Protein AF-M7BHL0-F1 (afdb_monomer)

Organism: Chelonia mydas (NCBI:txid8469)

Sequence (377 aa):
MVEREESLKVDREYHVQKALFSAGFPVPEPLLYCSDVSVIGTEFYVMEHVQGRVFRDLTLPEVSPAERSALYVAMIETLARLHSFSLHSLGLQGYGRGPGYCRRQVKTWKKQYDASAHVDIPTMNQLAEWLMNNLPAGDNEENLIHGDFRIDNIIFHPREARIVAVLDWELSTTGHPLADLAYTAAFYFWPNTIKQLGQGGTLSFRDTVGIPSLEELISVYCRCRGISTDLSNLNFFLALSYFKIAGICQGVYARYLLGNSSAENSYEFAEMVKPLAETGLLLSKRTSFTGDAQPSDTGELFQQTKKGQEVLLKVKRFMKQHVFPAEKEVVEYYAKDENSLDRWKKPSVILKLKSLMSLRVMPPTWNAAFGEMEIAM

Mean predicted aligned error: 12.47 Å

Solvent-accessible surface area (backbone atoms only — not comparable to full-atom values): 21849 Å² total; per-residue (Å²): 140,93,77,88,84,78,70,77,58,59,66,57,34,50,53,53,39,42,33,36,38,76,70,71,43,52,34,49,51,63,74,46,80,42,80,59,32,87,79,79,74,48,66,50,72,43,58,51,87,78,84,53,41,68,47,65,42,92,68,46,86,91,52,54,41,69,52,43,29,40,40,55,48,37,52,37,50,50,52,26,53,52,48,65,48,52,39,70,83,46,71,42,71,77,70,35,86,60,62,43,36,62,64,48,51,53,54,49,36,49,52,49,29,66,75,33,58,87,66,92,55,69,52,49,56,53,36,52,52,48,52,69,76,58,63,62,95,68,40,61,43,66,24,53,33,47,67,59,53,46,66,61,37,28,29,27,38,82,87,50,66,42,70,56,23,53,51,72,49,79,60,41,36,39,19,52,57,57,46,39,53,22,47,49,52,44,69,84,68,56,52,91,90,48,83,66,82,64,65,93,68,95,73,57,67,90,76,41,73,37,60,72,53,71,66,47,49,46,47,51,26,19,60,70,60,73,52,72,75,79,58,86,63,47,39,54,27,33,20,50,33,25,45,44,52,22,24,50,27,33,44,49,23,38,32,37,76,69,71,70,50,94,55,94,68,34,70,61,28,55,75,42,24,60,56,32,17,49,46,15,47,53,42,57,68,57,88,70,86,76,59,96,72,75,82,70,94,75,79,66,87,58,89,64,48,76,68,50,48,54,48,51,53,45,51,55,50,47,40,66,72,53,47,61,69,42,47,61,58,54,54,52,49,50,67,73,24,69,92,43,91,60,54,84,58,79,58,68,67,58,58,52,49,55,53,52,42,59,75,74,66,51,62,88,87,51,72,74,72,64,71,70,70,78,80,84,126

Structure (mmCIF, N/CA/C/O backbone):
data_AF-M7BHL0-F1
#
_entry.id   AF-M7BHL0-F1
#
loop_
_atom_site.group_PDB
_atom_site.id
_atom_site.type_symbol
_atom_site.label_atom_id
_atom_site.label_alt_id
_atom_site.label_comp_id
_atom_site.label_asym_id
_atom_site.label_entity_id
_atom_site.label_seq_id
_atom_site.pdbx_PDB_ins_code
_atom_site.Cartn_x
_atom_site.Cartn_y
_atom_site.Cartn_z
_atom_site.occupancy
_atom_site.B_iso_or_equiv
_atom_site.auth_seq_id
_atom_site.auth_comp_id
_atom_site.auth_asym_id
_atom_site.auth_atom_id
_atom_site.pdbx_PDB_model_num
ATOM 1 N N . MET A 1 1 ? 4.879 -9.353 -33.485 1.00 28.33 1 MET A N 1
ATOM 2 C CA . MET A 1 1 ? 4.277 -10.314 -32.534 1.00 28.33 1 MET A CA 1
ATOM 3 C C . MET A 1 1 ? 4.951 -10.161 -31.175 1.00 28.33 1 MET A C 1
ATOM 5 O O . MET A 1 1 ? 5.733 -11.011 -30.781 1.00 28.33 1 MET A O 1
ATOM 9 N N . VAL A 1 2 ? 4.695 -9.047 -30.490 1.00 27.95 2 VAL A N 1
ATOM 10 C CA . VAL A 1 2 ? 4.997 -8.866 -29.057 1.00 27.95 2 VAL A CA 1
ATOM 11 C C . VAL A 1 2 ? 3.747 -8.223 -28.458 1.00 27.95 2 VAL A C 1
ATOM 13 O O . VAL A 1 2 ? 3.738 -7.086 -28.021 1.00 27.95 2 VAL A O 1
ATOM 16 N N . GLU A 1 3 ? 2.637 -8.934 -28.598 1.00 33.69 3 GLU A N 1
ATOM 17 C CA . GLU A 1 3 ? 1.354 -8.652 -27.963 1.00 33.69 3 GLU A CA 1
ATOM 18 C C . GLU A 1 3 ? 0.850 -10.025 -27.518 1.00 33.69 3 GLU A C 1
ATOM 20 O O . GLU A 1 3 ? 0.896 -10.957 -28.325 1.00 33.69 3 GLU A O 1
ATOM 25 N N . ARG A 1 4 ? 0.395 -10.135 -26.261 1.00 30.89 4 ARG A N 1
ATOM 26 C CA . ARG A 1 4 ? 0.003 -11.356 -25.512 1.00 30.89 4 ARG A CA 1
ATOM 27 C C . ARG A 1 4 ? 1.051 -11.962 -24.568 1.00 30.89 4 ARG A C 1
ATOM 29 O O . ARG A 1 4 ? 1.266 -13.167 -24.589 1.00 30.89 4 ARG A O 1
ATOM 36 N N .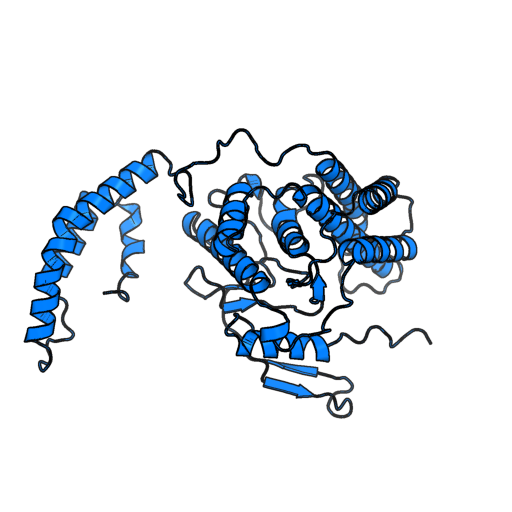 GLU A 1 5 ? 1.639 -11.165 -23.677 1.00 31.12 5 GLU A N 1
ATOM 37 C CA . GLU A 1 5 ? 2.223 -11.737 -22.445 1.00 31.12 5 GLU A CA 1
ATOM 38 C C . GLU A 1 5 ? 2.121 -10.829 -21.204 1.00 31.12 5 GLU A C 1
ATOM 40 O O . GLU A 1 5 ? 2.795 -11.045 -20.202 1.00 31.12 5 GLU A O 1
ATOM 45 N N . GLU A 1 6 ? 1.214 -9.852 -21.229 1.00 38.62 6 GLU A N 1
ATOM 46 C CA . GLU A 1 6 ? 0.632 -9.267 -20.018 1.00 38.62 6 GLU A CA 1
ATOM 47 C C . GLU A 1 6 ? -0.849 -9.651 -20.006 1.00 38.62 6 GLU A C 1
ATOM 49 O O . GLU A 1 6 ? -1.732 -8.819 -20.191 1.00 38.62 6 GLU A O 1
ATOM 54 N N . SER A 1 7 ? -1.151 -10.949 -19.865 1.00 41.16 7 SER A N 1
ATOM 55 C CA . SER A 1 7 ? -2.471 -11.292 -19.345 1.00 41.16 7 SER A CA 1
ATOM 56 C C . SER A 1 7 ? -2.509 -10.698 -17.942 1.00 41.16 7 SER A C 1
ATOM 58 O O . SER A 1 7 ? -1.740 -11.134 -17.075 1.00 41.16 7 SER A O 1
ATOM 60 N N . LEU A 1 8 ? -3.362 -9.698 -17.716 1.00 55.78 8 LEU A N 1
ATOM 61 C CA . LEU A 1 8 ? -3.876 -9.423 -16.377 1.00 55.78 8 LEU A CA 1
ATOM 62 C C . LEU A 1 8 ? -4.168 -10.793 -15.768 1.00 55.78 8 LEU A C 1
ATOM 64 O O . LEU A 1 8 ? -4.860 -11.607 -16.382 1.00 55.78 8 LEU A O 1
ATOM 68 N N . LYS A 1 9 ? -3.515 -11.129 -14.659 1.00 77.06 9 LYS A N 1
ATOM 69 C CA . LYS A 1 9 ? -3.656 -12.456 -14.054 1.00 77.06 9 LYS A CA 1
ATOM 70 C C . LYS A 1 9 ? -4.941 -12.472 -13.242 1.00 77.06 9 LYS A C 1
ATOM 72 O O . LYS A 1 9 ? -4.921 -12.522 -12.015 1.00 77.06 9 LYS A O 1
ATOM 77 N N . VAL A 1 10 ? -6.047 -12.341 -13.970 1.00 87.75 10 VAL A N 1
ATOM 78 C CA . VAL A 1 10 ? -7.426 -12.294 -13.483 1.00 87.75 10 VAL A CA 1
ATOM 79 C C . VAL A 1 10 ? -7.724 -13.549 -12.656 1.00 87.75 10 VAL A C 1
ATOM 81 O O . VAL A 1 10 ? -8.403 -13.487 -11.633 1.00 87.75 10 VAL A O 1
ATOM 84 N N . ASP A 1 11 ? -7.124 -14.677 -13.045 1.00 89.69 11 ASP A N 1
ATOM 85 C CA . ASP A 1 11 ? -7.085 -15.908 -12.268 1.00 89.69 11 ASP A CA 1
ATOM 86 C C . ASP A 1 11 ? -6.494 -15.674 -10.869 1.00 89.69 11 ASP A C 1
ATOM 88 O O . ASP A 1 11 ? -7.142 -15.969 -9.866 1.00 89.69 11 ASP A O 1
ATOM 92 N N . ARG A 1 12 ? -5.284 -15.116 -10.763 1.00 92.25 12 ARG A N 1
ATOM 93 C CA . ARG A 1 12 ? -4.607 -14.898 -9.477 1.00 92.25 12 ARG A CA 1
ATOM 94 C C . ARG A 1 12 ? -5.389 -13.963 -8.576 1.00 92.25 12 ARG A C 1
ATOM 96 O O . ARG A 1 12 ? -5.511 -14.250 -7.387 1.00 92.25 12 ARG A O 1
ATOM 103 N N . GLU A 1 13 ? -5.909 -12.883 -9.146 1.00 93.88 13 GLU A N 1
ATOM 104 C CA . GLU A 1 13 ? -6.714 -11.898 -8.431 1.00 93.88 13 GLU A CA 1
ATOM 105 C C . GLU A 1 13 ? -7.979 -12.535 -7.833 1.00 93.88 13 GLU A C 1
ATOM 107 O O . GLU A 1 13 ? -8.282 -12.344 -6.654 1.00 93.88 13 GLU A O 1
ATOM 112 N N . TYR A 1 14 ? -8.676 -13.372 -8.607 1.00 95.31 14 TYR A N 1
ATOM 113 C CA . TYR A 1 14 ? -9.822 -14.137 -8.117 1.00 95.31 14 TYR A CA 1
ATOM 114 C C . TYR A 1 14 ? -9.429 -15.106 -6.990 1.00 95.31 14 TYR A C 1
ATOM 116 O O . TYR A 1 14 ? -10.106 -15.178 -5.963 1.00 95.31 14 TYR A O 1
ATOM 124 N N . HIS A 1 15 ? -8.327 -15.849 -7.148 1.00 94.88 15 HIS A N 1
ATOM 125 C CA . HIS A 1 15 ? -7.901 -16.848 -6.160 1.00 94.88 15 HIS A CA 1
ATOM 126 C C . HIS A 1 15 ? -7.519 -16.219 -4.813 1.00 94.88 15 HIS A C 1
ATOM 128 O O . HIS A 1 15 ? -7.927 -16.734 -3.768 1.00 94.88 15 HIS A O 1
ATOM 134 N N . VAL A 1 16 ? -6.774 -15.106 -4.815 1.00 96.81 16 VAL A N 1
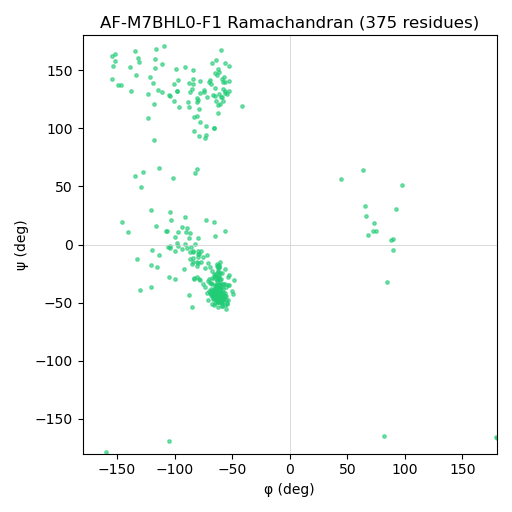ATOM 135 C CA . VAL A 1 16 ? -6.392 -14.420 -3.570 1.00 96.81 16 VAL A CA 1
ATOM 136 C C . VAL A 1 16 ? -7.609 -13.814 -2.872 1.00 96.81 16 VAL A C 1
ATOM 138 O O . VAL A 1 16 ? -7.770 -14.010 -1.667 1.00 96.81 16 VAL A O 1
ATOM 141 N N . GLN A 1 17 ? -8.521 -13.176 -3.616 1.00 97.38 17 GLN A N 1
ATOM 142 C CA . GLN A 1 17 ? -9.757 -12.636 -3.045 1.00 97.38 17 GLN A CA 1
ATOM 143 C C . GLN A 1 17 ? -10.638 -13.746 -2.470 1.00 97.38 17 GLN A C 1
ATOM 145 O O . GLN A 1 17 ? -11.165 -13.604 -1.370 1.00 97.38 17 GLN A O 1
ATOM 150 N N . LYS A 1 18 ? -10.739 -14.899 -3.140 1.00 97.50 18 LYS A N 1
ATOM 151 C CA . LYS A 1 18 ? -11.523 -16.041 -2.647 1.00 97.50 18 LYS A CA 1
ATOM 152 C C . LYS A 1 18 ? -10.982 -16.601 -1.338 1.00 97.50 18 LYS A C 1
ATOM 154 O O . LYS A 1 18 ? -11.761 -16.895 -0.428 1.00 97.50 18 LYS A O 1
ATOM 159 N N . ALA A 1 19 ? -9.661 -16.725 -1.228 1.00 97.75 19 ALA A N 1
ATOM 160 C CA . ALA A 1 19 ? -9.007 -17.158 0.001 1.00 97.75 19 ALA A CA 1
ATOM 161 C C . ALA A 1 19 ? -9.236 -16.157 1.147 1.00 97.75 19 ALA A C 1
ATOM 163 O O . ALA A 1 19 ? -9.590 -16.552 2.257 1.00 97.75 19 ALA A O 1
ATOM 164 N N . LEU A 1 20 ? -9.090 -14.861 0.867 1.00 98.25 20 LEU A N 1
ATOM 165 C CA . LEU A 1 20 ? -9.276 -13.787 1.842 1.00 98.25 20 LEU A CA 1
ATOM 166 C C . LEU A 1 20 ? -10.724 -13.660 2.322 1.00 98.25 20 LEU A C 1
ATOM 168 O O . LEU A 1 20 ? -10.951 -13.577 3.530 1.00 98.25 20 LEU A O 1
ATOM 172 N N . PHE A 1 21 ? -11.690 -13.714 1.403 1.00 98.00 21 PHE A N 1
ATOM 173 C CA . PHE A 1 21 ? -13.115 -13.705 1.725 1.00 98.00 21 PHE A CA 1
ATOM 174 C C . PHE A 1 21 ? -13.475 -14.878 2.641 1.00 98.00 21 PHE A C 1
ATOM 176 O O . PHE A 1 21 ? -14.073 -14.689 3.699 1.00 98.00 21 PHE A O 1
ATOM 183 N N . SER A 1 22 ? -13.012 -16.086 2.296 1.00 97.50 22 SER A N 1
ATOM 184 C CA . SER A 1 22 ? -13.226 -17.297 3.104 1.00 97.50 22 SER A CA 1
ATOM 185 C C . SER A 1 22 ? -12.608 -17.190 4.505 1.00 97.50 22 SER A C 1
ATOM 187 O O . SER A 1 22 ? -13.111 -17.784 5.456 1.00 97.50 22 SER A O 1
ATOM 189 N N . ALA A 1 23 ? -11.531 -16.413 4.649 1.00 97.56 23 ALA A N 1
ATOM 190 C CA . ALA A 1 23 ? -10.878 -16.123 5.923 1.00 97.56 23 ALA A CA 1
ATOM 191 C C . ALA A 1 23 ? -11.482 -14.911 6.672 1.00 97.56 23 ALA A C 1
ATOM 193 O O . ALA A 1 23 ? -10.962 -14.490 7.712 1.00 97.56 23 ALA A O 1
ATOM 194 N N . GLY A 1 24 ? -12.572 -14.333 6.157 1.00 97.56 24 GLY A N 1
ATOM 195 C CA . GLY A 1 24 ? -13.293 -13.208 6.753 1.00 97.56 24 GLY A CA 1
ATOM 196 C C . GLY A 1 24 ? -12.575 -11.862 6.639 1.00 97.56 24 GLY A C 1
ATOM 197 O O . GLY A 1 24 ? -12.857 -10.951 7.426 1.00 97.56 24 GLY A O 1
ATOM 198 N N . PHE A 1 25 ? -11.605 -11.730 5.734 1.00 98.44 25 PHE A N 1
ATOM 199 C CA . PHE A 1 25 ? -10.975 -10.450 5.416 1.00 98.44 25 PHE A CA 1
ATOM 200 C C . PHE A 1 25 ? -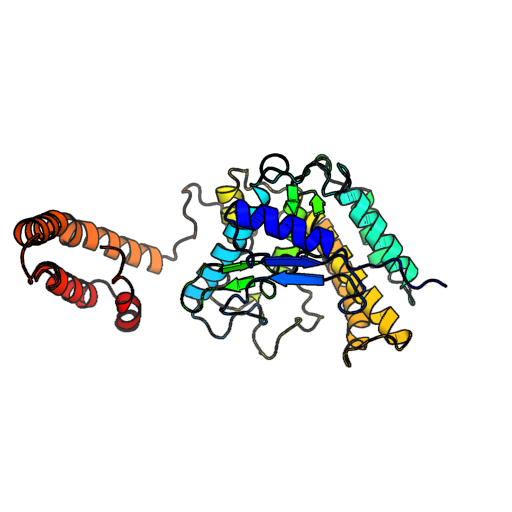11.898 -9.625 4.495 1.00 98.44 25 PHE A C 1
ATOM 202 O O . PHE A 1 25 ? -12.536 -10.216 3.625 1.00 98.44 25 PHE A O 1
ATOM 209 N N . PRO A 1 26 ? -12.014 -8.291 4.674 1.00 98.12 26 PRO A N 1
ATOM 210 C CA . PRO A 1 26 ? -12.962 -7.476 3.914 1.00 98.12 26 PRO A CA 1
ATOM 211 C C . PRO A 1 26 ? -12.496 -7.295 2.465 1.00 98.12 26 PRO A C 1
ATOM 213 O O . PRO A 1 26 ? -11.724 -6.392 2.153 1.00 98.12 26 PRO A O 1
ATOM 216 N N . VAL A 1 27 ? -12.985 -8.153 1.580 1.00 98.50 27 VAL A N 1
ATOM 217 C CA . VAL A 1 27 ? -12.884 -8.056 0.116 1.00 98.50 27 VAL A CA 1
ATOM 218 C C . VAL A 1 27 ? -14.278 -8.283 -0.473 1.00 98.50 27 VAL A C 1
ATOM 220 O O . VAL A 1 27 ? -15.106 -8.901 0.205 1.00 98.50 27 VAL A O 1
ATOM 223 N N . PRO A 1 28 ? -14.563 -7.812 -1.698 1.00 98.06 28 PRO A N 1
ATOM 224 C CA . PRO A 1 28 ? -15.798 -8.179 -2.386 1.00 98.06 28 PRO A CA 1
ATOM 225 C C . PRO A 1 28 ? -15.919 -9.702 -2.498 1.00 98.06 28 PRO A C 1
ATOM 227 O O . PRO A 1 28 ? -14.922 -10.373 -2.771 1.00 98.06 28 PRO A O 1
ATOM 230 N N . GLU A 1 29 ? -17.117 -10.263 -2.305 1.00 97.81 29 GLU A N 1
ATOM 231 C CA . GLU A 1 29 ? -17.315 -11.706 -2.476 1.00 97.81 29 GLU A CA 1
ATOM 232 C C . GLU A 1 29 ? -17.031 -12.109 -3.933 1.00 97.81 29 GLU A C 1
ATOM 234 O O . GLU A 1 29 ? -17.711 -11.628 -4.841 1.00 97.81 29 GLU A O 1
ATOM 239 N N . PRO A 1 30 ? -16.067 -13.004 -4.202 1.00 96.62 30 PRO A N 1
ATOM 240 C CA . PRO A 1 30 ? -15.812 -13.481 -5.554 1.00 96.62 30 PRO A CA 1
ATOM 241 C C . PRO A 1 30 ? -16.823 -14.573 -5.933 1.00 96.62 30 PRO A C 1
ATOM 243 O O . PRO A 1 30 ? -16.771 -15.697 -5.431 1.00 96.62 30 PRO A O 1
ATOM 246 N N . LEU A 1 31 ? -17.722 -14.259 -6.867 1.00 97.19 31 LEU A N 1
ATOM 247 C CA . LEU A 1 31 ? -18.883 -15.082 -7.225 1.00 97.19 31 LEU A CA 1
ATOM 248 C C . LEU A 1 31 ? -18.569 -16.124 -8.306 1.00 97.19 31 LEU A C 1
ATOM 250 O O . LEU A 1 31 ? -18.981 -17.279 -8.205 1.00 97.19 31 LEU A O 1
ATOM 254 N N . LEU A 1 32 ? -17.837 -15.735 -9.351 1.00 96.50 32 LEU A N 1
ATOM 255 C CA . LEU A 1 32 ? -17.570 -16.590 -10.512 1.00 96.50 32 LEU A CA 1
ATOM 256 C C . LEU A 1 32 ? -16.218 -16.250 -11.121 1.00 96.50 32 LEU A C 1
ATOM 258 O O . LEU A 1 32 ? -15.940 -15.079 -11.329 1.00 96.50 32 LEU A O 1
ATOM 262 N N . TYR A 1 33 ? -15.437 -17.259 -11.495 1.00 96.75 33 TYR A N 1
ATOM 263 C CA . TYR A 1 33 ? -14.317 -17.109 -12.424 1.00 96.75 33 TYR A CA 1
ATOM 264 C C . TYR A 1 33 ? -14.619 -17.891 -13.701 1.00 96.75 33 TYR A C 1
ATOM 266 O O . TYR A 1 33 ? -15.057 -19.041 -13.637 1.00 96.75 33 TYR A O 1
ATOM 274 N N . CYS A 1 34 ? -14.406 -17.257 -14.851 1.00 95.69 34 CYS A N 1
ATOM 275 C CA . CYS A 1 34 ? -14.620 -17.832 -16.167 1.00 95.69 34 CYS A CA 1
ATOM 276 C C . CYS A 1 34 ? -13.316 -17.763 -16.968 1.00 95.69 34 CYS A C 1
ATOM 278 O O . CYS A 1 34 ? -12.894 -16.692 -17.406 1.00 95.69 34 CYS A O 1
ATOM 280 N N . SER A 1 35 ? -12.694 -18.925 -17.172 1.00 94.31 35 SER A N 1
ATOM 281 C CA . SER A 1 35 ? -11.528 -19.087 -18.047 1.00 94.31 35 SER A CA 1
ATOM 282 C C . SER A 1 35 ? -11.904 -19.338 -19.513 1.00 94.31 35 SER A C 1
ATOM 284 O O . SER A 1 35 ? -11.034 -19.386 -20.382 1.00 94.31 35 SER A O 1
ATOM 286 N N . ASP A 1 36 ? -13.195 -19.513 -19.813 1.00 94.62 36 ASP A N 1
ATOM 287 C CA . ASP A 1 36 ? -13.672 -19.726 -21.176 1.00 94.62 36 ASP A CA 1
ATOM 288 C C . ASP A 1 36 ? -13.733 -18.399 -21.941 1.00 94.62 36 ASP A C 1
ATOM 290 O O . ASP A 1 36 ? -14.732 -17.675 -21.936 1.00 94.62 36 ASP A O 1
ATOM 294 N N . VAL A 1 37 ? -12.641 -18.103 -22.648 1.00 93.94 37 VAL A N 1
ATOM 295 C CA . VAL A 1 37 ? -12.507 -16.902 -23.482 1.00 93.94 37 VAL A CA 1
ATOM 296 C C . VAL A 1 37 ? -13.545 -16.825 -24.605 1.00 93.94 37 VAL A C 1
ATOM 298 O O . VAL A 1 37 ? -13.719 -15.754 -25.180 1.00 93.94 37 VAL A O 1
ATOM 301 N N . SER A 1 38 ? -14.254 -17.913 -24.935 1.00 96.06 38 SER A N 1
ATOM 302 C CA . SER A 1 38 ? -15.305 -17.881 -25.959 1.00 96.06 38 SER A CA 1
ATOM 303 C C . SER A 1 38 ? -16.546 -17.091 -25.528 1.00 96.06 38 SER A C 1
ATOM 305 O O . SER A 1 38 ? -17.296 -16.631 -26.388 1.00 96.06 38 SER A O 1
ATOM 307 N N . VAL A 1 39 ? -16.739 -16.872 -24.221 1.00 96.38 39 VAL A N 1
ATOM 308 C CA . VAL A 1 39 ? -17.909 -16.171 -23.673 1.00 96.38 39 VAL A CA 1
ATOM 309 C C . VAL A 1 39 ? -17.885 -14.671 -23.991 1.00 96.38 39 VAL A C 1
ATOM 311 O O . VAL A 1 39 ? -18.896 -14.129 -24.433 1.00 96.38 39 VAL A O 1
ATOM 314 N N . ILE A 1 40 ? -16.751 -13.989 -23.776 1.00 94.94 40 ILE A N 1
ATOM 315 C CA . ILE A 1 40 ? -16.631 -12.527 -23.985 1.00 94.94 40 ILE A CA 1
ATOM 316 C C . ILE A 1 40 ? -15.296 -12.089 -24.622 1.00 94.94 40 ILE A C 1
ATOM 318 O O . ILE A 1 40 ? -14.983 -10.903 -24.686 1.00 94.94 40 ILE A O 1
ATOM 322 N N . GLY A 1 41 ? -14.496 -13.033 -25.123 1.00 93.81 41 GLY A N 1
ATOM 323 C CA . GLY A 1 41 ? -13.224 -12.770 -25.810 1.00 93.81 41 GLY A CA 1
ATOM 324 C C . GLY A 1 41 ? -11.985 -12.718 -24.907 1.00 93.81 41 GLY A C 1
ATOM 325 O O . GLY A 1 41 ? -10.872 -12.611 -25.419 1.00 93.81 41 GLY A O 1
ATOM 326 N N . THR A 1 42 ? -12.151 -12.813 -23.587 1.00 93.06 42 THR A N 1
ATOM 327 C CA . THR A 1 42 ? -11.073 -12.844 -22.585 1.00 93.06 42 THR A CA 1
ATOM 328 C C . THR A 1 42 ? -11.546 -13.572 -21.327 1.00 93.06 42 THR A C 1
ATOM 330 O O . THR A 1 42 ? -12.749 -13.732 -21.124 1.00 93.06 42 THR A O 1
ATOM 333 N N . GLU A 1 43 ? -10.612 -14.003 -20.480 1.00 93.62 43 GLU A N 1
ATOM 334 C CA . GLU A 1 43 ? -10.934 -14.468 -19.129 1.00 93.62 43 GLU A CA 1
ATOM 335 C C . GLU A 1 43 ? -11.497 -13.316 -18.289 1.00 93.62 43 GLU A C 1
ATOM 337 O O . GLU A 1 43 ? -11.098 -12.159 -18.462 1.00 93.62 43 GLU A O 1
ATOM 342 N N . PHE A 1 44 ? -12.410 -13.630 -17.371 1.00 94.44 44 PHE A N 1
ATOM 343 C CA . PHE A 1 44 ? -13.004 -12.654 -16.460 1.00 94.44 44 PHE A CA 1
ATOM 344 C C . PHE A 1 44 ? -13.444 -13.312 -15.148 1.00 94.44 44 PHE A C 1
ATOM 346 O O . PHE A 1 44 ? -13.606 -14.532 -15.059 1.00 94.44 44 PHE A O 1
ATOM 353 N N . TYR A 1 45 ? -13.687 -12.499 -14.123 1.00 95.56 45 TYR A N 1
ATOM 354 C CA . TYR A 1 45 ? -14.398 -12.927 -12.922 1.00 95.56 45 TYR A CA 1
ATOM 355 C C . TYR A 1 45 ? -15.499 -11.925 -12.564 1.00 95.56 45 TYR A C 1
ATOM 357 O O . TYR A 1 45 ? -15.505 -10.787 -13.029 1.00 95.56 45 TYR A O 1
ATOM 365 N N . VAL A 1 46 ? -16.460 -12.378 -11.766 1.00 96.81 46 VAL A N 1
ATOM 366 C CA . VAL A 1 46 ? -17.566 -11.584 -11.230 1.00 96.81 46 VAL A CA 1
ATOM 367 C C . VAL A 1 46 ? -17.459 -11.604 -9.714 1.00 96.81 46 VAL A C 1
ATOM 369 O O . VAL A 1 46 ? -17.195 -12.653 -9.123 1.00 96.81 46 VAL A O 1
ATOM 372 N N . MET A 1 47 ? -17.698 -10.457 -9.094 1.00 97.38 47 MET A N 1
ATOM 373 C CA . MET A 1 47 ? -17.705 -10.282 -7.646 1.00 97.38 47 MET A CA 1
ATOM 374 C C . MET A 1 47 ? -18.919 -9.470 -7.195 1.00 97.38 47 MET A C 1
ATOM 376 O O . MET A 1 47 ? -19.612 -8.861 -8.013 1.00 97.38 47 MET A O 1
ATOM 380 N N . GLU A 1 48 ? -19.179 -9.473 -5.894 1.00 97.56 48 GLU A N 1
ATOM 381 C CA . GLU A 1 48 ? -20.196 -8.638 -5.269 1.00 97.56 48 GLU A CA 1
ATOM 382 C C . GLU A 1 48 ? -19.946 -7.148 -5.539 1.00 97.56 48 GLU A C 1
ATOM 384 O O . GLU A 1 48 ? -18.824 -6.644 -5.463 1.00 97.56 48 GLU A O 1
ATOM 389 N N . HIS A 1 49 ? -21.025 -6.411 -5.800 1.00 97.69 49 HIS A N 1
ATOM 390 C CA . HIS A 1 49 ? -20.988 -4.955 -5.814 1.00 97.69 49 HIS A CA 1
ATOM 391 C C . HIS A 1 49 ? -21.133 -4.406 -4.384 1.00 97.69 49 HIS A C 1
ATOM 393 O O . HIS A 1 49 ? -22.244 -4.251 -3.867 1.00 97.69 49 HIS A O 1
ATOM 399 N N . VAL A 1 50 ? -20.006 -4.066 -3.760 1.00 97.62 50 VAL A N 1
ATOM 400 C CA . VAL A 1 50 ? -19.963 -3.538 -2.389 1.00 97.62 50 VAL A CA 1
ATOM 401 C C . VAL A 1 50 ? -20.307 -2.044 -2.367 1.00 97.62 50 VAL A C 1
ATOM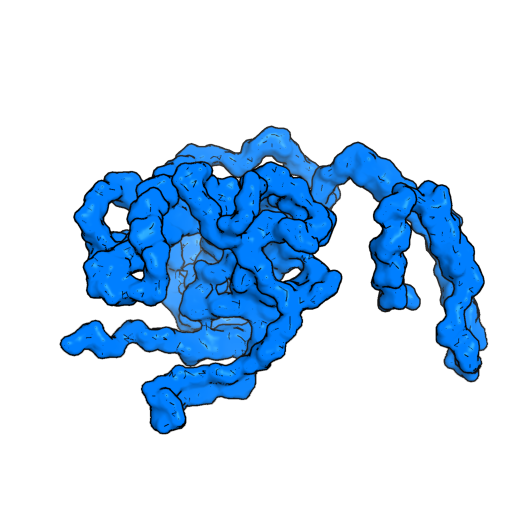 403 O O . VAL A 1 50 ? -19.640 -1.225 -2.997 1.00 97.62 50 VAL A O 1
ATOM 406 N N . GLN A 1 51 ? -21.340 -1.663 -1.609 1.00 97.38 51 GLN A N 1
ATOM 407 C CA . GLN A 1 51 ? -21.720 -0.258 -1.423 1.00 97.38 51 GLN A CA 1
ATOM 408 C C . GLN A 1 51 ? -20.950 0.395 -0.267 1.00 97.38 51 GLN A C 1
ATOM 410 O O . GLN A 1 51 ? -20.925 -0.121 0.851 1.00 97.38 51 GLN A O 1
ATOM 415 N N . GLY A 1 52 ? -20.384 1.580 -0.507 1.00 97.12 52 GLY A N 1
ATOM 416 C CA . GLY A 1 52 ? -19.676 2.341 0.519 1.00 97.12 52 GLY A CA 1
ATOM 417 C C . GLY A 1 52 ? -19.089 3.661 0.023 1.00 97.12 52 GLY A C 1
ATOM 418 O O . GLY A 1 52 ? -19.460 4.163 -1.036 1.00 97.12 52 GLY A O 1
ATOM 419 N N . ARG A 1 53 ? -18.192 4.238 0.825 1.00 97.31 53 ARG A N 1
ATOM 420 C CA . ARG A 1 53 ? -17.467 5.483 0.534 1.00 97.31 53 ARG A CA 1
ATOM 421 C C . ARG A 1 53 ? -16.086 5.152 -0.013 1.00 97.31 53 ARG A C 1
ATOM 423 O O . ARG A 1 53 ? -15.375 4.355 0.592 1.00 97.31 53 ARG A O 1
ATOM 430 N N . VAL A 1 54 ? -15.705 5.798 -1.110 1.00 96.12 54 VAL A N 1
ATOM 431 C CA . VAL A 1 54 ? -14.352 5.730 -1.674 1.00 96.12 54 VAL A CA 1
ATOM 432 C C . VAL A 1 54 ? -13.768 7.130 -1.640 1.00 96.12 54 VAL A C 1
ATOM 434 O O . VAL A 1 54 ? -14.332 8.052 -2.232 1.00 96.12 54 VAL A O 1
ATOM 437 N N . PHE A 1 55 ? -12.647 7.283 -0.946 1.00 93.44 55 PHE A N 1
ATOM 438 C CA . PHE A 1 55 ? -11.980 8.566 -0.791 1.00 93.44 55 PHE A CA 1
ATOM 439 C C . PHE A 1 55 ? -10.801 8.660 -1.752 1.00 93.44 55 PHE A C 1
ATOM 441 O O . PHE A 1 55 ? -9.908 7.821 -1.721 1.00 93.44 55 PHE A O 1
ATOM 448 N N . ARG A 1 56 ? -10.795 9.688 -2.605 1.00 88.69 56 ARG A N 1
ATOM 449 C CA . ARG A 1 56 ? -9.687 9.952 -3.542 1.00 88.69 56 ARG A CA 1
ATOM 450 C C . ARG A 1 56 ? -8.731 11.031 -3.042 1.00 88.69 56 ARG A C 1
ATOM 452 O O . ARG A 1 56 ? -7.553 10.999 -3.374 1.00 88.69 56 ARG A O 1
ATOM 459 N N . ASP A 1 57 ? -9.239 11.977 -2.256 1.00 87.31 57 ASP A N 1
ATOM 460 C CA . ASP A 1 57 ? -8.432 13.019 -1.628 1.00 87.31 57 ASP A CA 1
ATOM 461 C C . ASP A 1 57 ? -7.907 12.509 -0.282 1.00 87.31 57 ASP A C 1
ATOM 463 O O . ASP A 1 57 ? -8.686 12.221 0.623 1.00 87.31 57 ASP A O 1
ATOM 467 N N . LEU A 1 58 ? -6.584 12.426 -0.131 1.00 88.44 58 LEU A N 1
ATOM 468 C CA . LEU A 1 58 ? -5.932 11.963 1.099 1.00 88.44 58 LEU A CA 1
ATOM 469 C C . LEU A 1 58 ? -6.240 12.861 2.314 1.00 88.44 58 LEU A C 1
ATOM 471 O O . LEU A 1 58 ? -6.074 12.452 3.458 1.00 88.44 58 LEU A O 1
ATOM 475 N N . THR A 1 59 ? -6.695 14.097 2.104 1.00 88.75 59 THR A N 1
ATOM 476 C CA . THR A 1 59 ? -7.053 15.007 3.199 1.00 88.75 59 THR A CA 1
ATOM 477 C C . THR A 1 59 ? -8.437 14.727 3.782 1.00 88.75 59 THR A C 1
ATOM 479 O O . THR A 1 59 ? -8.757 15.255 4.848 1.00 88.75 59 THR A O 1
ATOM 482 N N . LEU A 1 60 ? -9.252 13.877 3.143 1.00 91.31 60 LEU A N 1
ATOM 483 C CA . LEU A 1 60 ? -10.622 13.553 3.559 1.00 91.31 60 LEU A CA 1
ATOM 484 C C . LEU A 1 60 ? -11.426 14.816 3.954 1.00 91.31 60 LEU A C 1
ATOM 486 O O . LEU A 1 60 ? -11.840 14.939 5.116 1.00 91.31 60 LEU A O 1
ATOM 490 N N . PRO A 1 61 ? -11.566 15.827 3.074 1.00 90.00 61 PRO A N 1
ATOM 491 C CA . PRO A 1 61 ? -12.173 17.115 3.427 1.00 90.00 61 PRO A CA 1
ATOM 492 C C . PRO A 1 61 ? -13.644 17.007 3.865 1.00 90.00 61 PRO A C 1
ATOM 494 O O . PRO A 1 61 ? -14.136 17.874 4.585 1.00 90.00 61 PRO A O 1
ATOM 497 N N . GLU A 1 62 ? -14.339 15.946 3.461 1.00 90.19 62 GLU A N 1
ATOM 498 C CA . GLU A 1 62 ? -15.756 15.705 3.732 1.00 90.19 62 GLU A CA 1
ATOM 499 C C . GLU A 1 62 ? -16.062 15.150 5.134 1.00 90.19 62 GLU A C 1
ATOM 501 O O . GLU A 1 62 ? -17.234 15.068 5.503 1.00 90.19 62 GLU A O 1
ATOM 506 N N . VAL A 1 63 ? -15.048 14.784 5.927 1.00 93.50 63 VAL A N 1
ATOM 507 C CA . VAL A 1 63 ? -15.237 14.214 7.274 1.00 93.50 63 VAL A CA 1
ATOM 508 C C . VAL A 1 63 ? -14.654 15.092 8.383 1.00 93.50 63 VAL A C 1
ATOM 510 O O . VAL A 1 63 ? -13.772 15.934 8.182 1.00 93.50 63 VAL A O 1
ATOM 513 N N . SER A 1 64 ? -15.141 14.873 9.607 1.00 94.75 64 SER A N 1
ATOM 514 C CA . SER A 1 64 ? -14.616 15.551 10.797 1.00 94.75 64 SER A CA 1
ATOM 515 C C . SER A 1 64 ? -13.175 15.111 11.116 1.00 94.75 64 SER A C 1
ATOM 517 O O . SER A 1 64 ? -12.797 13.985 10.793 1.00 94.75 64 SER A O 1
ATOM 519 N N . PRO A 1 65 ? -12.368 15.924 11.829 1.00 93.69 65 PRO A N 1
ATOM 520 C CA . PRO A 1 65 ? -11.023 15.516 12.245 1.00 93.69 65 PRO A CA 1
ATOM 521 C C . PRO A 1 65 ? -10.974 14.206 13.044 1.00 93.69 65 PRO A C 1
ATOM 523 O O . PRO A 1 65 ? -10.044 13.426 12.879 1.00 93.69 65 PRO A O 1
ATOM 526 N N . ALA A 1 66 ? -11.974 13.949 13.894 1.00 93.94 66 ALA A N 1
ATOM 527 C CA . ALA A 1 66 ? -12.042 12.716 14.677 1.00 93.94 66 ALA A CA 1
ATOM 528 C C . ALA A 1 66 ? -12.326 11.494 13.791 1.00 93.94 66 ALA A C 1
ATOM 530 O O . ALA A 1 66 ? -11.704 10.446 13.956 1.00 93.94 66 ALA A O 1
ATOM 531 N N . GLU A 1 67 ? -13.235 11.640 12.827 1.00 95.88 67 GLU A N 1
ATOM 532 C CA . GLU A 1 67 ? -13.535 10.582 11.864 1.00 95.88 67 GLU A CA 1
ATOM 533 C C . GLU A 1 67 ? -12.348 10.324 10.930 1.00 95.88 67 GLU A C 1
ATOM 535 O O . GLU A 1 67 ? -12.001 9.171 10.701 1.00 95.88 67 GLU A O 1
ATOM 540 N N . ARG A 1 68 ? -11.660 11.378 10.474 1.00 95.75 68 ARG A N 1
ATOM 541 C CA . ARG A 1 68 ? -10.413 11.276 9.703 1.00 95.75 68 ARG A CA 1
ATOM 542 C C . ARG A 1 68 ? -9.380 10.416 10.428 1.00 95.75 68 ARG A C 1
ATOM 544 O O . ARG A 1 68 ? -8.846 9.485 9.833 1.00 95.75 68 ARG A O 1
ATOM 551 N N . SER A 1 69 ? -9.158 10.666 11.722 1.00 96.12 69 SER A N 1
ATOM 552 C CA . SER A 1 69 ? -8.245 9.846 12.527 1.00 96.12 69 SER A CA 1
ATOM 553 C C . SER A 1 69 ? -8.691 8.387 12.560 1.00 96.12 69 SER A C 1
ATOM 555 O O . SER A 1 69 ? -7.883 7.494 12.318 1.00 96.12 69 SER A O 1
ATOM 557 N N . ALA A 1 70 ? -9.979 8.138 12.810 1.00 97.50 70 ALA A N 1
ATOM 558 C CA . ALA A 1 70 ? -10.522 6.786 12.884 1.00 97.50 70 ALA A CA 1
ATOM 559 C C . ALA A 1 70 ? -10.420 6.023 11.549 1.00 97.50 70 ALA A C 1
ATOM 561 O O . ALA A 1 70 ? -10.098 4.839 11.557 1.00 97.50 70 ALA A O 1
ATOM 562 N N . LEU A 1 71 ? -10.629 6.687 10.407 1.00 98.06 71 LEU A N 1
ATOM 563 C CA . LEU A 1 71 ? -10.503 6.080 9.075 1.00 98.06 71 LEU A CA 1
ATOM 564 C C . LEU A 1 71 ? -9.060 5.649 8.778 1.00 98.06 71 LEU A C 1
ATOM 566 O O . LEU A 1 71 ? -8.838 4.533 8.308 1.00 98.06 71 LEU A O 1
ATOM 570 N N . TYR A 1 72 ? -8.077 6.493 9.109 1.00 97.44 72 TYR A N 1
ATOM 571 C CA . TYR A 1 72 ? -6.657 6.152 8.970 1.00 97.44 72 TYR A CA 1
ATOM 572 C C . TYR A 1 72 ? -6.228 5.019 9.909 1.00 97.44 72 TYR A C 1
ATOM 574 O O . TYR A 1 72 ? -5.468 4.140 9.502 1.00 97.44 72 TYR A O 1
ATOM 582 N N . VAL A 1 73 ? -6.745 4.987 11.142 1.00 98.06 73 VAL A N 1
ATOM 583 C CA . VAL A 1 73 ? -6.519 3.852 12.050 1.00 98.06 73 VAL A CA 1
ATOM 584 C C . VAL A 1 73 ? -7.118 2.570 11.468 1.00 98.06 73 VAL A C 1
ATOM 586 O O . VAL A 1 73 ? -6.394 1.587 11.338 1.00 98.06 73 VAL A O 1
ATOM 589 N N . ALA A 1 74 ? -8.376 2.588 11.016 1.00 98.50 74 ALA A N 1
ATOM 590 C CA . ALA A 1 74 ? -9.030 1.419 10.421 1.00 98.50 74 ALA A CA 1
ATOM 591 C C . ALA A 1 74 ? -8.290 0.889 9.178 1.00 98.50 74 ALA A C 1
ATOM 593 O O . ALA A 1 74 ? -8.195 -0.325 8.972 1.00 98.50 74 ALA A O 1
ATOM 594 N N . MET A 1 75 ? -7.728 1.791 8.367 1.00 98.31 75 MET A N 1
ATOM 595 C CA . MET A 1 75 ? -6.867 1.451 7.233 1.00 98.31 75 MET A CA 1
ATOM 596 C C . MET A 1 75 ? -5.630 0.662 7.672 1.00 98.31 75 MET A C 1
ATOM 598 O O . MET A 1 75 ? -5.341 -0.398 7.114 1.00 98.31 75 MET A O 1
ATOM 602 N N . ILE A 1 76 ? -4.924 1.134 8.697 1.00 98.38 76 ILE A N 1
ATOM 603 C CA . ILE A 1 76 ? -3.700 0.490 9.180 1.00 98.38 76 ILE A CA 1
ATOM 604 C C . ILE A 1 76 ? -3.979 -0.803 9.952 1.00 98.38 76 ILE A C 1
ATOM 606 O O . ILE A 1 76 ? -3.234 -1.772 9.802 1.00 98.38 76 ILE A O 1
ATOM 610 N N . GLU A 1 77 ? -5.063 -0.866 10.722 1.00 98.50 77 GLU A N 1
ATOM 611 C CA . GLU A 1 77 ? -5.519 -2.101 11.369 1.00 98.50 77 GLU A CA 1
ATOM 612 C C . GLU A 1 77 ? -5.851 -3.179 10.330 1.00 98.50 77 GLU A C 1
ATOM 614 O O . GLU A 1 77 ? -5.470 -4.342 10.483 1.00 98.50 77 GLU A O 1
ATOM 619 N N . THR A 1 78 ? -6.501 -2.791 9.229 1.00 98.75 78 THR A N 1
ATOM 620 C CA . THR A 1 78 ? -6.820 -3.700 8.120 1.00 98.75 78 THR A CA 1
ATOM 621 C C . THR A 1 78 ? -5.555 -4.184 7.415 1.00 98.75 78 THR A C 1
ATOM 623 O O . THR A 1 78 ? -5.426 -5.381 7.159 1.00 98.75 78 THR A O 1
ATOM 626 N N . LEU A 1 79 ? -4.578 -3.303 7.181 1.00 98.69 79 LEU A N 1
ATOM 627 C CA . LEU A 1 79 ? -3.280 -3.699 6.630 1.00 98.69 79 LEU A CA 1
ATOM 628 C C . LEU A 1 79 ? -2.530 -4.669 7.559 1.00 98.69 79 LEU A C 1
ATOM 630 O O . LEU A 1 79 ? -1.996 -5.688 7.123 1.00 98.69 79 LEU A O 1
ATOM 634 N N . ALA A 1 80 ? -2.516 -4.388 8.863 1.00 98.38 80 ALA A N 1
ATOM 635 C CA . ALA A 1 80 ? -1.918 -5.276 9.853 1.00 98.38 80 ALA A CA 1
ATOM 636 C C . ALA A 1 80 ? -2.611 -6.648 9.875 1.00 98.38 80 ALA A C 1
ATOM 638 O O . ALA A 1 80 ? -1.939 -7.681 9.949 1.00 98.38 80 ALA A O 1
ATOM 639 N N . ARG A 1 81 ? -3.944 -6.675 9.760 1.00 98.19 81 ARG A N 1
ATOM 640 C CA . ARG A 1 81 ? -4.723 -7.913 9.665 1.00 98.19 81 ARG A CA 1
ATOM 641 C C . ARG A 1 81 ? -4.355 -8.716 8.419 1.00 98.19 81 ARG A C 1
ATOM 643 O O . ARG A 1 81 ? -4.125 -9.915 8.550 1.00 98.19 81 ARG A O 1
ATOM 650 N N . LEU A 1 82 ? -4.232 -8.070 7.254 1.00 98.31 82 LEU A N 1
ATOM 651 C CA . LEU A 1 82 ? -3.794 -8.723 6.014 1.00 98.31 82 LEU A CA 1
ATOM 652 C C . LEU A 1 82 ? -2.456 -9.439 6.217 1.00 98.31 82 LEU A C 1
ATOM 654 O O . LEU A 1 82 ? -2.329 -10.634 5.960 1.00 98.31 82 LEU A O 1
ATOM 658 N N . HIS A 1 83 ? -1.474 -8.723 6.761 1.00 97.44 83 HIS A N 1
ATOM 659 C CA . HIS A 1 83 ? -0.137 -9.270 6.961 1.00 97.44 83 HIS A CA 1
ATOM 660 C C . HIS A 1 83 ? -0.043 -10.310 8.090 1.00 97.44 83 HIS A C 1
ATOM 662 O O . HIS A 1 83 ? 1.007 -10.935 8.253 1.00 97.44 83 HIS A O 1
ATOM 668 N N . SER A 1 84 ? -1.104 -10.487 8.882 1.00 95.94 84 SER A N 1
ATOM 669 C CA . SER A 1 84 ? -1.172 -11.490 9.953 1.00 95.94 84 SER A CA 1
ATOM 670 C C . SER A 1 84 ? -1.655 -12.856 9.466 1.00 95.94 84 SER A C 1
ATOM 672 O O . SER A 1 84 ? -1.527 -13.837 10.197 1.00 95.94 84 SER A O 1
ATOM 674 N N . PHE A 1 85 ? -2.190 -12.956 8.245 1.00 95.75 85 PHE A N 1
ATOM 675 C CA . PHE A 1 85 ? -2.536 -14.253 7.679 1.00 95.75 85 PHE A CA 1
ATOM 676 C C . PHE A 1 85 ? -1.292 -15.066 7.333 1.00 95.75 85 PHE A C 1
ATOM 678 O O . PHE A 1 85 ? -0.326 -14.561 6.759 1.00 95.75 85 PHE A O 1
ATOM 685 N N . SER A 1 86 ? -1.353 -16.367 7.616 1.00 92.88 86 SER A N 1
ATOM 686 C CA . SER A 1 86 ? -0.373 -17.309 7.089 1.00 92.88 86 SER A CA 1
ATOM 687 C C . SER A 1 86 ? -0.778 -17.739 5.679 1.00 92.88 86 SER A C 1
ATOM 689 O O . SER A 1 86 ? -1.944 -18.048 5.423 1.00 92.88 86 SER A O 1
ATOM 691 N N . LEU A 1 87 ? 0.185 -17.822 4.759 1.00 93.88 87 LEU A N 1
ATOM 692 C CA . LEU A 1 87 ? -0.077 -18.340 3.411 1.00 93.88 87 LEU A CA 1
ATOM 693 C C . LEU A 1 87 ? -0.627 -19.768 3.453 1.00 93.88 87 LEU A C 1
ATOM 695 O O . LEU A 1 87 ? -1.485 -20.125 2.653 1.00 93.88 87 LEU A O 1
ATOM 699 N N . HIS A 1 88 ? -0.171 -20.565 4.423 1.00 92.81 88 HIS A N 1
ATOM 700 C CA . HIS A 1 88 ? -0.647 -21.927 4.618 1.00 92.81 88 HIS A CA 1
ATOM 701 C C . HIS A 1 88 ? -2.138 -21.975 4.969 1.00 92.81 88 HIS A C 1
ATOM 703 O O . HIS A 1 88 ? -2.886 -22.729 4.354 1.00 92.81 88 HIS A O 1
ATOM 709 N N . SER A 1 89 ? -2.586 -21.165 5.936 1.00 92.25 89 SER A N 1
ATOM 710 C CA . SER A 1 89 ? -4.001 -21.118 6.336 1.00 92.25 89 SER A CA 1
ATOM 711 C C . SER A 1 89 ? -4.913 -20.594 5.230 1.00 92.25 89 SER A C 1
ATOM 713 O O . SER A 1 89 ? -6.083 -20.953 5.204 1.00 92.25 89 SER A O 1
ATOM 715 N N . LEU A 1 90 ? -4.388 -19.761 4.328 1.00 95.00 90 LEU A N 1
ATOM 716 C CA . LEU A 1 90 ? -5.124 -19.258 3.168 1.00 95.00 90 LEU A CA 1
ATOM 717 C C . LEU A 1 90 ? -5.105 -20.218 1.966 1.00 95.00 90 LEU A C 1
ATOM 719 O O . LEU A 1 90 ? -5.767 -19.942 0.972 1.00 95.00 90 LEU A O 1
ATOM 723 N N . GLY A 1 91 ? -4.346 -21.320 2.014 1.00 94.56 91 GLY A N 1
ATOM 724 C CA . GLY A 1 91 ? -4.163 -22.188 0.845 1.00 94.56 91 GLY A CA 1
ATOM 725 C C . GLY A 1 91 ? -3.393 -21.512 -0.301 1.00 94.56 91 GLY A C 1
ATOM 726 O O . GLY A 1 91 ? -3.563 -21.876 -1.460 1.00 94.56 91 GLY A O 1
ATOM 727 N N . LEU A 1 92 ? -2.575 -20.502 0.015 1.00 93.81 92 LEU A N 1
ATOM 728 C CA . LEU A 1 92 ? -1.810 -19.685 -0.933 1.00 93.81 92 LEU A CA 1
ATOM 729 C C . LEU A 1 92 ? -0.318 -20.059 -0.947 1.00 93.81 92 LEU A C 1
ATOM 731 O O . LEU A 1 92 ? 0.549 -19.225 -1.229 1.00 93.81 92 LEU A O 1
ATOM 735 N N . GLN A 1 93 ? 0.016 -21.312 -0.624 1.00 89.62 93 GLN A N 1
ATOM 736 C CA . GLN A 1 93 ? 1.384 -21.811 -0.748 1.00 89.62 93 GLN A CA 1
ATOM 737 C C . GLN A 1 93 ? 1.849 -21.672 -2.206 1.00 89.62 93 GLN A C 1
ATOM 739 O O . GLN A 1 93 ? 1.180 -22.127 -3.129 1.00 89.62 93 GLN A O 1
ATOM 744 N N . GLY A 1 94 ? 2.997 -21.030 -2.426 1.00 86.75 94 GLY A N 1
ATOM 745 C CA . GLY A 1 94 ? 3.524 -20.806 -3.777 1.00 86.75 94 GLY A CA 1
ATOM 746 C C . GLY A 1 94 ? 2.816 -19.708 -4.584 1.00 86.75 94 GLY A C 1
ATOM 747 O O . GLY A 1 94 ? 3.074 -19.590 -5.778 1.00 86.75 94 GLY A O 1
ATOM 748 N N . TYR A 1 95 ? 1.961 -18.881 -3.963 1.00 90.94 95 TYR A N 1
ATOM 749 C CA . TYR A 1 95 ? 1.302 -17.753 -4.642 1.00 90.94 95 TYR A CA 1
ATOM 750 C C . TYR A 1 95 ? 2.300 -16.747 -5.256 1.00 90.94 95 TYR A C 1
ATOM 752 O O . TYR A 1 95 ? 2.106 -16.216 -6.357 1.00 90.94 95 TYR A O 1
ATOM 760 N N . GLY A 1 96 ? 3.402 -16.491 -4.550 1.00 88.94 96 GLY A N 1
ATOM 761 C CA . GLY A 1 96 ? 4.492 -15.634 -5.007 1.00 88.94 96 GLY A CA 1
ATOM 762 C C . GLY A 1 96 ? 5.734 -16.412 -5.441 1.00 88.94 96 GLY A C 1
ATOM 763 O O . GLY A 1 96 ? 5.725 -17.626 -5.610 1.00 88.94 96 GLY A O 1
ATOM 764 N N . ARG A 1 97 ? 6.837 -15.687 -5.646 1.00 86.38 97 ARG A N 1
ATOM 765 C CA . ARG A 1 97 ? 8.101 -16.238 -6.176 1.00 86.38 97 ARG A CA 1
ATOM 766 C C . ARG A 1 97 ? 9.103 -16.673 -5.094 1.00 86.38 97 ARG A C 1
ATOM 768 O O . ARG A 1 97 ? 10.278 -16.847 -5.412 1.00 86.38 97 ARG A O 1
ATOM 775 N N . GLY A 1 98 ? 8.674 -16.811 -3.841 1.00 84.06 98 GLY A N 1
ATOM 776 C CA . GLY A 1 98 ? 9.553 -17.203 -2.737 1.00 84.06 98 GLY A CA 1
ATOM 777 C C . GLY A 1 98 ? 10.385 -16.054 -2.139 1.00 84.06 98 GLY A C 1
ATOM 778 O O . GLY A 1 98 ? 10.141 -14.882 -2.455 1.00 84.06 98 GLY A O 1
ATOM 779 N N . PRO A 1 99 ? 11.425 -16.370 -1.348 1.00 86.75 99 PRO A N 1
ATOM 780 C CA . PRO A 1 99 ? 12.353 -15.411 -0.736 1.00 86.75 99 PRO A CA 1
ATOM 781 C C . PRO A 1 99 ? 13.052 -14.496 -1.750 1.00 86.75 99 PRO A C 1
ATOM 783 O O . PRO A 1 99 ? 13.205 -14.854 -2.917 1.00 86.75 99 PRO A O 1
ATOM 786 N N . GLY A 1 100 ? 13.520 -13.324 -1.323 1.00 90.06 100 GLY A N 1
ATOM 787 C CA . GLY A 1 100 ? 14.246 -12.358 -2.154 1.00 90.06 100 GLY A CA 1
ATOM 788 C C . GLY A 1 100 ? 13.355 -11.300 -2.810 1.00 90.06 100 GLY A C 1
ATOM 789 O O . GLY A 1 100 ? 13.628 -10.874 -3.940 1.00 90.06 100 GLY A O 1
ATOM 790 N N . TYR A 1 101 ? 12.250 -10.926 -2.158 1.00 92.31 101 TYR A N 1
ATOM 791 C CA . TYR A 1 101 ? 11.276 -9.971 -2.688 1.00 92.31 101 TYR A CA 1
ATOM 792 C C . TYR A 1 101 ? 11.912 -8.608 -2.978 1.00 92.31 101 TYR A C 1
ATOM 794 O O . TYR A 1 101 ? 11.797 -8.112 -4.100 1.00 92.31 101 TYR A O 1
ATOM 802 N N . CYS A 1 102 ? 12.639 -8.033 -2.022 1.00 94.38 102 CYS A N 1
ATOM 803 C CA . CYS A 1 102 ? 13.245 -6.710 -2.140 1.00 94.38 102 CYS A CA 1
ATOM 804 C C . CYS A 1 102 ? 14.230 -6.676 -3.306 1.00 94.38 102 CYS A C 1
ATOM 806 O O . CYS A 1 102 ? 14.126 -5.821 -4.188 1.00 94.38 102 CYS A O 1
ATOM 808 N N . ARG A 1 103 ? 15.130 -7.666 -3.388 1.00 94.69 103 ARG A N 1
ATOM 809 C CA . ARG A 1 103 ? 16.077 -7.775 -4.507 1.00 94.69 103 ARG A CA 1
ATOM 810 C C . ARG A 1 103 ? 15.362 -7.859 -5.857 1.00 94.69 103 ARG A C 1
ATOM 812 O O . ARG A 1 103 ? 15.807 -7.241 -6.826 1.00 94.69 103 ARG A O 1
ATOM 819 N N . ARG A 1 104 ? 14.274 -8.635 -5.949 1.00 94.50 104 ARG A N 1
ATOM 820 C CA . ARG A 1 104 ? 13.482 -8.746 -7.184 1.00 94.50 104 ARG A CA 1
ATOM 821 C C . ARG A 1 104 ? 12.797 -7.436 -7.544 1.00 94.50 104 ARG A C 1
ATOM 823 O O . ARG A 1 104 ? 12.828 -7.081 -8.719 1.00 94.50 104 ARG A O 1
ATOM 830 N N . GLN A 1 105 ? 12.223 -6.724 -6.576 1.00 94.88 105 GLN A N 1
ATOM 831 C CA . GLN A 1 105 ? 11.590 -5.429 -6.820 1.00 94.88 105 GLN A CA 1
ATOM 832 C C . GLN A 1 105 ? 12.603 -4.435 -7.387 1.00 94.88 105 GLN A C 1
ATOM 834 O O . GLN A 1 105 ? 12.351 -3.862 -8.442 1.00 94.88 105 GLN A O 1
ATOM 839 N N . VAL A 1 106 ? 13.781 -4.299 -6.770 1.00 96.62 106 VAL A N 1
ATOM 840 C CA . VAL A 1 106 ? 14.814 -3.369 -7.256 1.00 96.62 106 VAL A CA 1
ATOM 841 C C . VAL A 1 106 ? 15.235 -3.711 -8.687 1.00 96.62 106 VAL A C 1
ATOM 843 O O . VAL A 1 106 ? 15.246 -2.841 -9.555 1.00 96.62 106 VAL A O 1
ATOM 846 N N . LYS A 1 107 ? 15.504 -4.992 -8.977 1.00 96.25 107 LYS A N 1
ATOM 847 C CA . LYS A 1 107 ? 15.849 -5.438 -10.338 1.00 96.25 107 LYS A CA 1
ATOM 848 C C . LYS A 1 107 ? 14.730 -5.181 -11.349 1.00 96.25 107 LYS A C 1
ATOM 850 O O . LYS A 1 107 ? 15.011 -4.777 -12.474 1.00 96.25 107 LYS A O 1
ATOM 855 N N . THR A 1 108 ? 13.481 -5.436 -10.964 1.00 94.81 108 THR A N 1
ATOM 856 C CA . THR A 1 108 ? 12.314 -5.295 -11.848 1.00 94.81 108 THR A CA 1
ATOM 857 C C . THR A 1 108 ? 12.080 -3.832 -12.198 1.00 94.81 108 THR A C 1
ATOM 859 O O . THR A 1 108 ? 12.053 -3.495 -13.379 1.00 94.81 108 THR A O 1
ATOM 862 N N . TRP A 1 109 ? 12.017 -2.955 -11.194 1.00 95.44 109 TRP A N 1
ATOM 863 C CA . TRP A 1 109 ? 11.796 -1.525 -11.407 1.00 95.44 109 TRP A CA 1
ATOM 864 C C . TRP A 1 109 ? 12.976 -0.852 -12.107 1.00 95.44 109 TRP A C 1
ATOM 866 O O . TRP A 1 109 ? 12.753 -0.004 -12.964 1.00 95.44 109 TRP A O 1
ATOM 876 N N . LYS A 1 110 ? 14.223 -1.283 -11.852 1.00 96.06 110 LYS A N 1
ATOM 877 C CA . LYS A 1 110 ? 15.381 -0.799 -12.621 1.00 96.06 110 LYS A CA 1
ATOM 878 C C . LYS A 1 110 ? 15.284 -1.190 -14.092 1.00 96.06 110 LYS A C 1
ATOM 880 O O . LYS A 1 110 ? 15.455 -0.336 -14.951 1.00 96.06 110 LYS A O 1
ATOM 885 N N . LYS A 1 111 ? 14.958 -2.454 -14.385 1.00 95.44 111 LYS A N 1
ATOM 886 C CA . LYS A 1 111 ? 14.774 -2.929 -15.764 1.00 95.44 111 LYS A CA 1
ATOM 887 C C . LYS A 1 111 ? 13.650 -2.169 -16.476 1.00 95.44 111 LYS A C 1
ATOM 889 O O . LYS A 1 111 ? 13.815 -1.803 -17.634 1.00 95.44 111 LYS A O 1
ATOM 894 N N . GLN A 1 112 ? 12.521 -1.945 -15.802 1.00 92.31 112 GLN A N 1
ATOM 895 C CA . GLN A 1 112 ? 11.399 -1.185 -16.362 1.00 92.31 112 GLN A CA 1
ATOM 896 C C . GLN A 1 112 ? 11.764 0.281 -16.601 1.00 92.31 112 GLN A C 1
ATOM 898 O O . GLN A 1 112 ? 11.459 0.812 -17.667 1.00 92.31 112 GLN A O 1
ATOM 903 N N . TYR A 1 113 ? 12.457 0.917 -15.654 1.00 93.81 113 TYR A N 1
ATOM 904 C CA . TYR A 1 113 ? 12.975 2.270 -15.826 1.00 93.81 113 TYR A CA 1
ATOM 905 C C . TYR A 1 113 ? 13.932 2.347 -17.023 1.00 93.81 113 TYR A C 1
ATOM 907 O O . TYR A 1 113 ? 13.718 3.164 -17.906 1.00 93.81 113 TYR A O 1
ATOM 915 N N . ASP A 1 114 ? 14.913 1.448 -17.131 1.00 93.62 114 ASP A N 1
ATOM 916 C CA . ASP A 1 114 ? 15.885 1.451 -18.236 1.00 93.62 114 ASP A CA 1
ATOM 917 C C . ASP A 1 114 ? 15.234 1.250 -19.607 1.00 93.62 114 ASP A C 1
ATOM 919 O O . ASP A 1 114 ? 15.671 1.836 -20.592 1.00 93.62 114 ASP A O 1
ATOM 923 N N . ALA A 1 115 ? 14.168 0.450 -19.673 1.00 92.00 115 ALA A N 1
ATOM 924 C CA . ALA A 1 115 ? 13.409 0.238 -20.902 1.00 92.00 115 ALA A CA 1
ATOM 925 C C . ALA A 1 115 ? 12.533 1.442 -21.303 1.00 92.00 115 ALA A C 1
ATOM 927 O O . ALA A 1 115 ? 12.127 1.534 -22.458 1.00 92.00 115 ALA A O 1
ATOM 928 N N . SER A 1 116 ? 12.214 2.337 -20.362 1.00 90.12 116 SER A N 1
ATOM 929 C CA . SER A 1 116 ? 11.311 3.484 -20.558 1.00 90.12 116 SER A CA 1
ATOM 930 C C . SER A 1 116 ? 12.009 4.847 -20.455 1.00 90.12 116 SER A C 1
ATOM 932 O O . SER A 1 116 ? 11.406 5.883 -20.753 1.00 90.12 116 SER A O 1
ATOM 934 N N . ALA A 1 117 ? 13.270 4.875 -20.027 1.00 86.38 117 ALA A N 1
ATOM 935 C CA . ALA A 1 117 ? 14.074 6.078 -19.889 1.00 86.38 117 ALA A CA 1
ATOM 936 C C . ALA A 1 117 ? 14.364 6.703 -21.261 1.00 86.38 117 ALA A C 1
ATOM 938 O O . ALA A 1 117 ? 14.850 6.048 -22.179 1.00 86.38 117 ALA A O 1
ATOM 939 N N . HIS A 1 118 ? 14.080 7.997 -21.382 1.00 83.94 118 HIS A N 1
ATOM 940 C CA . HIS A 1 118 ? 14.343 8.807 -22.580 1.00 83.94 118 HIS A CA 1
ATOM 941 C C . HIS A 1 118 ? 15.379 9.912 -22.309 1.00 83.94 118 HIS A C 1
ATOM 943 O O . HIS A 1 118 ? 15.992 10.434 -23.236 1.00 83.94 118 HIS A O 1
ATOM 949 N N . VAL A 1 119 ? 15.591 10.253 -21.035 1.00 86.69 119 VAL A N 1
ATOM 950 C CA . VAL A 1 119 ? 16.615 11.175 -20.534 1.00 86.69 119 VAL A CA 1
ATOM 951 C C . VAL A 1 119 ? 17.284 10.508 -19.337 1.00 86.69 119 VAL A C 1
ATOM 953 O O . VAL A 1 119 ? 16.635 9.773 -18.590 1.00 86.69 119 VAL A O 1
ATOM 956 N N . ASP A 1 120 ? 18.580 10.753 -19.154 1.00 88.25 120 ASP A N 1
ATOM 957 C CA . ASP A 1 120 ? 19.284 10.265 -17.973 1.00 88.25 120 ASP A CA 1
ATOM 958 C C . ASP A 1 120 ? 18.864 11.053 -16.724 1.00 88.25 120 ASP A C 1
ATOM 960 O O . ASP A 1 120 ? 18.938 12.284 -16.680 1.00 88.25 120 ASP A O 1
ATOM 964 N N . ILE A 1 121 ? 18.442 10.325 -15.692 1.00 93.81 121 ILE A N 1
ATOM 965 C CA . ILE A 1 121 ? 18.144 10.856 -14.360 1.00 93.81 121 ILE A CA 1
ATOM 966 C C . ILE A 1 121 ? 19.122 10.173 -13.397 1.00 93.81 121 ILE A C 1
ATOM 968 O O . ILE A 1 121 ? 18.801 9.116 -12.841 1.00 93.81 121 ILE A O 1
ATOM 972 N N . PRO A 1 122 ? 20.317 10.757 -13.165 1.00 95.56 122 PRO A N 1
ATOM 973 C CA . PRO A 1 122 ? 21.366 10.133 -12.356 1.00 95.56 122 PRO A CA 1
ATOM 974 C C . PRO A 1 122 ? 20.895 9.694 -10.966 1.00 95.56 122 PRO A C 1
ATOM 976 O O . PRO A 1 122 ? 21.307 8.645 -10.473 1.00 95.56 122 PRO A O 1
ATOM 979 N N . THR A 1 123 ? 19.985 10.452 -10.349 1.00 95.50 123 THR A N 1
ATOM 980 C CA . THR A 1 123 ? 19.417 10.134 -9.034 1.00 95.50 123 THR A CA 1
ATOM 981 C C . THR A 1 123 ? 18.682 8.793 -9.014 1.00 95.50 123 THR A C 1
ATOM 983 O O . THR A 1 123 ? 18.747 8.079 -8.018 1.00 95.50 123 THR A O 1
ATOM 986 N N . MET A 1 124 ? 18.029 8.406 -10.114 1.00 96.06 124 MET A N 1
ATOM 987 C CA . MET A 1 124 ? 17.343 7.116 -10.216 1.00 96.06 124 MET A CA 1
ATOM 988 C C . MET A 1 124 ? 18.343 5.952 -10.202 1.00 96.06 124 MET A C 1
ATOM 990 O O . MET A 1 124 ? 18.127 4.946 -9.526 1.00 96.06 124 MET A O 1
ATOM 994 N N . ASN A 1 125 ? 19.477 6.116 -10.891 1.00 95.75 125 ASN A N 1
ATOM 995 C CA . ASN A 1 125 ? 20.569 5.143 -10.888 1.00 95.75 125 ASN A CA 1
ATOM 996 C C . ASN A 1 125 ? 21.233 5.042 -9.505 1.00 95.75 125 ASN A C 1
ATOM 998 O O . ASN A 1 125 ? 21.432 3.935 -9.008 1.00 95.75 125 ASN A O 1
ATOM 1002 N N . GLN A 1 126 ? 21.496 6.179 -8.850 1.00 97.50 126 GLN A N 1
ATOM 1003 C CA . GLN A 1 126 ? 22.044 6.221 -7.487 1.00 97.50 126 GLN A CA 1
ATOM 1004 C C . GLN A 1 126 ? 21.115 5.545 -6.471 1.00 97.50 126 GLN A C 1
ATOM 1006 O O . GLN A 1 126 ? 21.573 4.795 -5.610 1.00 97.50 126 GLN A O 1
ATOM 1011 N N . LEU A 1 127 ? 19.804 5.786 -6.573 1.00 97.31 127 LEU A N 1
ATOM 1012 C CA . LEU A 1 127 ? 18.814 5.157 -5.704 1.00 97.31 127 LEU A CA 1
ATOM 1013 C C . LEU A 1 127 ? 18.762 3.639 -5.922 1.00 97.31 127 LEU A C 1
ATOM 1015 O O . LEU A 1 127 ? 18.768 2.885 -4.951 1.00 97.31 127 LEU A O 1
ATOM 1019 N N . ALA A 1 128 ? 18.769 3.181 -7.177 1.00 97.25 128 ALA A N 1
ATOM 1020 C CA . ALA A 1 128 ? 18.804 1.755 -7.501 1.00 97.25 128 ALA A CA 1
ATOM 1021 C C . ALA A 1 128 ? 20.059 1.062 -6.943 1.00 97.25 128 ALA A C 1
ATOM 1023 O O . ALA A 1 128 ? 19.964 -0.025 -6.370 1.00 97.25 128 ALA A O 1
ATOM 1024 N N . GLU A 1 129 ? 21.227 1.693 -7.084 1.00 97.50 129 GLU A N 1
ATOM 1025 C CA . GLU A 1 129 ? 22.492 1.193 -6.539 1.00 97.50 129 GLU A CA 1
ATOM 1026 C C . GLU A 1 129 ? 22.449 1.117 -5.010 1.00 97.50 129 GLU A C 1
ATOM 1028 O O . GLU A 1 129 ? 22.769 0.075 -4.431 1.00 97.50 129 GLU A O 1
ATOM 1033 N N . TRP A 1 130 ? 21.987 2.183 -4.350 1.00 97.25 130 TRP A N 1
ATOM 1034 C CA . TRP A 1 130 ? 21.837 2.194 -2.898 1.00 97.25 130 TRP A CA 1
ATOM 1035 C C . TRP A 1 130 ? 20.909 1.071 -2.427 1.00 97.25 130 TRP A C 1
ATOM 1037 O O . TRP A 1 130 ? 21.273 0.325 -1.519 1.00 97.25 130 TRP A O 1
ATOM 1047 N N . LEU A 1 131 ? 19.753 0.888 -3.073 1.00 96.94 131 LEU A N 1
ATOM 1048 C CA . LEU A 1 131 ? 18.807 -0.176 -2.734 1.00 96.94 131 LEU A CA 1
ATOM 1049 C C . LEU A 1 131 ? 19.426 -1.570 -2.908 1.00 96.94 131 LEU A C 1
ATOM 1051 O O . LEU A 1 131 ? 19.255 -2.435 -2.053 1.00 96.94 131 LEU A O 1
ATOM 1055 N N . MET A 1 132 ? 20.180 -1.804 -3.982 1.00 96.31 132 MET A N 1
ATOM 1056 C CA . MET A 1 132 ? 20.858 -3.089 -4.186 1.00 96.31 132 MET A CA 1
ATOM 1057 C C . MET A 1 132 ? 21.920 -3.383 -3.119 1.00 96.31 132 MET A C 1
ATOM 1059 O O . MET A 1 132 ? 22.084 -4.545 -2.740 1.00 96.31 132 MET A O 1
ATOM 1063 N N . ASN A 1 133 ? 22.614 -2.350 -2.636 1.00 95.50 133 ASN A N 1
ATOM 1064 C CA . ASN A 1 133 ? 23.687 -2.469 -1.648 1.00 95.50 133 ASN A CA 1
ATOM 1065 C C . ASN A 1 133 ? 23.188 -2.511 -0.193 1.00 95.50 133 ASN A C 1
ATOM 1067 O O . ASN A 1 133 ? 23.944 -2.910 0.688 1.00 95.50 133 ASN A O 1
ATOM 1071 N N . ASN A 1 134 ? 21.933 -2.130 0.066 1.00 94.25 134 ASN A N 1
ATOM 1072 C CA . ASN A 1 134 ? 21.355 -2.017 1.413 1.00 94.25 134 ASN A CA 1
ATOM 1073 C C . ASN A 1 134 ? 20.125 -2.919 1.609 1.00 94.25 134 ASN A C 1
ATOM 1075 O O . ASN A 1 134 ? 19.219 -2.585 2.369 1.00 94.25 134 ASN A O 1
ATOM 1079 N N . LEU A 1 135 ? 20.070 -4.057 0.910 1.00 92.81 135 LEU A N 1
ATOM 1080 C CA . LEU A 1 135 ? 18.987 -5.029 1.074 1.00 92.81 135 LEU A CA 1
ATOM 1081 C C . LEU A 1 135 ? 18.867 -5.475 2.548 1.00 92.81 135 LEU A C 1
ATOM 1083 O O . LEU A 1 135 ? 19.884 -5.848 3.140 1.00 92.81 135 LEU A O 1
ATOM 1087 N N . PRO A 1 136 ? 17.654 -5.492 3.136 1.00 88.81 136 PRO A N 1
ATOM 1088 C CA . PRO A 1 136 ? 17.456 -5.944 4.508 1.00 88.81 136 PRO A CA 1
ATOM 1089 C C . PRO A 1 136 ? 17.925 -7.389 4.703 1.00 88.81 136 PRO A C 1
ATOM 1091 O O . PRO A 1 136 ? 17.680 -8.252 3.859 1.00 88.81 136 PRO A O 1
ATOM 1094 N N . ALA A 1 137 ? 18.526 -7.683 5.859 1.00 78.94 137 ALA A N 1
ATOM 1095 C CA . ALA A 1 137 ? 18.943 -9.045 6.211 1.00 78.94 137 ALA A CA 1
ATOM 1096 C C . ALA A 1 137 ? 17.766 -10.049 6.230 1.00 78.94 137 ALA A C 1
ATOM 1098 O O . ALA A 1 137 ? 17.968 -11.243 6.022 1.00 78.94 137 ALA A O 1
ATOM 1099 N N . GLY A 1 138 ? 16.539 -9.554 6.443 1.00 68.81 138 GLY A N 1
ATOM 1100 C CA . GLY A 1 138 ? 15.284 -10.310 6.472 1.00 68.81 138 GLY A CA 1
ATOM 1101 C C . GLY A 1 138 ? 14.543 -10.427 5.133 1.00 68.81 138 GLY A C 1
ATOM 1102 O O . GLY A 1 138 ? 13.338 -10.654 5.147 1.00 68.81 138 GLY A O 1
ATOM 1103 N N . ASP A 1 139 ? 15.200 -10.309 3.970 1.00 78.12 139 ASP A N 1
ATOM 1104 C CA . ASP A 1 139 ? 14.548 -10.452 2.643 1.00 78.12 139 ASP A CA 1
ATOM 1105 C C . ASP A 1 139 ? 14.008 -11.876 2.338 1.00 78.12 139 ASP A C 1
ATOM 1107 O O . ASP A 1 139 ? 13.772 -12.233 1.186 1.00 78.12 139 ASP A O 1
ATOM 1111 N N . ASN A 1 140 ? 13.812 -12.710 3.361 1.00 78.94 140 ASN A N 1
ATOM 1112 C CA . ASN A 1 140 ? 13.225 -14.044 3.272 1.00 78.94 140 ASN A CA 1
ATOM 1113 C C . ASN A 1 140 ? 11.787 -14.104 3.809 1.00 78.94 140 ASN A C 1
ATOM 1115 O O . ASN A 1 140 ? 11.188 -15.174 3.772 1.00 78.94 140 ASN A O 1
ATOM 1119 N N . GLU A 1 141 ? 11.236 -12.998 4.319 1.00 82.50 141 GLU A N 1
ATOM 1120 C CA . GLU A 1 141 ? 9.831 -12.952 4.731 1.00 82.50 141 GLU A CA 1
ATOM 1121 C C . GLU A 1 141 ? 8.886 -13.135 3.532 1.00 82.50 141 GLU A C 1
ATOM 1123 O O . GLU A 1 141 ? 9.051 -12.521 2.474 1.00 82.50 141 GLU A O 1
ATOM 1128 N N . GLU A 1 142 ? 7.874 -13.981 3.723 1.00 88.94 142 GLU A N 1
ATOM 1129 C CA . GLU A 1 142 ? 6.880 -14.349 2.713 1.00 88.94 142 GLU A CA 1
ATOM 1130 C C . GLU A 1 142 ? 5.463 -14.132 3.255 1.00 88.94 142 GLU A C 1
ATOM 1132 O O . GLU A 1 142 ? 4.671 -15.063 3.399 1.00 88.94 142 GLU A O 1
ATOM 1137 N N . ASN A 1 143 ? 5.130 -12.887 3.583 1.00 93.31 143 ASN A N 1
ATOM 1138 C CA . ASN A 1 143 ? 3.762 -12.514 3.923 1.00 93.31 143 ASN A CA 1
ATOM 1139 C C . ASN A 1 143 ? 2.976 -12.227 2.646 1.00 93.31 143 ASN A C 1
ATOM 1141 O O . ASN A 1 143 ? 3.540 -11.780 1.645 1.00 93.31 143 ASN A O 1
ATOM 1145 N N . LEU A 1 144 ? 1.665 -12.464 2.684 1.00 96.31 144 LEU A N 1
ATOM 1146 C CA . LEU A 1 144 ? 0.782 -11.928 1.658 1.00 96.31 144 LEU A CA 1
ATOM 1147 C C . LEU A 1 144 ? 0.822 -10.400 1.743 1.00 96.31 144 LEU A C 1
ATOM 1149 O O . LEU A 1 144 ? 0.553 -9.843 2.806 1.00 96.31 144 LEU A O 1
ATOM 1153 N N . ILE A 1 145 ? 1.160 -9.756 0.632 1.00 96.56 145 ILE A N 1
ATOM 1154 C CA . ILE A 1 145 ? 1.137 -8.305 0.469 1.00 96.56 145 ILE A CA 1
ATOM 1155 C C . ILE A 1 145 ? 0.197 -7.943 -0.681 1.00 96.56 145 ILE A C 1
ATOM 1157 O O . ILE A 1 145 ? 0.101 -8.664 -1.679 1.00 96.56 145 ILE A O 1
ATOM 1161 N N . HIS A 1 146 ? -0.494 -6.825 -0.528 1.00 97.81 146 HIS A N 1
ATOM 1162 C CA . HIS A 1 146 ? -1.395 -6.236 -1.505 1.00 97.81 146 HIS A CA 1
ATOM 1163 C C . HIS A 1 146 ? -0.637 -5.639 -2.695 1.00 97.81 146 HIS A C 1
ATOM 1165 O O . HIS A 1 146 ? -1.044 -5.794 -3.840 1.00 97.81 146 HIS A O 1
ATOM 1171 N N . GLY A 1 147 ? 0.483 -4.955 -2.444 1.00 94.44 147 GLY A N 1
ATOM 1172 C CA . GLY A 1 147 ? 1.299 -4.309 -3.472 1.00 94.44 147 GLY A CA 1
ATOM 1173 C C . GLY A 1 147 ? 0.832 -2.904 -3.871 1.00 94.44 147 GLY A C 1
ATOM 1174 O O . GLY A 1 147 ? 1.688 -2.077 -4.185 1.00 94.44 147 GLY A O 1
ATOM 1175 N N . ASP A 1 148 ? -0.471 -2.611 -3.832 1.00 95.25 148 ASP A N 1
ATOM 1176 C CA . ASP A 1 148 ? -1.038 -1.256 -4.033 1.00 95.25 148 ASP A CA 1
ATOM 1177 C C . ASP A 1 148 ? -2.014 -0.842 -2.915 1.00 95.25 148 ASP A C 1
ATOM 1179 O O . ASP A 1 148 ? -3.164 -0.490 -3.164 1.00 95.25 148 ASP A O 1
ATOM 1183 N N . PHE A 1 149 ? -1.616 -0.991 -1.647 1.00 97.12 149 PHE A N 1
ATOM 1184 C CA . PHE A 1 149 ? -2.507 -0.677 -0.523 1.00 97.12 149 PHE A CA 1
ATOM 1185 C C . PHE A 1 149 ? -2.572 0.838 -0.285 1.00 97.12 149 PHE A C 1
ATOM 1187 O O . PHE A 1 149 ? -1.625 1.445 0.215 1.00 97.12 149 PHE A O 1
ATOM 1194 N N . ARG A 1 150 ? -3.686 1.462 -0.671 1.00 93.88 150 ARG A N 1
ATOM 1195 C CA . ARG A 1 150 ? -3.903 2.916 -0.609 1.00 93.88 150 ARG A CA 1
ATOM 1196 C C . ARG A 1 150 ? -5.384 3.232 -0.455 1.00 93.88 150 ARG A C 1
ATOM 1198 O O . ARG A 1 150 ? -6.234 2.396 -0.737 1.00 93.88 150 ARG A O 1
ATOM 1205 N N . ILE A 1 151 ? -5.680 4.424 0.058 1.00 92.94 151 ILE A N 1
ATOM 1206 C CA . ILE A 1 151 ? -7.020 4.782 0.544 1.00 92.94 151 ILE A CA 1
ATOM 1207 C C . ILE A 1 151 ? -8.108 4.734 -0.536 1.00 92.94 151 ILE A C 1
ATOM 1209 O O . ILE A 1 151 ? -9.262 4.459 -0.225 1.00 92.94 151 ILE A O 1
ATOM 1213 N N . ASP A 1 152 ? -7.752 4.960 -1.797 1.00 91.94 152 ASP A N 1
ATOM 1214 C CA . ASP A 1 152 ? -8.692 4.945 -2.913 1.00 91.94 152 ASP A CA 1
ATOM 1215 C C . ASP A 1 152 ? -8.960 3.538 -3.470 1.00 91.94 152 ASP A C 1
ATOM 1217 O O . ASP A 1 152 ? -9.957 3.345 -4.162 1.00 91.94 152 ASP A O 1
ATOM 1221 N N . ASN A 1 153 ? -8.157 2.547 -3.068 1.00 96.94 153 ASN A N 1
ATOM 1222 C CA . ASN A 1 153 ? -8.431 1.118 -3.262 1.00 96.94 153 ASN A CA 1
ATOM 1223 C C . ASN A 1 153 ? -9.226 0.519 -2.088 1.00 96.94 153 ASN A C 1
ATOM 1225 O O . ASN A 1 153 ? -9.298 -0.697 -1.920 1.00 96.94 153 ASN A O 1
ATOM 1229 N N . ILE A 1 154 ? -9.812 1.361 -1.235 1.00 98.06 154 ILE A N 1
ATOM 1230 C CA . ILE A 1 154 ? -10.552 0.941 -0.049 1.00 98.06 154 ILE A CA 1
ATOM 1231 C C . ILE A 1 154 ? -11.969 1.500 -0.110 1.00 98.06 154 ILE A C 1
ATOM 1233 O O . ILE A 1 154 ? -12.192 2.699 -0.276 1.00 98.06 154 ILE A O 1
ATOM 1237 N N . ILE A 1 155 ? -12.940 0.615 0.100 1.00 98.44 155 ILE A N 1
ATOM 1238 C CA . ILE A 1 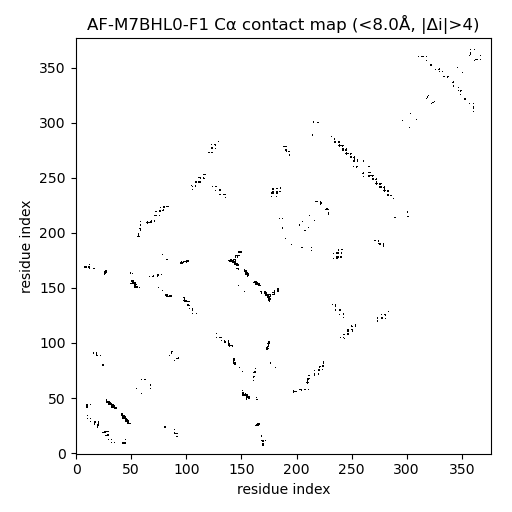155 ? -14.328 0.987 0.338 1.00 98.44 155 ILE A CA 1
ATOM 1239 C C . ILE A 1 155 ? -14.557 1.017 1.849 1.00 98.44 155 ILE A C 1
ATOM 1241 O O . ILE A 1 155 ? -14.461 -0.001 2.541 1.00 98.44 155 ILE A O 1
ATOM 1245 N N . PHE A 1 156 ? -14.902 2.192 2.363 1.00 98.50 156 PHE A N 1
ATOM 1246 C CA . PHE A 1 156 ? -15.308 2.396 3.748 1.00 98.50 156 PHE A CA 1
ATOM 1247 C C . PHE A 1 156 ? -16.819 2.256 3.906 1.00 98.50 156 PHE A C 1
ATOM 1249 O O . PHE A 1 156 ? -17.595 2.534 2.990 1.00 98.50 156 PHE A O 1
ATOM 1256 N N . HIS A 1 157 ? -17.261 1.872 5.101 1.00 98.25 157 HIS A N 1
ATOM 1257 C CA . HIS A 1 157 ? -18.682 1.824 5.425 1.00 98.25 157 HIS A CA 1
ATOM 1258 C C . HIS A 1 157 ? -19.346 3.203 5.215 1.00 98.25 157 HIS A C 1
ATOM 1260 O O . HIS A 1 157 ? -18.721 4.220 5.535 1.00 98.25 157 HIS A O 1
ATOM 1266 N N . PRO A 1 158 ? -20.612 3.283 4.745 1.00 96.12 158 PRO A N 1
ATOM 1267 C CA . PRO A 1 158 ? -21.306 4.553 4.502 1.00 96.12 158 PRO A CA 1
ATOM 1268 C C . PRO A 1 158 ? -21.356 5.530 5.682 1.00 96.12 158 PRO A C 1
ATOM 1270 O O . PRO A 1 158 ? -21.460 6.733 5.462 1.00 96.12 158 PRO A O 1
ATOM 1273 N N . ARG A 1 159 ? -21.317 5.021 6.922 1.00 93.81 159 ARG A N 1
ATOM 1274 C CA . ARG A 1 159 ? -21.491 5.826 8.148 1.00 93.81 159 ARG A CA 1
ATOM 1275 C C . ARG A 1 159 ? -20.462 5.576 9.244 1.00 93.81 159 ARG A C 1
ATOM 1277 O O . ARG A 1 159 ? -20.403 6.326 10.203 1.00 93.81 159 ARG A O 1
ATOM 1284 N N . GLU A 1 160 ? -19.676 4.510 9.132 1.00 95.50 160 GLU A N 1
ATOM 1285 C CA . GLU A 1 160 ? -18.760 4.092 10.198 1.00 95.50 160 GLU A CA 1
ATOM 1286 C C . GLU A 1 160 ? -17.320 4.174 9.696 1.00 95.50 160 GLU A C 1
ATOM 1288 O O . GLU A 1 160 ? -17.058 4.005 8.501 1.00 95.50 160 GLU A O 1
ATOM 1293 N N . ALA A 1 161 ? -16.379 4.391 10.612 1.00 95.94 161 ALA A N 1
ATOM 1294 C CA . ALA A 1 161 ? -14.951 4.364 10.320 1.00 95.94 161 ALA A CA 1
ATOM 1295 C C . ALA A 1 161 ? -14.417 2.922 10.316 1.00 95.94 161 ALA A C 1
ATOM 1297 O O . ALA A 1 161 ? -13.579 2.549 11.129 1.00 95.94 161 ALA A O 1
ATOM 1298 N N . ARG A 1 162 ? -14.947 2.092 9.413 1.00 97.12 162 ARG A N 1
ATOM 1299 C CA . ARG A 1 162 ? -14.478 0.721 9.175 1.00 97.12 162 ARG A CA 1
ATOM 1300 C C . ARG A 1 162 ? -14.445 0.409 7.688 1.00 97.12 162 ARG A C 1
ATOM 1302 O O . ARG A 1 162 ? -15.230 0.958 6.914 1.00 97.12 162 ARG A O 1
ATOM 1309 N N . ILE A 1 163 ? -13.563 -0.505 7.310 1.00 98.50 163 ILE A N 1
ATOM 1310 C CA . ILE A 1 163 ? -13.409 -0.961 5.930 1.00 98.50 163 ILE A CA 1
ATOM 1311 C C . ILE A 1 163 ? -14.412 -2.078 5.649 1.00 98.50 163 ILE A C 1
ATOM 1313 O O . ILE A 1 163 ? -14.577 -2.989 6.461 1.00 98.50 163 ILE A O 1
ATOM 1317 N N . VAL A 1 164 ? -15.097 -1.985 4.509 1.00 98.44 164 VAL A N 1
ATOM 1318 C CA . VAL A 1 164 ? -16.011 -3.025 4.014 1.00 98.44 164 VAL A CA 1
ATOM 1319 C C . VAL A 1 164 ? -15.407 -3.826 2.867 1.00 98.44 164 VAL A C 1
ATOM 1321 O O . VAL A 1 164 ? -15.727 -5.002 2.745 1.00 98.44 164 VAL A O 1
ATOM 1324 N N . ALA A 1 165 ? -14.499 -3.238 2.082 1.00 98.56 165 ALA A N 1
ATOM 1325 C CA . ALA A 1 165 ? -13.763 -3.958 1.048 1.00 98.56 165 ALA A CA 1
ATOM 1326 C C . ALA A 1 165 ? -12.408 -3.307 0.739 1.00 98.56 165 ALA A C 1
ATOM 1328 O O . ALA A 1 165 ? -12.298 -2.082 0.690 1.00 98.56 165 ALA A O 1
ATOM 1329 N N . VAL A 1 166 ? -11.401 -4.141 0.491 1.00 98.56 166 VAL A N 1
ATOM 1330 C CA . VAL A 1 166 ? -10.119 -3.790 -0.131 1.00 98.56 166 VAL A CA 1
ATOM 1331 C C . VAL A 1 166 ? -10.144 -4.291 -1.575 1.00 98.56 166 VAL A C 1
ATOM 1333 O O . VAL A 1 166 ? -10.468 -5.456 -1.816 1.00 98.56 166 VAL A O 1
ATOM 1336 N N . LEU A 1 167 ? -9.836 -3.408 -2.518 1.00 97.56 167 LEU A N 1
ATOM 1337 C CA . LEU A 1 167 ? -9.934 -3.615 -3.963 1.00 97.56 167 LEU A CA 1
ATOM 1338 C C . LEU A 1 167 ? -8.550 -3.710 -4.610 1.00 97.56 167 LEU A C 1
ATOM 1340 O O . LEU A 1 167 ? -7.562 -3.349 -3.988 1.00 97.56 167 LEU A O 1
ATOM 1344 N N . ASP A 1 168 ? -8.521 -4.081 -5.890 1.00 95.44 168 ASP A N 1
ATOM 1345 C CA . ASP A 1 168 ? -7.342 -3.996 -6.763 1.00 95.44 168 ASP A CA 1
ATOM 1346 C C . ASP A 1 168 ? -6.163 -4.888 -6.330 1.00 95.44 168 ASP A C 1
ATOM 1348 O O . ASP A 1 168 ? -5.069 -4.451 -5.965 1.00 95.44 168 ASP A O 1
ATOM 1352 N N . TRP A 1 169 ? -6.405 -6.199 -6.377 1.00 96.12 169 TRP A N 1
ATOM 1353 C CA . TRP A 1 169 ? -5.442 -7.218 -5.953 1.00 96.12 169 TRP A CA 1
ATOM 1354 C C . TRP A 1 169 ? -4.459 -7.631 -7.057 1.00 96.12 169 TRP A C 1
ATOM 1356 O O . TRP A 1 169 ? -3.714 -8.602 -6.877 1.00 96.12 169 TRP A O 1
ATOM 1366 N N . GLU A 1 170 ? -4.421 -6.929 -8.192 1.00 92.81 170 GLU A N 1
ATOM 1367 C CA . GLU A 1 170 ? -3.643 -7.335 -9.370 1.00 92.81 170 GLU A CA 1
ATOM 1368 C C . GLU A 1 170 ? -2.126 -7.376 -9.103 1.00 92.81 170 GLU A C 1
ATOM 1370 O O . GLU A 1 170 ? -1.403 -8.212 -9.657 1.00 92.81 170 GLU A O 1
ATOM 1375 N N . LEU A 1 171 ? -1.641 -6.515 -8.199 1.00 93.00 171 LEU A N 1
ATOM 1376 C CA . LEU A 1 171 ? -0.231 -6.438 -7.801 1.00 93.00 171 LEU A CA 1
ATOM 1377 C C . LEU A 1 171 ? 0.119 -7.322 -6.598 1.00 93.00 171 LEU A C 1
ATOM 1379 O O . LEU A 1 171 ? 1.278 -7.344 -6.165 1.00 93.00 171 LEU A O 1
ATOM 1383 N N . SER A 1 172 ? -0.852 -8.062 -6.061 1.00 95.62 172 SER A N 1
ATOM 1384 C CA . SER A 1 172 ? -0.647 -8.846 -4.851 1.00 95.62 172 SER A CA 1
ATOM 1385 C C . SER A 1 172 ? 0.295 -10.032 -5.076 1.00 95.62 172 SER A C 1
ATOM 1387 O O . SER A 1 172 ? 0.317 -10.715 -6.110 1.00 95.62 172 SER A O 1
ATOM 1389 N N . THR A 1 173 ? 1.128 -10.291 -4.073 1.00 94.56 173 THR A N 1
ATOM 1390 C CA . THR A 1 173 ? 2.167 -11.326 -4.120 1.00 94.56 173 THR A CA 1
ATOM 1391 C C . THR A 1 173 ? 2.599 -11.709 -2.706 1.00 94.56 173 THR A C 1
ATOM 1393 O O . THR A 1 173 ? 2.084 -11.191 -1.720 1.00 94.56 173 THR A O 1
ATOM 1396 N N . THR A 1 174 ? 3.559 -12.624 -2.592 1.00 94.38 174 THR A N 1
ATOM 1397 C CA . THR A 1 174 ? 4.312 -12.830 -1.353 1.00 94.38 174 THR A CA 1
ATOM 1398 C C . THR A 1 174 ? 5.529 -11.907 -1.303 1.00 94.38 174 THR A C 1
ATOM 1400 O O . THR A 1 174 ? 6.208 -11.699 -2.320 1.00 94.38 174 THR A O 1
ATOM 1403 N N . GLY A 1 175 ? 5.798 -11.342 -0.129 1.00 93.00 175 GLY A N 1
ATOM 1404 C CA . GLY A 1 175 ? 6.939 -10.467 0.105 1.00 93.00 175 GLY A CA 1
ATOM 1405 C C . GLY A 1 175 ? 7.018 -9.952 1.538 1.00 93.00 175 GLY A C 1
ATOM 1406 O O . GLY A 1 175 ? 6.334 -10.438 2.437 1.00 93.00 175 GLY A O 1
ATOM 1407 N N . HIS A 1 176 ? 7.867 -8.946 1.737 1.00 93.25 176 HIS A N 1
ATOM 1408 C CA . HIS A 1 176 ? 8.086 -8.358 3.052 1.00 93.25 176 HIS A CA 1
ATOM 1409 C C . HIS A 1 176 ? 6.960 -7.360 3.392 1.00 93.25 176 HIS A C 1
ATOM 1411 O O . HIS A 1 176 ? 6.752 -6.408 2.634 1.00 93.25 176 HIS A O 1
ATOM 1417 N N . PRO A 1 177 ? 6.272 -7.487 4.541 1.00 94.50 177 PRO A N 1
ATOM 1418 C CA . PRO A 1 177 ? 5.076 -6.698 4.865 1.00 94.50 177 PRO A CA 1
ATOM 1419 C C . PRO A 1 177 ? 5.344 -5.190 5.017 1.00 94.50 177 PRO A C 1
ATOM 1421 O O . PRO A 1 177 ? 4.474 -4.360 4.760 1.00 94.50 177 PRO A O 1
ATOM 1424 N N . LEU A 1 178 ? 6.569 -4.804 5.390 1.00 94.62 178 LEU A N 1
ATOM 1425 C CA . LEU A 1 178 ? 6.968 -3.389 5.410 1.00 94.62 178 LEU A CA 1
ATOM 1426 C C . LEU A 1 178 ? 6.948 -2.714 4.032 1.00 94.62 178 LEU A C 1
ATOM 1428 O O . LEU A 1 178 ? 6.904 -1.490 3.986 1.00 94.62 178 LEU A O 1
ATOM 1432 N N . ALA A 1 179 ? 6.954 -3.468 2.928 1.00 95.44 179 ALA A N 1
ATOM 1433 C CA . ALA A 1 179 ? 6.816 -2.884 1.599 1.00 95.44 179 ALA A CA 1
ATOM 1434 C C . ALA A 1 179 ? 5.450 -2.208 1.424 1.00 95.44 179 ALA A C 1
ATOM 1436 O O . ALA A 1 179 ? 5.400 -1.063 0.985 1.00 95.44 179 ALA A O 1
ATOM 1437 N N . ASP A 1 180 ? 4.368 -2.868 1.840 1.00 96.69 180 ASP A N 1
ATOM 1438 C CA . ASP A 1 180 ? 3.026 -2.282 1.797 1.00 96.69 180 ASP A CA 1
ATOM 1439 C C . ASP A 1 180 ? 2.859 -1.159 2.819 1.00 96.69 180 ASP A C 1
ATOM 1441 O O . ASP A 1 180 ? 2.270 -0.129 2.497 1.00 96.69 180 ASP A O 1
ATOM 1445 N N . LEU A 1 181 ? 3.399 -1.316 4.037 1.00 96.94 181 LEU A N 1
ATOM 1446 C CA . LEU A 1 181 ? 3.332 -0.260 5.054 1.00 96.94 181 LEU A CA 1
ATOM 1447 C C . LEU A 1 181 ? 4.055 1.009 4.586 1.00 96.94 181 LEU A C 1
ATOM 1449 O O . LEU A 1 181 ? 3.535 2.110 4.741 1.00 96.94 181 LEU A O 1
ATOM 1453 N N . ALA A 1 182 ? 5.240 0.863 3.992 1.00 96.19 182 ALA A N 1
ATOM 1454 C CA . ALA A 1 182 ? 6.000 1.983 3.456 1.00 96.19 182 ALA A CA 1
ATOM 1455 C C . ALA A 1 182 ? 5.321 2.615 2.238 1.00 96.19 182 ALA A C 1
ATOM 1457 O O . ALA A 1 182 ? 5.287 3.838 2.132 1.00 96.19 182 ALA A O 1
ATOM 1458 N N . TYR A 1 183 ? 4.751 1.801 1.348 1.00 96.06 183 TYR A N 1
ATOM 1459 C CA . TYR A 1 183 ? 4.007 2.300 0.196 1.00 96.06 183 TYR A CA 1
ATOM 1460 C C . TYR A 1 183 ? 2.759 3.072 0.637 1.00 96.06 183 TYR A C 1
ATOM 1462 O O . TYR A 1 183 ? 2.539 4.193 0.185 1.00 96.06 183 TYR A O 1
ATOM 1470 N N . THR A 1 184 ? 2.026 2.531 1.615 1.00 95.12 184 THR A N 1
ATOM 1471 C CA . THR A 1 184 ? 0.920 3.215 2.293 1.00 95.12 184 THR A CA 1
ATOM 1472 C C . THR A 1 184 ? 1.394 4.539 2.884 1.00 95.12 184 THR A C 1
ATOM 1474 O O . THR A 1 184 ? 0.766 5.558 2.662 1.00 95.12 184 THR A O 1
ATOM 1477 N N . ALA A 1 185 ? 2.522 4.562 3.595 1.00 92.44 185 ALA A N 1
ATOM 1478 C CA . ALA A 1 185 ? 3.048 5.758 4.251 1.00 92.44 185 ALA A CA 1
ATOM 1479 C C . ALA A 1 185 ? 3.743 6.762 3.310 1.00 92.44 185 ALA A C 1
ATOM 1481 O O . ALA A 1 185 ? 4.137 7.841 3.762 1.00 92.44 185 ALA A O 1
ATOM 1482 N N . ALA A 1 186 ? 3.924 6.442 2.024 1.00 89.50 186 ALA A N 1
ATOM 1483 C CA . ALA A 1 186 ? 4.729 7.254 1.114 1.00 89.50 186 ALA A CA 1
ATOM 1484 C C . ALA A 1 186 ? 4.219 8.703 1.022 1.00 89.50 186 ALA A C 1
ATOM 1486 O O . ALA A 1 186 ? 5.015 9.637 0.957 1.00 89.50 186 ALA A O 1
ATOM 1487 N N . PHE A 1 187 ? 2.906 8.929 1.123 1.00 86.12 187 PHE A N 1
ATOM 1488 C CA . PHE A 1 187 ? 2.326 10.272 1.024 1.00 86.12 187 PHE A CA 1
ATOM 1489 C C . PHE A 1 187 ? 2.785 11.245 2.131 1.00 86.12 187 PHE A C 1
ATOM 1491 O O . PHE A 1 187 ? 2.807 12.452 1.894 1.00 86.12 187 PHE A O 1
ATOM 1498 N N . TYR A 1 188 ? 3.236 10.772 3.305 1.00 87.81 188 TYR A N 1
ATOM 1499 C CA . TYR A 1 188 ? 3.775 11.654 4.359 1.00 87.81 188 TYR A CA 1
ATOM 1500 C C . TYR A 1 188 ? 5.027 12.413 3.897 1.00 87.81 188 TYR A C 1
ATOM 1502 O O . TYR A 1 188 ? 5.308 13.530 4.352 1.00 87.81 188 TYR A O 1
ATOM 1510 N N . PHE A 1 189 ? 5.776 11.828 2.964 1.00 89.12 189 PHE A N 1
ATOM 1511 C CA . PHE A 1 189 ? 7.024 12.370 2.439 1.00 89.12 189 PHE A CA 1
ATOM 1512 C C . PHE A 1 189 ? 6.871 12.930 1.026 1.00 89.12 189 PHE A C 1
ATOM 1514 O O . PHE A 1 189 ? 7.880 13.201 0.378 1.00 89.12 189 PHE A O 1
ATOM 1521 N N . TRP A 1 190 ? 5.637 13.096 0.533 1.00 88.12 190 TRP A N 1
ATOM 1522 C CA . TRP A 1 190 ? 5.396 13.524 -0.842 1.00 88.12 190 TRP A CA 1
ATOM 1523 C C . TRP A 1 190 ? 6.162 14.819 -1.171 1.00 88.12 190 TRP A C 1
ATOM 1525 O O . TRP A 1 190 ? 6.131 15.755 -0.363 1.00 88.12 190 TRP A O 1
ATOM 1535 N N . PRO A 1 191 ? 6.879 14.896 -2.310 1.00 84.31 191 PRO A N 1
ATOM 1536 C CA . PRO A 1 191 ? 7.677 16.073 -2.629 1.00 84.31 191 PRO A CA 1
ATOM 1537 C C . PRO A 1 191 ? 6.774 17.291 -2.835 1.00 84.31 191 PRO A C 1
ATOM 1539 O O . PRO A 1 191 ? 5.875 17.260 -3.670 1.00 84.31 191 PRO A O 1
ATOM 1542 N N . ASN A 1 192 ? 7.055 18.396 -2.140 1.00 78.19 192 ASN A N 1
ATOM 1543 C CA . ASN A 1 192 ? 6.290 19.647 -2.275 1.00 78.19 192 ASN A CA 1
ATOM 1544 C C . ASN A 1 192 ? 6.346 20.246 -3.695 1.00 78.19 192 ASN A C 1
ATOM 1546 O O . ASN A 1 192 ? 5.545 21.111 -4.033 1.00 78.19 192 ASN A O 1
ATOM 1550 N N . THR A 1 193 ? 7.318 19.824 -4.507 1.00 77.38 193 THR A N 1
ATOM 1551 C CA . THR A 1 193 ? 7.480 20.238 -5.905 1.00 77.38 193 THR A CA 1
ATOM 1552 C C . THR A 1 193 ? 6.511 19.539 -6.856 1.00 77.38 193 THR A C 1
ATOM 1554 O O . THR A 1 193 ? 6.350 19.994 -7.983 1.00 77.38 193 THR A O 1
ATOM 1557 N N . ILE A 1 194 ? 5.862 18.455 -6.421 1.00 78.06 194 ILE A N 1
ATOM 1558 C CA . ILE A 1 194 ? 4.899 17.696 -7.215 1.00 78.06 194 ILE A CA 1
ATOM 1559 C C . ILE A 1 194 ? 3.492 18.019 -6.714 1.00 78.06 194 ILE A C 1
ATOM 1561 O O . ILE A 1 194 ? 3.207 17.884 -5.522 1.00 78.06 194 ILE A O 1
ATOM 1565 N N . LYS A 1 195 ? 2.583 18.388 -7.626 1.00 70.44 195 LYS A N 1
ATOM 1566 C CA . LYS A 1 195 ? 1.155 18.502 -7.295 1.00 70.44 195 LYS A CA 1
ATOM 1567 C C . LYS A 1 195 ? 0.668 17.171 -6.728 1.00 70.44 195 LYS A C 1
ATOM 1569 O O . LYS A 1 195 ? 0.921 16.119 -7.311 1.00 70.44 195 LYS A O 1
ATOM 1574 N N . GLN A 1 196 ? -0.012 17.198 -5.589 1.00 64.25 196 GLN A N 1
ATOM 1575 C CA . GLN A 1 196 ? -0.527 15.967 -5.001 1.00 64.25 196 GLN A CA 1
ATOM 1576 C C . GLN A 1 196 ? -1.525 15.309 -5.966 1.00 64.25 196 GLN A C 1
ATOM 1578 O O . GLN A 1 196 ? -2.443 15.960 -6.470 1.00 64.25 196 GLN A O 1
ATOM 1583 N N . LEU A 1 197 ? -1.323 14.017 -6.232 1.00 53.88 197 LEU A N 1
ATOM 1584 C CA . LEU A 1 197 ? -2.252 13.198 -7.008 1.00 53.88 197 LEU A CA 1
ATOM 1585 C C . LEU A 1 197 ? -3.624 13.221 -6.319 1.00 53.88 197 LEU A C 1
ATOM 1587 O O . LEU A 1 197 ? -3.730 12.887 -5.142 1.00 53.88 197 LEU A O 1
ATOM 1591 N N . GLY A 1 198 ? -4.663 13.631 -7.051 1.00 49.66 198 GLY A N 1
ATOM 1592 C CA . GLY A 1 198 ? -6.050 13.605 -6.571 1.00 49.66 198 GLY A CA 1
ATOM 1593 C C . GLY A 1 198 ? -6.543 14.857 -5.834 1.00 49.66 198 GLY A C 1
ATOM 1594 O O . GLY A 1 198 ? -7.684 14.852 -5.381 1.00 49.66 198 GLY A O 1
ATOM 1595 N N . GLN A 1 199 ? -5.755 15.935 -5.736 1.00 52.50 199 GLN A N 1
ATOM 1596 C CA . GLN A 1 199 ? -6.207 17.159 -5.066 1.00 52.50 199 GLN A CA 1
ATOM 1597 C C . GLN A 1 199 ? -6.933 18.144 -5.994 1.00 52.50 199 GLN A C 1
ATOM 1599 O O . GLN A 1 199 ? -6.371 18.660 -6.958 1.00 52.50 199 GLN A O 1
ATOM 1604 N N . GLY A 1 200 ? -8.171 18.475 -5.612 1.00 37.72 200 GLY A N 1
ATOM 1605 C CA . GLY A 1 200 ? -8.867 19.718 -5.973 1.00 37.72 200 GLY A CA 1
ATOM 1606 C C . GLY A 1 200 ? -8.835 20.777 -4.855 1.00 37.72 200 GLY A C 1
ATOM 1607 O O . GLY A 1 200 ? -9.511 21.797 -4.970 1.00 37.72 200 GLY A O 1
ATOM 1608 N N . GLY A 1 201 ? -8.100 20.532 -3.759 1.00 44.09 201 GLY A N 1
ATOM 1609 C CA . GLY A 1 201 ? -8.104 21.353 -2.543 1.00 44.09 201 GLY A CA 1
ATOM 1610 C C . GLY A 1 201 ? -6.809 22.132 -2.282 1.00 44.09 201 GLY A C 1
ATOM 1611 O O . GLY A 1 201 ? -5.728 21.759 -2.722 1.00 44.09 201 GLY A O 1
ATOM 1612 N N . THR A 1 202 ? -6.931 23.227 -1.529 1.00 42.72 202 THR A N 1
ATOM 1613 C CA . THR A 1 202 ? -5.863 24.188 -1.185 1.00 42.72 202 THR A CA 1
ATOM 1614 C C . THR A 1 202 ? -5.005 23.782 0.024 1.00 42.72 202 THR A C 1
ATOM 1616 O O . THR A 1 202 ? -4.064 24.499 0.362 1.00 42.72 202 THR A O 1
ATOM 1619 N N . LEU A 1 203 ? -5.343 22.688 0.718 1.00 49.91 203 LEU A N 1
ATOM 1620 C CA . LEU A 1 203 ? -4.694 22.277 1.967 1.00 49.91 203 LEU A CA 1
ATOM 1621 C C . LEU A 1 203 ? -3.620 21.210 1.730 1.00 49.91 203 LEU A C 1
ATOM 1623 O O . LEU A 1 203 ? -3.844 20.187 1.082 1.00 49.91 203 LEU A O 1
ATOM 1627 N N . SER A 1 204 ? -2.450 21.438 2.321 1.00 66.38 204 SER A N 1
ATOM 1628 C CA . SER A 1 204 ? -1.394 20.435 2.421 1.00 66.38 204 SER A CA 1
ATOM 1629 C C . SER A 1 204 ? -1.834 19.310 3.362 1.00 66.38 204 SER A C 1
ATOM 1631 O O . SER A 1 204 ? -2.377 19.559 4.441 1.00 66.38 204 SER A O 1
ATOM 1633 N N . PHE A 1 205 ? -1.546 18.064 2.981 1.00 75.19 205 PHE A N 1
ATOM 1634 C CA . PHE A 1 205 ? -1.793 16.874 3.794 1.00 75.19 205 PHE A CA 1
ATOM 1635 C C . PHE A 1 205 ? -1.248 17.028 5.222 1.00 75.19 205 PHE A C 1
ATOM 1637 O O . PHE A 1 205 ? -1.928 16.725 6.198 1.00 75.19 205 PHE A O 1
ATOM 1644 N N . ARG A 1 206 ? -0.042 17.594 5.348 1.00 72.38 206 ARG A N 1
ATOM 1645 C CA . ARG A 1 206 ? 0.650 17.782 6.633 1.00 72.38 206 ARG A CA 1
ATOM 1646 C C . ARG A 1 206 ? -0.046 18.764 7.574 1.00 72.38 206 ARG A C 1
ATOM 1648 O O . ARG A 1 206 ? 0.120 18.652 8.782 1.00 72.38 206 ARG A O 1
ATOM 1655 N N . ASP A 1 207 ? -0.829 19.688 7.028 1.00 77.81 207 ASP A N 1
ATOM 1656 C CA . ASP A 1 207 ? -1.503 20.740 7.794 1.00 77.81 207 ASP A CA 1
ATOM 1657 C C . ASP A 1 207 ? -2.968 20.380 8.101 1.00 77.81 207 ASP A C 1
ATOM 1659 O O . ASP A 1 207 ? -3.706 21.153 8.719 1.00 77.81 207 ASP A O 1
ATOM 1663 N N . THR A 1 208 ? -3.414 19.193 7.677 1.00 84.12 208 THR A N 1
ATOM 1664 C CA . THR A 1 208 ? -4.796 18.749 7.848 1.00 84.12 208 THR A CA 1
ATOM 1665 C C . THR A 1 208 ? -5.003 18.160 9.244 1.00 84.12 208 THR A C 1
ATOM 1667 O O . THR A 1 208 ? -4.541 17.068 9.572 1.00 84.12 208 THR A O 1
ATOM 1670 N N . VAL A 1 209 ? -5.750 18.880 10.084 1.00 88.62 209 VAL A N 1
ATOM 1671 C CA . VAL A 1 209 ? -6.054 18.473 11.467 1.00 88.62 209 VAL A CA 1
ATOM 1672 C C . VAL A 1 209 ? -6.758 17.115 11.498 1.00 88.62 209 VAL A C 1
ATOM 1674 O O . VAL A 1 209 ? -7.730 16.915 10.784 1.00 88.62 209 VAL A O 1
ATOM 1677 N N . GLY A 1 210 ? -6.345 16.196 12.368 1.00 89.69 210 GLY A N 1
ATOM 1678 C CA . GLY A 1 210 ? -6.997 14.888 12.522 1.00 89.69 210 GLY A CA 1
ATOM 1679 C C . GLY A 1 210 ? -6.470 13.796 11.591 1.00 89.69 210 GLY A C 1
ATOM 1680 O O . GLY A 1 210 ? -6.976 12.679 11.628 1.00 89.69 210 GLY A O 1
ATOM 1681 N N . ILE A 1 211 ? -5.444 14.074 10.789 1.00 90.94 211 ILE A N 1
ATOM 1682 C CA . ILE A 1 211 ? -4.601 13.020 10.220 1.00 90.94 211 ILE A CA 1
ATOM 1683 C C . ILE A 1 211 ? -3.612 12.575 11.305 1.00 90.94 211 ILE A C 1
ATOM 1685 O O . ILE A 1 211 ? -2.905 13.434 11.838 1.00 90.94 211 ILE A O 1
ATOM 1689 N N . PRO A 1 212 ? -3.554 11.279 11.664 1.00 92.88 212 PRO A N 1
ATOM 1690 C CA . PRO A 1 212 ? -2.565 10.789 12.616 1.00 92.88 212 PRO A CA 1
ATOM 1691 C C . PRO A 1 212 ? -1.144 10.987 12.086 1.00 92.88 212 PRO A C 1
ATOM 1693 O O . PRO A 1 212 ? -0.903 10.970 10.877 1.00 92.88 212 PRO A O 1
ATOM 1696 N N . SER A 1 213 ? -0.182 11.149 12.982 1.00 90.88 213 SER A N 1
ATOM 1697 C CA . SER A 1 213 ? 1.234 11.105 12.620 1.00 90.88 213 SER A CA 1
ATOM 1698 C C . SER A 1 213 ? 1.627 9.720 12.094 1.00 90.88 213 SER A C 1
ATOM 1700 O O . SER A 1 213 ? 0.972 8.710 12.371 1.00 90.88 213 SER A O 1
ATOM 1702 N N . LEU A 1 214 ? 2.722 9.658 11.335 1.00 89.62 214 LEU A N 1
ATOM 1703 C CA . LEU A 1 214 ? 3.241 8.384 10.847 1.00 89.62 214 LEU A CA 1
ATOM 1704 C C . LEU A 1 214 ? 3.638 7.469 12.017 1.00 89.62 214 LEU A C 1
ATOM 1706 O O . LEU A 1 214 ? 3.405 6.265 11.972 1.00 89.62 214 LEU A O 1
ATOM 1710 N N . GLU A 1 215 ? 4.201 8.039 13.077 1.00 90.31 215 GLU A N 1
ATOM 1711 C CA . GLU A 1 215 ? 4.618 7.337 14.286 1.00 90.31 215 GLU A CA 1
ATOM 1712 C C . GLU A 1 215 ? 3.425 6.694 15.010 1.00 90.31 215 GLU A C 1
ATOM 1714 O O . GLU A 1 215 ? 3.511 5.543 15.446 1.00 90.31 215 GLU A O 1
ATOM 1719 N N . GLU A 1 216 ? 2.287 7.393 15.087 1.00 91.19 216 GLU A N 1
ATOM 1720 C CA . GLU A 1 216 ? 1.040 6.842 15.632 1.00 91.19 216 GLU A CA 1
ATOM 1721 C C . GLU A 1 216 ? 0.531 5.672 14.786 1.00 91.19 216 GLU A C 1
ATOM 1723 O O . GLU A 1 216 ? 0.214 4.614 15.332 1.00 91.19 216 GLU A O 1
ATOM 1728 N N . LEU A 1 217 ? 0.514 5.810 13.456 1.00 94.56 217 LEU A N 1
ATOM 1729 C CA . LEU A 1 217 ? 0.102 4.725 12.561 1.00 94.56 217 LEU A CA 1
ATOM 1730 C C . LEU A 1 217 ? 1.042 3.514 12.648 1.00 94.56 217 LEU A C 1
ATOM 1732 O O . LEU A 1 217 ? 0.576 2.377 12.704 1.00 94.56 217 LEU A O 1
ATOM 1736 N N . ILE A 1 218 ? 2.357 3.727 12.737 1.00 94.06 218 ILE A N 1
ATOM 1737 C CA . ILE A 1 218 ? 3.327 2.647 12.964 1.00 94.06 218 ILE A CA 1
ATOM 1738 C C . ILE A 1 218 ? 3.053 1.951 14.304 1.00 94.06 218 ILE A C 1
ATOM 1740 O O . ILE A 1 218 ? 3.052 0.723 14.365 1.00 94.06 218 ILE A O 1
ATOM 1744 N N . SER A 1 219 ? 2.765 2.706 15.367 1.00 94.69 219 SER A N 1
ATOM 1745 C CA . SER A 1 219 ? 2.418 2.146 16.681 1.00 94.69 219 SER A CA 1
ATOM 1746 C C . SER A 1 219 ? 1.152 1.282 16.630 1.00 94.69 219 SER A C 1
ATOM 1748 O O . SER A 1 219 ? 1.133 0.184 17.192 1.00 94.69 219 SER A O 1
ATOM 1750 N N . VAL A 1 220 ? 0.111 1.728 15.915 1.00 96.31 220 VAL A N 1
ATOM 1751 C CA . VAL A 1 220 ? -1.104 0.933 15.655 1.00 96.31 220 VAL A CA 1
ATOM 1752 C C . VAL A 1 220 ? -0.743 -0.358 14.925 1.00 96.31 220 VAL A C 1
ATOM 1754 O O . VAL A 1 220 ? -1.065 -1.446 15.402 1.00 96.31 220 VAL A O 1
ATOM 1757 N N . TYR A 1 221 ? -0.019 -0.250 13.809 1.00 97.69 221 TYR A N 1
ATOM 1758 C CA . TYR A 1 221 ? 0.376 -1.393 12.994 1.00 97.69 221 TYR A CA 1
ATOM 1759 C C . TYR A 1 221 ? 1.144 -2.440 13.809 1.00 97.69 221 TYR A C 1
ATOM 1761 O O . TYR A 1 221 ? 0.778 -3.617 13.823 1.00 97.69 221 TYR A O 1
ATOM 1769 N N . CYS A 1 222 ? 2.189 -2.014 14.523 1.00 95.75 222 CYS A N 1
ATOM 1770 C CA . CYS A 1 222 ? 3.039 -2.904 15.307 1.00 95.75 222 CYS A CA 1
ATOM 1771 C C . CYS A 1 222 ? 2.260 -3.587 16.433 1.00 95.75 222 CYS A C 1
ATOM 1773 O O . CYS A 1 222 ? 2.420 -4.788 16.646 1.00 95.75 222 CYS A O 1
ATOM 1775 N N . ARG A 1 223 ? 1.353 -2.861 17.096 1.00 96.31 223 ARG A N 1
ATOM 1776 C CA . ARG A 1 223 ? 0.467 -3.409 18.128 1.00 96.31 223 ARG A CA 1
ATOM 1777 C C . ARG A 1 223 ? -0.470 -4.478 17.574 1.00 96.31 223 ARG A C 1
ATOM 1779 O O . ARG A 1 223 ? -0.559 -5.551 18.160 1.00 96.31 223 ARG A O 1
ATOM 1786 N N . CYS A 1 224 ? -1.128 -4.215 16.446 1.00 96.31 224 CYS A N 1
ATOM 1787 C CA . CYS A 1 224 ? -2.011 -5.185 15.794 1.00 96.31 224 CYS A CA 1
ATOM 1788 C C . CYS A 1 224 ? -1.256 -6.438 15.335 1.00 96.31 224 CYS A C 1
ATOM 1790 O O . CYS A 1 224 ? -1.795 -7.538 15.393 1.00 96.31 224 CYS A O 1
ATOM 1792 N N . ARG A 1 225 ? -0.000 -6.277 14.903 1.00 94.75 225 ARG A N 1
ATOM 1793 C CA . ARG A 1 225 ?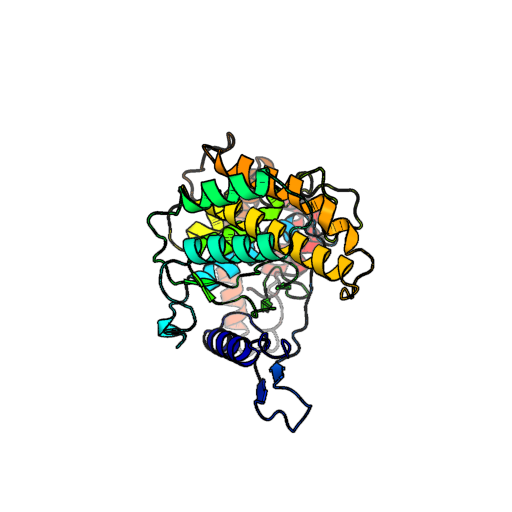 0.885 -7.378 14.499 1.00 94.75 225 ARG A CA 1
ATOM 1794 C C . ARG A 1 225 ? 1.560 -8.097 15.673 1.00 94.75 225 ARG A C 1
ATOM 1796 O O . ARG A 1 225 ? 2.121 -9.167 15.456 1.00 94.75 225 ARG A O 1
ATOM 1803 N N . GLY A 1 226 ? 1.552 -7.521 16.876 1.00 94.75 226 GLY A N 1
ATOM 1804 C CA . GLY A 1 226 ? 2.309 -8.029 18.024 1.00 94.75 226 GLY A CA 1
ATOM 1805 C C . GLY A 1 226 ? 3.832 -7.967 17.839 1.00 94.75 226 GLY A C 1
ATOM 1806 O O . GLY A 1 226 ? 4.535 -8.854 18.317 1.00 94.75 226 GLY A O 1
ATOM 1807 N N . ILE A 1 227 ? 4.346 -6.958 17.125 1.00 92.00 227 ILE A N 1
ATOM 1808 C CA . ILE A 1 227 ? 5.782 -6.780 16.829 1.00 92.00 227 ILE A CA 1
ATOM 1809 C C . ILE A 1 227 ? 6.342 -5.497 17.460 1.00 92.00 227 ILE A C 1
ATOM 1811 O O . ILE A 1 227 ? 5.595 -4.628 17.909 1.00 92.00 227 ILE A O 1
ATOM 1815 N N . SER A 1 228 ? 7.672 -5.364 17.468 1.00 90.81 228 SER A N 1
ATOM 1816 C CA . SER A 1 228 ? 8.361 -4.153 17.935 1.00 90.81 228 SER A CA 1
ATOM 1817 C C . SER A 1 228 ? 8.025 -2.930 17.074 1.00 90.81 228 SER A C 1
ATOM 1819 O O . SER A 1 228 ? 7.884 -3.038 15.855 1.00 90.81 228 SER A O 1
ATOM 1821 N N . THR A 1 229 ? 7.954 -1.751 17.698 1.00 87.69 229 THR A N 1
ATOM 1822 C CA . THR A 1 229 ? 7.883 -0.452 17.005 1.00 87.69 229 THR A CA 1
ATOM 1823 C C . THR A 1 229 ? 9.228 -0.016 16.423 1.00 87.69 229 THR A C 1
ATOM 1825 O O . THR A 1 229 ? 9.276 0.940 15.651 1.00 87.69 229 THR A O 1
ATOM 1828 N N . ASP A 1 230 ? 10.321 -0.700 16.771 1.00 86.19 230 ASP A N 1
ATOM 1829 C CA . ASP A 1 230 ? 11.617 -0.508 16.123 1.00 86.19 230 ASP A CA 1
ATOM 1830 C C . ASP A 1 230 ? 11.608 -1.139 14.724 1.00 86.19 230 ASP A C 1
ATOM 1832 O O . ASP A 1 230 ? 11.897 -2.322 14.533 1.00 86.19 230 ASP A O 1
ATOM 1836 N N . LEU A 1 231 ? 11.247 -0.320 13.737 1.00 86.06 231 LEU A N 1
ATOM 1837 C CA . LEU A 1 231 ? 11.274 -0.661 12.320 1.00 86.06 231 LEU A CA 1
ATOM 1838 C C . LEU A 1 231 ? 12.515 -0.058 11.651 1.00 86.06 231 LEU A C 1
ATOM 1840 O O . LEU A 1 231 ? 12.400 0.701 10.690 1.00 86.06 231 LEU A O 1
ATOM 1844 N N . SER A 1 232 ? 13.707 -0.393 12.146 1.00 81.44 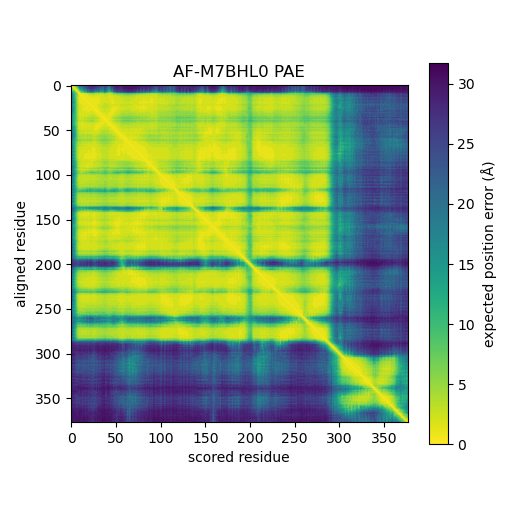232 SER A N 1
ATOM 1845 C CA . SER A 1 232 ? 15.000 0.103 11.637 1.00 81.44 232 SER A CA 1
ATOM 1846 C C . SER A 1 232 ? 15.172 0.022 10.108 1.00 81.44 232 SER A C 1
ATOM 1848 O O . SER A 1 232 ? 15.800 0.893 9.508 1.00 81.44 232 SER A O 1
ATOM 1850 N N . ASN A 1 233 ? 14.547 -0.957 9.445 1.00 88.00 233 ASN A N 1
ATOM 1851 C CA . ASN A 1 233 ? 14.585 -1.111 7.985 1.00 88.00 233 ASN A CA 1
ATOM 1852 C C . ASN A 1 233 ? 13.527 -0.286 7.222 1.00 88.00 233 ASN A C 1
ATOM 1854 O O . ASN A 1 233 ? 13.500 -0.327 5.994 1.00 88.00 233 ASN A O 1
ATOM 1858 N N . LEU A 1 234 ? 12.642 0.465 7.886 1.00 92.06 234 LEU A N 1
ATOM 1859 C CA . LEU A 1 234 ? 11.537 1.173 7.224 1.00 92.06 234 LEU A CA 1
ATOM 1860 C C . LEU A 1 234 ? 12.026 2.193 6.181 1.00 92.06 234 LEU A C 1
ATOM 1862 O O . LEU A 1 234 ? 11.405 2.329 5.128 1.00 92.06 234 LEU A O 1
ATOM 1866 N N . ASN A 1 235 ? 13.174 2.841 6.409 1.00 93.06 235 ASN A N 1
ATOM 1867 C CA . ASN A 1 235 ? 13.779 3.760 5.436 1.00 93.06 235 ASN A CA 1
ATOM 1868 C C . ASN A 1 235 ? 14.117 3.069 4.110 1.00 93.06 235 ASN A C 1
ATOM 1870 O O . ASN A 1 235 ? 13.917 3.659 3.049 1.00 93.06 235 ASN A O 1
ATOM 1874 N N . PHE A 1 236 ? 14.566 1.810 4.155 1.00 95.12 236 PHE A N 1
ATOM 1875 C CA . PHE A 1 236 ? 14.793 1.019 2.949 1.00 95.12 236 PHE A CA 1
ATOM 1876 C C . PHE A 1 236 ? 13.488 0.824 2.168 1.00 95.12 236 PHE A C 1
ATOM 1878 O O . PHE A 1 236 ? 13.449 1.049 0.960 1.00 95.12 236 PHE A O 1
ATOM 1885 N N . PHE A 1 237 ? 12.403 0.450 2.850 1.00 95.81 237 PHE A N 1
ATOM 1886 C CA . PHE A 1 237 ? 11.113 0.205 2.201 1.00 95.81 237 PHE A CA 1
ATOM 1887 C C . PHE A 1 237 ? 10.457 1.485 1.674 1.00 95.81 237 PHE A C 1
ATOM 1889 O O . PHE A 1 237 ? 9.828 1.452 0.615 1.00 95.81 237 PHE A O 1
ATOM 1896 N N . LEU A 1 238 ? 10.640 2.625 2.348 1.00 96.12 238 LEU A N 1
ATOM 1897 C CA . LEU A 1 238 ? 10.224 3.923 1.814 1.00 96.12 238 LEU A CA 1
ATOM 1898 C C . LEU A 1 238 ? 11.016 4.272 0.555 1.00 96.12 238 LEU A C 1
ATOM 1900 O O . LEU A 1 238 ? 10.419 4.568 -0.475 1.00 96.12 238 LEU A O 1
ATOM 1904 N N . ALA A 1 239 ? 12.347 4.176 0.603 1.00 97.06 239 ALA A N 1
ATOM 1905 C CA . ALA A 1 239 ? 13.200 4.412 -0.558 1.00 97.06 239 ALA A CA 1
ATOM 1906 C C . ALA A 1 239 ? 12.813 3.502 -1.740 1.00 97.06 239 ALA A C 1
ATOM 1908 O O . ALA A 1 239 ? 12.702 3.970 -2.874 1.00 97.06 239 ALA A O 1
ATOM 1909 N N . LEU A 1 240 ? 12.516 2.225 -1.470 1.00 97.25 240 LEU A N 1
ATOM 1910 C CA . LEU A 1 240 ? 12.015 1.271 -2.460 1.00 97.25 240 LEU A CA 1
ATOM 1911 C C . LEU A 1 240 ? 10.646 1.679 -3.023 1.00 97.25 240 LEU A C 1
ATOM 1913 O O . LEU A 1 240 ? 10.417 1.537 -4.222 1.00 97.25 240 LEU A O 1
ATOM 1917 N N . SER A 1 241 ? 9.747 2.198 -2.184 1.00 97.12 241 SER A N 1
ATOM 1918 C CA . SER A 1 241 ? 8.426 2.680 -2.607 1.00 97.12 241 SER A CA 1
ATOM 1919 C C . SER A 1 241 ? 8.553 3.870 -3.554 1.00 97.12 241 SER A C 1
ATOM 1921 O O . SER A 1 241 ? 7.955 3.863 -4.624 1.00 97.12 241 SER A O 1
ATOM 1923 N N . TYR A 1 242 ? 9.408 4.843 -3.233 1.00 96.50 242 TYR A N 1
ATOM 1924 C CA . TYR A 1 242 ? 9.695 5.976 -4.118 1.00 96.50 242 TYR A CA 1
ATOM 1925 C C . TYR A 1 242 ? 10.355 5.554 -5.429 1.00 96.50 242 TYR A C 1
ATOM 1927 O O . TYR A 1 242 ? 9.998 6.072 -6.485 1.00 96.50 242 TYR A O 1
ATOM 1935 N N . PHE A 1 243 ? 11.266 4.579 -5.384 1.00 97.50 243 PHE A N 1
ATOM 1936 C CA . PHE A 1 243 ? 11.856 3.992 -6.586 1.00 97.50 243 PHE A CA 1
ATOM 1937 C C . PHE A 1 243 ? 10.794 3.322 -7.470 1.00 97.50 243 PHE A C 1
ATOM 1939 O O . PHE A 1 243 ? 10.756 3.552 -8.677 1.00 97.50 243 PHE A O 1
ATOM 1946 N N . LYS A 1 244 ? 9.880 2.549 -6.869 1.00 95.94 244 LYS A N 1
ATOM 1947 C CA . LYS A 1 244 ? 8.728 1.960 -7.563 1.00 95.94 244 LYS A CA 1
ATOM 1948 C C . LYS A 1 244 ? 7.848 3.040 -8.203 1.00 95.94 244 LYS A C 1
ATOM 1950 O O . LYS A 1 244 ? 7.592 2.963 -9.400 1.00 95.94 244 LYS A O 1
ATOM 1955 N N . ILE A 1 245 ? 7.416 4.052 -7.445 1.00 94.50 245 ILE A N 1
ATOM 1956 C CA . ILE A 1 245 ? 6.523 5.114 -7.945 1.00 94.50 245 ILE A CA 1
ATOM 1957 C C . ILE A 1 245 ? 7.197 5.880 -9.092 1.00 94.50 245 ILE A C 1
ATOM 1959 O O . ILE A 1 245 ? 6.584 6.066 -10.139 1.00 94.50 245 ILE A O 1
ATOM 1963 N N . ALA A 1 246 ? 8.475 6.249 -8.951 1.00 94.62 246 ALA A N 1
ATOM 1964 C CA . ALA A 1 246 ? 9.234 6.910 -10.012 1.00 94.62 246 ALA A CA 1
ATOM 1965 C C . ALA A 1 246 ? 9.322 6.051 -11.289 1.00 94.62 246 ALA A C 1
ATOM 1967 O O . ALA A 1 246 ? 9.150 6.568 -12.393 1.00 94.62 246 ALA A O 1
ATOM 1968 N N . GLY A 1 247 ? 9.528 4.736 -11.149 1.00 94.19 247 GLY A N 1
ATOM 1969 C CA . GLY A 1 247 ? 9.509 3.789 -12.268 1.00 94.19 247 GLY A CA 1
ATOM 1970 C C . GLY A 1 247 ? 8.144 3.700 -12.961 1.00 94.19 247 GLY A C 1
ATOM 1971 O O . GLY A 1 247 ? 8.085 3.696 -14.190 1.00 94.19 247 GLY A O 1
ATOM 1972 N N . ILE A 1 248 ? 7.047 3.698 -12.193 1.00 91.12 248 ILE A N 1
ATOM 1973 C CA . ILE A 1 248 ? 5.677 3.744 -12.733 1.00 91.12 248 ILE A CA 1
ATOM 1974 C C . ILE A 1 248 ? 5.457 5.042 -13.518 1.00 91.12 248 ILE A C 1
ATOM 1976 O O . ILE A 1 248 ? 5.014 4.986 -14.665 1.00 91.12 248 ILE A O 1
ATOM 1980 N N . CYS A 1 249 ? 5.810 6.199 -12.943 1.00 91.25 249 CYS A N 1
ATOM 1981 C CA . CYS A 1 249 ? 5.690 7.496 -13.613 1.00 91.25 249 CYS A CA 1
ATOM 1982 C C . CYS A 1 249 ? 6.467 7.523 -14.938 1.00 91.25 249 CYS A C 1
ATOM 1984 O O . CYS A 1 249 ? 5.929 7.950 -15.960 1.00 91.25 249 CYS A O 1
ATOM 1986 N N . GLN A 1 250 ? 7.694 6.993 -14.949 1.00 91.88 250 GLN A N 1
ATOM 1987 C CA . GLN A 1 250 ? 8.505 6.886 -16.162 1.00 91.88 250 GLN A CA 1
ATOM 1988 C C . GLN A 1 250 ? 7.832 6.005 -17.228 1.00 91.88 250 GLN A C 1
ATOM 1990 O O . GLN A 1 250 ? 7.786 6.382 -18.399 1.00 91.88 250 GLN A O 1
ATOM 1995 N N . GLY A 1 251 ? 7.277 4.855 -16.835 1.00 90.44 251 GLY A N 1
ATOM 1996 C CA . GLY A 1 251 ? 6.570 3.954 -17.748 1.00 90.44 251 GLY A CA 1
ATOM 1997 C C . GLY A 1 251 ? 5.295 4.568 -18.336 1.00 90.44 251 GLY A C 1
ATOM 1998 O O . GLY A 1 251 ? 5.029 4.424 -19.530 1.00 90.44 251 GLY A O 1
ATOM 1999 N N . VAL A 1 252 ? 4.519 5.297 -17.525 1.00 87.75 252 VAL A N 1
ATOM 2000 C CA . VAL A 1 252 ? 3.343 6.058 -17.989 1.00 87.75 252 VAL A CA 1
ATOM 2001 C C . VAL A 1 252 ? 3.758 7.119 -19.006 1.00 87.75 252 VAL A C 1
ATOM 2003 O O . VAL A 1 252 ? 3.181 7.182 -20.092 1.00 87.75 252 VAL A O 1
ATOM 2006 N N . TYR A 1 253 ? 4.801 7.891 -18.705 1.00 88.38 253 TYR A N 1
ATOM 2007 C CA . TYR A 1 253 ? 5.301 8.911 -19.619 1.00 88.38 253 TYR A CA 1
ATOM 2008 C C . TYR A 1 253 ? 5.839 8.321 -20.933 1.00 88.38 253 TYR A C 1
ATOM 2010 O O . TYR A 1 253 ? 5.558 8.841 -22.012 1.00 88.38 253 TYR A O 1
ATOM 2018 N N . ALA A 1 254 ? 6.549 7.192 -20.882 1.00 87.62 254 ALA A N 1
ATOM 2019 C CA . ALA A 1 254 ? 7.017 6.512 -22.088 1.00 87.62 254 ALA A CA 1
ATOM 2020 C C . ALA A 1 254 ? 5.855 6.047 -22.983 1.00 87.62 254 ALA A C 1
ATOM 2022 O O . ALA A 1 254 ? 5.913 6.214 -24.199 1.00 87.62 254 ALA A O 1
ATOM 2023 N N . ARG A 1 255 ? 4.762 5.528 -22.401 1.00 85.81 255 ARG A N 1
ATOM 2024 C CA . ARG A 1 255 ? 3.547 5.183 -23.166 1.00 85.81 255 ARG A CA 1
ATOM 2025 C C . ARG A 1 255 ? 2.884 6.407 -23.791 1.00 85.81 255 ARG A C 1
ATOM 2027 O O . ARG A 1 255 ? 2.408 6.313 -24.919 1.00 85.81 255 ARG A O 1
ATOM 2034 N N . TYR A 1 256 ? 2.896 7.546 -23.099 1.00 86.06 256 TYR A N 1
ATOM 2035 C CA . TYR A 1 256 ? 2.442 8.817 -23.662 1.00 86.06 256 TYR A CA 1
ATOM 2036 C C . TYR A 1 256 ? 3.264 9.228 -24.889 1.00 86.06 256 TYR A C 1
ATOM 2038 O O . TYR A 1 256 ? 2.680 9.532 -25.927 1.00 86.06 256 TYR A O 1
ATOM 2046 N N . LEU A 1 257 ? 4.598 9.151 -24.821 1.00 84.69 257 LEU A N 1
ATOM 2047 C CA . LEU A 1 257 ? 5.466 9.451 -25.969 1.00 84.69 257 LEU A CA 1
ATOM 2048 C C . LEU A 1 257 ? 5.206 8.539 -27.177 1.00 84.69 257 LEU A C 1
ATOM 2050 O O . LEU A 1 257 ? 5.373 8.965 -28.316 1.00 84.69 257 LEU A O 1
ATOM 2054 N N . LEU A 1 258 ? 4.782 7.297 -26.935 1.00 85.38 258 LEU A N 1
ATOM 2055 C CA . LEU A 1 258 ? 4.424 6.332 -27.977 1.00 85.38 258 LEU A CA 1
ATOM 2056 C C . LEU A 1 258 ? 2.997 6.515 -28.525 1.00 85.38 258 LEU A C 1
ATOM 2058 O O . LEU A 1 258 ? 2.587 5.746 -29.389 1.00 85.38 258 LEU A O 1
ATOM 2062 N N . GLY A 1 259 ? 2.231 7.496 -28.033 1.00 81.44 259 GLY A N 1
ATOM 2063 C CA . GLY A 1 259 ? 0.833 7.706 -28.425 1.00 81.44 259 GLY A CA 1
ATOM 2064 C C . GLY A 1 259 ? -0.141 6.657 -27.873 1.00 81.44 259 GLY A C 1
ATOM 2065 O O . GLY A 1 259 ? -1.294 6.619 -28.286 1.00 81.44 259 GLY A O 1
ATOM 2066 N N . ASN A 1 260 ? 0.306 5.829 -26.924 1.00 74.75 260 ASN A N 1
ATOM 2067 C CA . ASN A 1 260 ? -0.449 4.713 -26.346 1.00 74.75 260 ASN A CA 1
ATOM 2068 C C . ASN A 1 260 ? -1.006 5.034 -24.945 1.00 74.75 260 ASN A C 1
ATOM 2070 O O . ASN A 1 260 ? -1.259 4.118 -24.162 1.00 74.75 260 ASN A O 1
ATOM 2074 N N . SER A 1 261 ? -1.155 6.315 -24.587 1.00 71.00 261 SER A N 1
ATOM 2075 C CA . SER A 1 261 ? -1.743 6.706 -23.300 1.00 71.00 261 SER A CA 1
ATOM 2076 C C . SER A 1 261 ? -3.201 7.128 -23.437 1.00 71.00 261 SER A C 1
ATOM 2078 O O . SER A 1 261 ? -3.559 7.866 -24.349 1.00 71.00 261 SER A O 1
ATOM 2080 N N . SER A 1 262 ? -4.030 6.685 -22.492 1.00 63.16 262 SER A N 1
ATOM 2081 C CA . SER A 1 262 ? -5.458 6.997 -22.421 1.00 63.16 262 SER A CA 1
ATOM 2082 C C . SER A 1 262 ? -5.774 8.320 -21.709 1.00 63.16 262 SER A C 1
ATOM 2084 O O . SER A 1 262 ? -6.888 8.817 -21.847 1.00 63.16 262 SER A O 1
ATOM 2086 N N . ALA A 1 263 ? -4.832 8.891 -20.946 1.00 66.25 263 ALA A N 1
ATOM 2087 C CA . ALA A 1 263 ? -5.067 10.069 -20.104 1.00 66.25 263 ALA A CA 1
ATOM 2088 C C . ALA A 1 263 ? -4.347 11.329 -20.622 1.00 66.25 263 ALA A C 1
ATOM 2090 O O . ALA A 1 263 ? -3.137 11.304 -20.868 1.00 66.25 263 ALA A O 1
ATOM 2091 N N . GLU A 1 264 ? -5.068 12.451 -20.723 1.00 64.19 264 GLU A N 1
ATOM 2092 C CA . GLU A 1 264 ? -4.560 13.723 -21.274 1.00 64.19 264 GLU A CA 1
ATOM 2093 C C . GLU A 1 264 ? -3.383 14.312 -20.476 1.00 64.19 264 GLU A C 1
ATOM 2095 O O . GLU A 1 264 ? -2.496 14.936 -21.050 1.00 64.19 264 GLU A O 1
ATOM 2100 N N . ASN A 1 265 ? -3.316 14.061 -19.166 1.00 72.75 265 ASN A N 1
ATOM 2101 C CA . ASN A 1 265 ? -2.274 14.573 -18.268 1.00 72.75 265 ASN A CA 1
ATOM 2102 C C . ASN A 1 265 ? -1.041 13.657 -18.141 1.00 72.75 265 ASN A C 1
ATOM 2104 O O . ASN A 1 265 ? -0.186 13.875 -17.285 1.00 72.75 265 ASN A O 1
ATOM 2108 N N . SER A 1 266 ? -0.911 12.632 -18.989 1.00 75.25 266 SER A N 1
ATOM 2109 C CA . SER A 1 266 ? 0.196 11.664 -18.901 1.00 75.25 266 SER A CA 1
ATOM 2110 C C . SER A 1 266 ? 1.584 12.285 -19.111 1.00 75.25 266 SER A C 1
ATOM 2112 O O . SER A 1 266 ? 2.584 11.707 -18.685 1.00 75.25 266 SER A O 1
ATOM 2114 N N . TYR A 1 267 ? 1.661 13.463 -19.742 1.00 76.19 267 TYR A N 1
ATOM 2115 C CA . TYR A 1 267 ? 2.912 14.202 -19.925 1.00 76.19 267 TYR A CA 1
ATOM 2116 C C . TYR A 1 267 ? 3.487 14.735 -18.600 1.00 76.19 267 TYR A C 1
ATOM 2118 O O . TYR A 1 267 ? 4.705 14.831 -18.468 1.00 76.19 267 TYR A O 1
ATOM 2126 N N . GLU A 1 268 ? 2.637 15.026 -17.606 1.00 81.25 268 GLU A N 1
ATOM 2127 C CA . GLU A 1 268 ? 3.047 15.584 -16.305 1.00 81.25 268 GLU A CA 1
ATOM 2128 C C . GLU A 1 268 ? 3.871 14.578 -15.484 1.00 81.25 268 GLU A C 1
ATOM 2130 O O . GLU A 1 268 ? 4.688 14.960 -14.647 1.00 81.25 268 GLU A O 1
ATOM 2135 N N . PHE A 1 269 ? 3.729 13.279 -15.770 1.00 83.00 269 PHE A N 1
ATOM 2136 C CA . PHE A 1 269 ? 4.446 12.217 -15.068 1.00 83.00 269 PHE A CA 1
ATOM 2137 C C . PHE A 1 269 ? 5.967 12.271 -15.270 1.00 83.00 269 PHE A C 1
ATOM 2139 O O . PHE A 1 269 ? 6.694 11.817 -14.386 1.00 83.00 269 PHE A O 1
ATOM 2146 N N . ALA A 1 270 ? 6.472 12.854 -16.367 1.00 84.81 270 ALA A N 1
ATOM 2147 C CA . ALA A 1 270 ? 7.915 13.049 -16.555 1.00 84.81 270 ALA A CA 1
ATOM 2148 C C . ALA A 1 270 ? 8.525 13.940 -15.470 1.00 84.81 270 ALA A C 1
ATOM 2150 O O . ALA A 1 270 ? 9.601 13.647 -14.945 1.00 84.81 270 ALA A O 1
ATOM 2151 N N . GLU A 1 271 ? 7.819 15.008 -15.099 1.00 86.94 271 GLU A N 1
ATOM 2152 C CA . GLU A 1 271 ? 8.294 15.991 -14.122 1.00 86.94 271 GLU A CA 1
ATOM 2153 C C . GLU A 1 271 ? 8.314 15.421 -12.695 1.00 86.94 271 GLU A C 1
ATOM 2155 O O . GLU A 1 271 ? 9.003 15.943 -11.819 1.00 86.94 271 GLU A O 1
ATOM 2160 N N . MET A 1 272 ? 7.619 14.302 -12.466 1.00 89.25 272 MET A N 1
ATOM 2161 C CA . MET A 1 272 ? 7.542 13.627 -11.172 1.00 89.25 272 MET A CA 1
ATOM 2162 C C . MET A 1 272 ? 8.727 12.695 -10.896 1.00 89.25 272 MET A C 1
ATOM 2164 O O . MET A 1 272 ? 9.098 12.507 -9.737 1.00 89.25 272 MET A O 1
ATOM 2168 N N . VAL A 1 273 ? 9.340 12.107 -11.930 1.00 92.50 273 VAL A N 1
ATOM 2169 C CA . VAL A 1 273 ? 10.322 11.016 -11.767 1.00 92.50 273 VAL A CA 1
ATOM 2170 C C . VAL A 1 273 ? 11.528 11.462 -10.939 1.00 92.50 273 VAL A C 1
ATOM 2172 O O . VAL A 1 273 ? 11.906 10.798 -9.972 1.00 92.50 273 VAL A O 1
ATOM 2175 N N . LYS A 1 274 ? 12.117 12.614 -11.281 1.00 94.25 274 LYS A N 1
ATOM 2176 C CA . LYS A 1 274 ? 13.311 13.126 -10.599 1.00 94.25 274 LYS A CA 1
ATOM 2177 C C . LYS A 1 274 ? 13.045 13.496 -9.126 1.00 94.25 274 LYS A C 1
ATOM 2179 O O . LYS A 1 274 ? 13.770 12.967 -8.282 1.00 94.25 274 LYS A O 1
ATOM 2184 N N . PRO A 1 275 ? 12.030 14.312 -8.766 1.00 94.06 275 PRO A N 1
ATOM 2185 C CA . PRO A 1 275 ? 11.778 14.635 -7.358 1.00 94.06 275 PRO A CA 1
ATOM 2186 C C . PRO A 1 275 ? 11.393 13.419 -6.499 1.00 94.06 275 PRO A C 1
ATOM 2188 O O . PRO A 1 275 ? 11.722 13.369 -5.309 1.00 94.06 275 PRO A O 1
ATOM 2191 N N . LEU A 1 276 ? 10.726 12.414 -7.083 1.00 94.75 276 LEU A N 1
ATOM 2192 C CA . LEU A 1 276 ? 10.452 11.144 -6.404 1.00 94.75 276 LEU A CA 1
ATOM 2193 C C . LEU A 1 276 ? 11.747 10.373 -6.114 1.00 94.75 276 LEU A C 1
ATOM 2195 O O . LEU A 1 276 ? 11.955 9.939 -4.981 1.00 94.75 276 LEU A O 1
ATOM 2199 N N . ALA A 1 277 ? 12.645 10.250 -7.097 1.00 95.94 277 ALA A N 1
ATOM 2200 C CA . ALA A 1 277 ? 13.944 9.603 -6.904 1.00 95.94 277 ALA A CA 1
ATOM 2201 C C . ALA A 1 277 ? 14.815 10.338 -5.865 1.00 95.94 277 ALA A C 1
ATOM 2203 O O . ALA A 1 277 ? 15.442 9.701 -5.017 1.00 95.94 277 ALA A O 1
ATOM 2204 N N . GLU A 1 278 ? 14.823 11.675 -5.883 1.00 95.69 278 GLU A N 1
ATOM 2205 C CA . GLU A 1 278 ? 15.531 12.504 -4.894 1.00 95.69 278 GLU A CA 1
ATOM 2206 C C . GLU A 1 278 ? 15.004 12.277 -3.478 1.00 95.69 278 GLU A C 1
ATOM 2208 O O . GLU A 1 278 ? 15.786 12.129 -2.537 1.00 95.69 278 GLU A O 1
ATOM 2213 N N . THR A 1 279 ? 13.685 12.171 -3.331 1.00 94.94 279 THR A N 1
ATOM 2214 C CA . THR A 1 279 ? 13.045 11.906 -2.040 1.00 94.94 279 THR A CA 1
ATOM 2215 C C . THR A 1 279 ? 13.352 10.499 -1.539 1.00 94.94 279 THR A C 1
ATOM 2217 O O . THR A 1 279 ? 13.694 10.329 -0.369 1.00 94.94 279 THR A O 1
ATOM 2220 N N . GLY A 1 280 ? 13.325 9.495 -2.422 1.00 96.00 280 GLY A N 1
ATOM 2221 C CA . GLY A 1 280 ? 13.754 8.136 -2.090 1.00 96.00 280 GLY A CA 1
ATOM 2222 C C . GLY A 1 280 ? 15.192 8.093 -1.562 1.00 96.00 280 GLY A C 1
ATOM 2223 O O . GLY A 1 280 ? 15.450 7.476 -0.529 1.00 96.00 280 GLY A O 1
ATOM 2224 N N . LEU A 1 281 ? 16.117 8.809 -2.210 1.00 94.81 281 LEU A N 1
ATOM 2225 C CA . LEU A 1 281 ? 17.521 8.890 -1.791 1.00 94.81 281 LEU A CA 1
ATOM 2226 C C . LEU A 1 281 ? 17.720 9.702 -0.499 1.00 94.81 281 LEU A C 1
ATOM 2228 O O . LEU A 1 281 ? 18.634 9.429 0.277 1.00 94.81 281 LEU A O 1
ATOM 2232 N N . LEU A 1 282 ? 16.880 10.707 -0.248 1.00 94.25 282 LEU A N 1
ATOM 2233 C CA . LEU A 1 282 ? 16.890 11.451 1.011 1.00 94.25 282 LEU A CA 1
ATOM 2234 C C . LEU A 1 282 ? 16.462 10.554 2.179 1.00 94.25 282 LEU A C 1
ATOM 2236 O O . LEU A 1 282 ? 17.138 10.511 3.207 1.00 94.25 282 LEU A O 1
ATOM 2240 N N . LEU A 1 283 ? 15.368 9.808 2.006 1.00 93.06 283 LEU A N 1
ATOM 2241 C CA . LEU A 1 283 ? 14.855 8.873 3.010 1.00 93.06 283 LEU A CA 1
ATOM 2242 C C . LEU A 1 283 ? 15.851 7.745 3.291 1.00 93.06 283 LEU A C 1
ATOM 2244 O O . LEU A 1 283 ? 16.012 7.342 4.440 1.00 93.06 283 LEU A O 1
ATOM 2248 N N . SER A 1 284 ? 16.589 7.305 2.271 1.00 90.81 284 SER A N 1
ATOM 2249 C CA . SER A 1 284 ? 17.626 6.280 2.400 1.00 90.81 284 SER A CA 1
ATOM 2250 C C . SER A 1 284 ? 18.779 6.680 3.335 1.00 90.81 284 SER A C 1
ATOM 2252 O O . SER A 1 284 ? 19.431 5.821 3.924 1.00 90.81 284 SER A O 1
ATOM 2254 N N . LYS A 1 285 ? 19.030 7.985 3.494 1.00 86.56 285 LYS A N 1
ATOM 2255 C CA . LYS A 1 285 ? 20.106 8.543 4.335 1.00 86.56 285 LYS A CA 1
ATOM 2256 C C . LYS A 1 285 ? 19.630 8.968 5.723 1.00 86.56 285 LYS A C 1
ATOM 2258 O O . LYS A 1 285 ? 20.428 9.462 6.519 1.00 86.56 285 LYS A O 1
ATOM 2263 N N . ARG A 1 286 ? 18.337 8.827 6.017 1.00 83.62 286 ARG A N 1
ATOM 2264 C CA . ARG A 1 286 ? 17.756 9.256 7.288 1.00 83.62 286 ARG A CA 1
ATOM 2265 C C . ARG A 1 286 ? 18.160 8.287 8.404 1.00 83.62 286 ARG A C 1
ATOM 2267 O O . ARG A 1 286 ? 18.068 7.075 8.245 1.00 83.62 286 ARG A O 1
ATOM 2274 N N . THR A 1 287 ? 18.603 8.818 9.540 1.00 66.38 287 THR A N 1
ATOM 2275 C CA . THR A 1 287 ? 19.123 8.023 10.668 1.00 66.38 287 THR A CA 1
ATOM 2276 C C . THR A 1 287 ? 18.065 7.646 11.707 1.00 66.38 287 THR A C 1
ATOM 2278 O O . THR A 1 287 ? 18.254 6.664 12.417 1.00 66.38 287 THR A O 1
ATOM 2281 N N . SER A 1 288 ? 16.936 8.360 11.788 1.00 57.31 288 SER A N 1
ATOM 2282 C CA . SER A 1 288 ? 15.791 7.967 12.622 1.00 57.31 288 SER A CA 1
ATOM 2283 C C . SER A 1 288 ? 14.456 8.508 12.093 1.00 57.31 288 SER A C 1
ATOM 2285 O O . SER A 1 288 ? 14.398 9.543 11.417 1.00 57.31 288 SER A O 1
ATOM 2287 N N . PHE A 1 289 ? 13.372 7.794 12.414 1.00 56.94 289 PHE A N 1
ATOM 2288 C CA . PHE A 1 289 ? 11.998 8.274 12.225 1.00 56.94 289 PHE A CA 1
ATOM 2289 C C . PHE A 1 289 ? 11.542 9.203 13.342 1.00 56.94 289 PHE A C 1
ATOM 2291 O O . PHE A 1 289 ? 10.740 10.089 13.084 1.00 56.94 289 PHE A O 1
ATOM 2298 N N . THR A 1 290 ? 12.083 9.045 14.549 1.00 44.09 290 THR A N 1
ATOM 2299 C CA . THR A 1 290 ? 11.687 9.828 15.717 1.00 44.09 290 THR A CA 1
ATOM 2300 C C . THR A 1 290 ? 12.070 11.297 15.525 1.00 44.09 290 THR A C 1
ATOM 2302 O O . THR A 1 290 ? 13.220 11.682 15.740 1.00 44.09 290 THR A O 1
ATOM 2305 N N . GLY A 1 291 ? 11.099 12.133 15.150 1.00 41.22 291 GLY A N 1
ATOM 2306 C CA . GLY A 1 291 ? 11.080 13.503 15.663 1.00 41.22 291 GLY A CA 1
ATOM 2307 C C . GLY A 1 291 ? 10.993 13.472 17.195 1.00 41.22 291 GLY A C 1
ATOM 2308 O O . GLY A 1 291 ? 10.708 12.421 17.763 1.00 41.22 291 GLY A O 1
ATOM 2309 N N . ASP A 1 292 ? 11.218 14.601 17.867 1.00 34.84 292 ASP A N 1
ATOM 2310 C CA . ASP A 1 292 ? 11.288 14.762 19.338 1.00 34.84 292 ASP A CA 1
ATOM 2311 C C . ASP A 1 292 ? 10.055 14.288 20.159 1.00 34.84 292 ASP A C 1
ATOM 2313 O O . ASP A 1 292 ? 9.941 14.565 21.356 1.00 34.84 292 ASP A O 1
ATOM 2317 N N . ALA A 1 293 ? 9.110 13.564 19.560 1.00 39.16 293 ALA A N 1
ATOM 2318 C CA . ALA A 1 293 ? 8.017 12.902 20.248 1.00 39.16 293 ALA A CA 1
ATOM 2319 C C . ALA A 1 293 ? 8.532 11.668 21.012 1.00 39.16 293 ALA A C 1
ATOM 2321 O O . ALA A 1 293 ? 8.782 10.603 20.449 1.00 39.16 293 ALA A O 1
ATOM 2322 N N . GLN A 1 294 ? 8.680 11.831 22.327 1.00 34.47 294 GLN A N 1
ATOM 2323 C CA . GLN A 1 294 ? 8.974 10.750 23.266 1.00 34.47 294 GLN A CA 1
ATOM 2324 C C . GLN A 1 294 ? 7.929 9.619 23.136 1.00 34.47 294 GLN A C 1
ATOM 2326 O O . GLN A 1 294 ? 6.726 9.908 23.200 1.00 34.47 294 GLN A O 1
ATOM 2331 N N . PRO A 1 295 ? 8.351 8.346 22.996 1.00 35.41 295 PRO A N 1
ATOM 2332 C CA . PRO A 1 295 ? 7.439 7.209 23.055 1.00 35.41 295 PRO A CA 1
ATOM 2333 C C . PRO A 1 295 ? 6.745 7.205 24.420 1.00 35.41 295 PRO A C 1
ATOM 2335 O O . PRO A 1 295 ? 7.414 7.273 25.452 1.00 35.41 295 PRO A O 1
ATOM 2338 N N . SER A 1 296 ? 5.410 7.156 24.457 1.00 38.19 296 SER A N 1
ATOM 2339 C CA . SER A 1 296 ? 4.712 7.019 25.735 1.00 38.19 296 SER A CA 1
ATOM 2340 C C . SER A 1 296 ? 4.762 5.555 26.179 1.00 38.19 296 SER A C 1
ATOM 2342 O O . SER A 1 296 ? 4.186 4.671 25.549 1.00 38.19 296 SER A O 1
ATOM 2344 N N . ASP A 1 297 ? 5.419 5.307 27.309 1.00 38.12 297 ASP A N 1
ATOM 2345 C CA . ASP A 1 297 ? 5.552 3.997 27.973 1.00 38.12 297 ASP A CA 1
ATOM 2346 C C . ASP A 1 297 ? 4.208 3.420 28.487 1.00 38.12 297 ASP A C 1
ATOM 2348 O O . ASP A 1 297 ? 4.152 2.428 29.209 1.00 38.12 297 ASP A O 1
ATOM 2352 N N . THR A 1 298 ? 3.086 4.063 28.155 1.00 45.06 298 THR A N 1
ATOM 2353 C CA . THR A 1 298 ? 1.762 3.818 28.743 1.00 45.06 298 THR A CA 1
ATOM 2354 C C . THR A 1 298 ? 0.811 3.021 27.850 1.00 45.06 298 THR A C 1
ATOM 2356 O O . THR A 1 298 ? -0.302 2.722 28.276 1.00 45.06 298 THR A O 1
ATOM 2359 N N . GLY A 1 299 ? 1.203 2.665 26.620 1.00 40.97 299 GLY A N 1
ATOM 2360 C CA . GLY A 1 299 ? 0.352 1.889 25.704 1.00 40.97 299 GLY A CA 1
ATOM 2361 C C . GLY A 1 299 ? -0.893 2.634 25.188 1.00 40.97 299 GLY A C 1
ATOM 2362 O O . GLY A 1 299 ? -1.739 2.036 24.514 1.00 40.97 299 GLY A O 1
ATOM 2363 N N . GLU A 1 300 ? -1.023 3.935 25.458 1.00 44.09 300 GLU A N 1
ATOM 2364 C CA . GLU A 1 300 ? -2.124 4.757 24.949 1.00 44.09 300 GLU A CA 1
ATOM 2365 C C . GLU A 1 300 ? -1.918 5.057 23.448 1.00 44.09 300 GLU A C 1
ATOM 2367 O O . GLU A 1 300 ? -0.829 5.420 23.019 1.00 44.09 300 GLU A O 1
ATOM 2372 N N . LEU A 1 301 ? -2.962 4.849 22.629 1.00 42.91 301 LEU A N 1
ATOM 2373 C CA . LEU A 1 301 ? -2.955 5.004 21.156 1.00 42.91 301 LEU A CA 1
ATOM 2374 C C . LEU A 1 301 ? -2.683 6.437 20.673 1.00 42.91 301 LEU A C 1
ATOM 2376 O O . LEU A 1 301 ? -2.358 6.632 19.510 1.00 42.91 301 LEU A O 1
ATOM 2380 N N . PHE A 1 302 ? -2.830 7.417 21.562 1.00 50.62 302 PHE A N 1
ATOM 2381 C CA . PHE A 1 302 ? -2.726 8.837 21.262 1.00 50.62 302 PHE A CA 1
ATOM 2382 C C . PHE A 1 302 ? -2.124 9.544 22.475 1.00 50.62 302 PHE A C 1
ATOM 2384 O O . PHE A 1 302 ? -2.565 9.293 23.603 1.00 50.62 302 PHE A O 1
ATOM 2391 N N . GLN A 1 303 ? -1.193 10.482 22.272 1.00 47.19 303 GLN A N 1
ATOM 2392 C CA . GLN A 1 303 ? -0.899 11.459 23.320 1.00 47.19 303 GLN A CA 1
ATOM 2393 C C . GLN A 1 303 ? -2.147 12.325 23.503 1.00 47.19 303 GLN A C 1
ATOM 2395 O O . GLN A 1 303 ? -2.441 13.226 22.716 1.00 47.19 303 GLN A O 1
ATOM 2400 N N . GLN A 1 304 ? -2.935 12.024 24.535 1.00 54.28 304 GLN A N 1
ATOM 2401 C CA . GLN A 1 304 ? -4.128 12.803 24.828 1.00 54.28 304 GLN A CA 1
ATOM 2402 C C . GLN A 1 304 ? -3.716 14.246 25.114 1.00 54.28 304 GLN A C 1
ATOM 2404 O O . GLN A 1 304 ? -2.973 14.520 26.057 1.00 54.28 304 GLN A O 1
ATOM 2409 N N . THR A 1 305 ? -4.237 15.185 24.322 1.00 64.50 305 THR A N 1
ATOM 2410 C CA . THR A 1 305 ? -4.101 16.613 24.632 1.00 64.50 305 THR A CA 1
ATOM 2411 C C . THR A 1 305 ? -4.592 16.878 26.058 1.00 64.50 305 THR A C 1
ATOM 2413 O O . THR A 1 305 ? -5.477 16.179 26.554 1.00 64.50 305 THR A O 1
ATOM 2416 N N . LYS A 1 306 ? -4.083 17.922 26.722 1.00 63.94 306 LYS A N 1
ATOM 2417 C CA . LYS A 1 306 ? -4.508 18.292 28.089 1.00 63.94 306 LYS A CA 1
ATOM 2418 C C . LYS A 1 306 ? -6.040 18.381 28.216 1.00 63.94 306 LYS A C 1
ATOM 2420 O O . LYS A 1 306 ? -6.635 17.875 29.161 1.00 63.94 306 LYS A O 1
ATOM 2425 N N . LYS A 1 307 ? -6.685 18.929 27.180 1.00 64.25 307 LYS A N 1
ATOM 2426 C CA . LYS A 1 307 ? -8.145 18.993 27.039 1.00 64.25 307 LYS A CA 1
ATOM 2427 C C . LYS A 1 307 ? -8.786 17.606 26.878 1.00 64.25 307 LYS A C 1
ATOM 2429 O O . LYS A 1 307 ? -9.821 17.344 27.482 1.00 64.25 307 LYS A O 1
ATOM 2434 N N . GLY A 1 308 ? -8.181 16.716 26.090 1.00 65.62 308 GLY A N 1
ATOM 2435 C CA . GLY A 1 308 ? -8.609 15.322 25.941 1.00 65.62 308 GLY A CA 1
ATOM 2436 C C . GLY A 1 308 ? -8.536 14.534 27.252 1.00 65.62 308 GLY A C 1
ATOM 2437 O O . GLY A 1 308 ? -9.508 13.872 27.609 1.00 65.62 308 GLY A O 1
ATOM 2438 N N . GLN A 1 309 ? -7.449 14.684 28.017 1.00 70.75 309 GLN A N 1
ATOM 2439 C CA . GLN A 1 309 ? -7.296 14.067 29.341 1.00 70.75 309 GLN A CA 1
ATOM 2440 C C . GLN A 1 309 ? -8.379 14.548 30.313 1.00 70.75 309 GLN A C 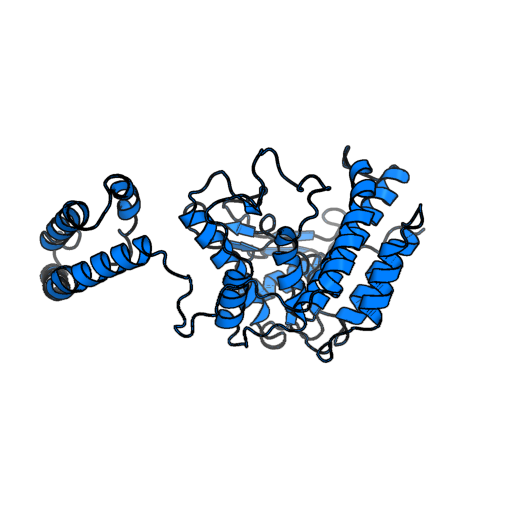1
ATOM 2442 O O . GLN A 1 309 ? -8.997 13.743 31.010 1.00 70.75 309 GLN A O 1
ATOM 2447 N N . GLU A 1 310 ? -8.664 15.853 30.332 1.00 73.56 310 GLU A N 1
ATOM 2448 C CA . GLU A 1 310 ? -9.730 16.429 31.157 1.00 73.56 310 GLU A CA 1
ATOM 2449 C C . GLU A 1 310 ? -11.115 15.885 30.786 1.00 73.56 310 GLU A C 1
ATOM 2451 O O . GLU A 1 310 ? -11.909 15.563 31.674 1.00 73.56 310 GLU A O 1
ATOM 2456 N N . VAL A 1 311 ? -11.415 15.756 29.489 1.00 74.56 311 VAL A N 1
ATOM 2457 C CA . VAL A 1 311 ? -12.675 15.161 29.018 1.00 74.56 311 VAL A CA 1
ATOM 2458 C C . VAL A 1 311 ? -12.744 13.684 29.399 1.00 74.56 311 VAL A C 1
ATOM 2460 O O . VAL A 1 311 ? -13.748 13.263 29.972 1.00 74.56 311 VAL A O 1
ATOM 2463 N N . LEU A 1 312 ? -11.679 12.908 29.182 1.00 75.69 312 LEU A N 1
ATOM 2464 C CA . LEU A 1 312 ? -11.632 11.496 29.561 1.00 75.69 312 LEU A CA 1
ATOM 2465 C C . LEU A 1 312 ? -11.836 11.306 31.069 1.00 75.69 312 LEU A C 1
ATOM 2467 O O . LEU A 1 312 ? -12.591 10.430 31.485 1.00 75.69 312 LEU A O 1
ATOM 2471 N N . LEU A 1 313 ? -11.209 12.141 31.900 1.00 80.94 313 LEU A N 1
ATOM 2472 C CA . LEU A 1 313 ? -11.401 12.146 33.352 1.00 80.94 313 LEU A CA 1
ATOM 2473 C C . LEU A 1 313 ? -12.852 12.457 33.734 1.00 80.94 313 LEU A C 1
ATOM 2475 O O . LEU A 1 313 ? -13.408 11.785 34.608 1.00 80.94 313 LEU A O 1
ATOM 2479 N N . LYS A 1 314 ? -13.485 13.434 33.072 1.00 80.19 314 LYS A N 1
ATOM 2480 C CA . LYS A 1 314 ? -14.907 13.754 33.279 1.00 80.19 314 LYS A CA 1
ATOM 2481 C C . LYS A 1 314 ? -15.807 12.582 32.891 1.00 80.19 314 LYS A C 1
ATOM 2483 O O . LYS A 1 314 ? -16.678 12.222 33.679 1.00 80.19 314 LYS A O 1
ATOM 2488 N N . VAL A 1 315 ? -15.559 11.942 31.746 1.00 77.81 315 VAL A N 1
ATOM 2489 C CA . VAL A 1 315 ? -16.310 10.763 31.284 1.00 77.81 315 VAL A CA 1
ATOM 2490 C C . VAL A 1 315 ? -16.121 9.588 32.245 1.00 77.81 315 VAL A C 1
ATOM 2492 O O . VAL A 1 315 ? -17.106 9.036 32.726 1.00 77.81 315 VAL A O 1
ATOM 2495 N N . LYS A 1 316 ? -14.881 9.243 32.622 1.00 78.56 316 LYS A N 1
ATOM 2496 C CA . LYS A 1 316 ? -14.592 8.163 33.586 1.00 78.56 316 LYS A CA 1
ATOM 2497 C C . LYS A 1 316 ? -15.267 8.405 34.939 1.00 78.56 316 LYS A C 1
ATOM 2499 O O . LYS A 1 316 ? -15.795 7.470 35.543 1.00 78.56 316 LYS A O 1
ATOM 2504 N N . ARG A 1 317 ? -15.268 9.651 35.426 1.00 84.00 317 ARG A N 1
ATOM 2505 C CA . ARG A 1 317 ? -15.949 10.024 36.674 1.00 84.00 317 ARG A CA 1
ATOM 2506 C C . ARG A 1 317 ? -17.465 9.887 36.542 1.00 84.00 317 ARG A C 1
ATOM 2508 O O . ARG A 1 317 ? -18.083 9.314 37.433 1.00 84.00 317 ARG A O 1
ATOM 2515 N N . PHE A 1 318 ? -18.038 10.347 35.432 1.00 84.50 318 PHE A N 1
ATOM 2516 C CA . PHE A 1 318 ? -19.464 10.209 35.146 1.00 84.50 318 PHE A CA 1
ATOM 2517 C C . PHE A 1 318 ? -19.893 8.736 35.084 1.00 84.50 318 PHE A C 1
ATOM 2519 O O . PHE A 1 318 ? -20.858 8.357 35.745 1.00 84.50 318 PHE A O 1
ATOM 2526 N N . MET A 1 319 ? -19.129 7.891 34.382 1.00 80.69 319 MET A N 1
ATOM 2527 C CA . MET A 1 319 ? -19.364 6.445 34.308 1.00 80.69 319 MET A CA 1
ATOM 2528 C C . MET A 1 319 ? -19.425 5.813 35.703 1.00 80.69 319 MET A C 1
ATOM 2530 O O . MET A 1 319 ? -20.403 5.148 36.034 1.00 80.69 319 MET A O 1
ATOM 2534 N N . LYS A 1 320 ? -18.430 6.093 36.558 1.00 82.62 320 LYS A N 1
ATOM 2535 C CA . LYS A 1 320 ? -18.378 5.559 37.930 1.00 82.62 320 LYS A CA 1
ATOM 2536 C C . LYS A 1 320 ? -19.494 6.070 38.839 1.00 82.62 320 LYS A C 1
ATOM 2538 O O . LYS A 1 320 ? -19.970 5.320 39.680 1.00 82.62 320 LYS A O 1
ATOM 2543 N N . GLN A 1 321 ? -19.874 7.339 38.713 1.00 85.06 321 GLN A N 1
ATOM 2544 C CA . GLN A 1 321 ? -20.849 7.963 39.612 1.00 85.06 321 GLN A CA 1
ATOM 2545 C C . GLN A 1 321 ? -22.299 7.691 39.218 1.00 85.06 321 GLN A C 1
ATOM 2547 O O . GLN A 1 321 ? -23.172 7.715 40.081 1.00 85.06 321 GLN A O 1
ATOM 2552 N N . HIS A 1 322 ? -22.563 7.488 37.928 1.00 84.00 322 HIS A N 1
ATOM 2553 C CA . HIS A 1 322 ? -23.923 7.522 37.405 1.00 84.00 322 HIS A CA 1
ATOM 2554 C C . HIS A 1 322 ? -24.278 6.303 36.552 1.00 84.00 322 HIS A C 1
ATOM 2556 O O . HIS A 1 322 ? -25.387 5.801 36.689 1.00 84.00 322 HIS A O 1
ATOM 2562 N N . VAL A 1 323 ? -23.363 5.794 35.720 1.00 78.88 323 VAL A N 1
ATOM 2563 C CA . VAL A 1 323 ? -23.677 4.697 34.786 1.00 78.88 323 VAL A CA 1
ATOM 2564 C C . VAL A 1 323 ? -23.547 3.328 35.453 1.00 78.88 323 VAL A C 1
ATOM 2566 O O . VAL A 1 323 ? -24.519 2.584 35.469 1.00 78.88 323 VAL A O 1
ATOM 2569 N N . PHE A 1 324 ? -22.405 3.008 36.071 1.00 82.38 324 PHE A N 1
ATOM 2570 C CA . PHE A 1 324 ? -22.217 1.700 36.724 1.00 82.38 324 PHE A CA 1
ATOM 2571 C C . PHE A 1 324 ? -23.224 1.428 37.855 1.00 82.38 324 PHE A C 1
ATOM 2573 O O . PHE A 1 324 ? -23.739 0.318 37.933 1.00 82.38 324 PHE A O 1
ATOM 2580 N N . PRO A 1 325 ? -23.598 2.406 38.706 1.00 87.25 325 PRO A N 1
ATOM 2581 C CA . PRO A 1 325 ? -24.644 2.170 39.702 1.00 87.25 325 PRO A CA 1
ATOM 2582 C C . PRO A 1 325 ? -26.032 1.920 39.092 1.00 87.25 325 PRO A C 1
ATOM 2584 O O . PRO A 1 325 ? -26.838 1.215 39.693 1.00 87.25 325 PRO A O 1
ATOM 2587 N N . ALA A 1 326 ? -26.312 2.486 37.912 1.00 83.12 326 ALA A N 1
ATOM 2588 C CA . ALA A 1 326 ? -27.586 2.321 37.215 1.00 83.12 326 ALA A CA 1
ATOM 2589 C C . ALA A 1 326 ? -27.691 0.987 36.460 1.00 83.12 326 ALA A C 1
ATOM 2591 O O . ALA A 1 326 ? -28.795 0.575 36.115 1.00 83.12 326 ALA A O 1
ATOM 2592 N N . GLU A 1 327 ? -26.573 0.295 36.228 1.00 81.56 327 GLU A N 1
ATOM 2593 C CA . GLU A 1 327 ? -26.533 -0.992 35.525 1.00 81.56 327 GLU A CA 1
ATOM 2594 C C . GLU A 1 327 ? -27.458 -2.022 36.184 1.00 81.56 327 GLU A C 1
ATOM 2596 O O . GLU A 1 327 ? -28.265 -2.659 35.511 1.00 81.56 327 GLU A O 1
ATOM 2601 N N . LYS A 1 328 ? -27.434 -2.103 37.520 1.00 81.31 328 LYS A N 1
ATOM 2602 C CA . LYS A 1 328 ? -28.307 -3.004 38.279 1.00 81.31 328 LYS A CA 1
ATOM 2603 C C . LYS A 1 328 ? -29.795 -2.688 38.076 1.00 81.31 328 LYS A C 1
ATOM 2605 O O . LYS A 1 328 ? -30.595 -3.602 37.921 1.00 81.31 328 LYS A O 1
ATOM 2610 N N . GLU A 1 329 ? -30.158 -1.408 38.038 1.00 81.56 329 GLU A N 1
ATOM 2611 C CA . GLU A 1 329 ? -31.542 -0.959 37.834 1.00 81.56 329 GLU A CA 1
ATOM 2612 C C . GLU A 1 329 ? -32.033 -1.265 36.410 1.00 81.56 329 GLU A C 1
ATOM 2614 O O . GLU A 1 329 ? -33.175 -1.681 36.223 1.00 81.56 329 GLU A O 1
ATOM 2619 N N . VAL A 1 330 ? -31.160 -1.120 35.409 1.00 82.50 330 VAL A N 1
ATOM 2620 C CA . VAL A 1 330 ? -31.464 -1.452 34.009 1.00 82.50 330 VAL A CA 1
ATOM 2621 C C . VAL A 1 330 ? -31.644 -2.961 33.823 1.00 82.50 330 VAL A C 1
ATOM 2623 O O . VAL A 1 330 ? -32.607 -3.386 33.186 1.00 82.50 330 VAL A O 1
ATOM 2626 N N . VAL A 1 331 ? -30.766 -3.773 34.418 1.00 82.12 331 VAL A N 1
ATOM 2627 C CA . VAL A 1 331 ? -30.870 -5.241 34.377 1.00 82.12 331 VAL A CA 1
ATOM 2628 C C . VAL A 1 331 ? -32.156 -5.716 35.058 1.00 82.12 331 VAL A C 1
ATOM 2630 O O . VAL A 1 331 ? -32.882 -6.534 34.498 1.00 82.12 331 VAL A O 1
ATOM 2633 N N . GLU A 1 332 ? -32.486 -5.177 36.235 1.00 82.94 332 GLU A N 1
ATOM 2634 C CA . GLU A 1 332 ? -33.724 -5.518 36.946 1.00 82.94 332 GLU A CA 1
ATOM 2635 C C . GLU A 1 332 ? -34.989 -5.085 36.189 1.00 82.94 332 GLU A C 1
ATOM 2637 O O . GLU A 1 332 ? -36.001 -5.783 36.258 1.00 82.94 332 GLU A O 1
ATOM 2642 N N . TYR A 1 333 ? -34.950 -3.956 35.475 1.00 81.56 333 TYR A N 1
ATOM 2643 C CA . TYR A 1 333 ? -36.059 -3.481 34.645 1.00 81.56 333 TYR A CA 1
ATOM 2644 C C . TYR A 1 333 ? -36.369 -4.468 33.513 1.00 81.56 333 TYR A C 1
ATOM 2646 O O . TYR A 1 333 ? -37.485 -4.976 33.421 1.00 81.56 333 TYR A O 1
ATOM 2654 N N . TYR A 1 334 ? -35.366 -4.827 32.708 1.00 79.00 334 TYR A N 1
ATOM 2655 C CA . TYR A 1 334 ? -35.581 -5.743 31.585 1.00 79.00 334 TYR A CA 1
ATOM 2656 C C . TYR A 1 334 ? -35.878 -7.184 32.023 1.00 79.00 334 TYR A C 1
ATOM 2658 O O . TYR A 1 334 ? -36.634 -7.871 31.341 1.00 79.00 334 TYR A O 1
ATOM 2666 N N . ALA A 1 335 ? -35.363 -7.628 33.175 1.00 81.19 335 ALA A N 1
ATOM 2667 C CA . ALA A 1 335 ? -35.707 -8.933 33.742 1.00 81.19 335 ALA A CA 1
ATOM 2668 C C . ALA A 1 335 ? -37.170 -9.010 34.224 1.00 81.19 335 ALA A C 1
ATOM 2670 O O . ALA A 1 335 ? -37.794 -10.065 34.144 1.00 81.19 335 ALA A O 1
ATOM 2671 N N . LYS A 1 336 ? -37.743 -7.904 34.722 1.00 79.62 336 LYS A N 1
ATOM 2672 C CA . LYS A 1 336 ? -39.156 -7.850 35.149 1.00 79.62 336 LYS A CA 1
ATOM 2673 C C . LYS A 1 336 ? -40.125 -7.790 33.972 1.00 79.62 336 LYS A C 1
ATOM 2675 O O . LYS A 1 336 ? -41.213 -8.354 34.059 1.00 79.62 336 LYS A O 1
ATOM 2680 N N . ASP A 1 337 ? -39.723 -7.135 32.888 1.00 75.31 337 ASP A N 1
ATOM 2681 C CA . ASP A 1 337 ? -40.564 -6.905 31.714 1.00 75.31 337 ASP A CA 1
ATOM 2682 C C . ASP A 1 337 ? -40.343 -7.928 30.583 1.00 75.31 337 ASP A C 1
ATOM 2684 O O . ASP A 1 337 ? -40.878 -7.756 29.494 1.00 75.31 337 ASP A O 1
ATOM 2688 N N . GLU A 1 338 ? -39.617 -9.027 30.821 1.00 71.12 338 GLU A N 1
ATOM 2689 C CA . GLU A 1 338 ? -39.189 -9.997 29.794 1.00 71.12 338 GLU A CA 1
ATOM 2690 C C . GLU A 1 338 ? -40.345 -10.554 28.926 1.00 71.12 338 GLU A C 1
ATOM 2692 O O . GLU A 1 338 ? -40.195 -10.728 27.711 1.00 71.12 338 GLU A O 1
ATOM 2697 N N . ASN A 1 339 ? -41.525 -10.736 29.534 1.00 72.19 339 ASN A N 1
ATOM 2698 C CA . ASN A 1 339 ? -42.763 -11.209 28.891 1.00 72.19 339 ASN A CA 1
ATOM 2699 C C . ASN A 1 339 ? -43.829 -10.109 28.701 1.00 72.19 339 ASN A C 1
ATOM 2701 O O . ASN A 1 339 ? -44.987 -10.404 28.404 1.00 72.19 339 ASN A O 1
ATOM 2705 N N . SER A 1 340 ? -43.459 -8.842 28.891 1.00 76.44 340 SER A N 1
ATOM 2706 C CA . SER A 1 340 ? -44.337 -7.678 28.761 1.00 76.44 340 SER A CA 1
ATOM 2707 C C . SER A 1 340 ? -44.162 -6.995 27.401 1.00 76.44 340 SER A C 1
ATOM 2709 O O . SER A 1 340 ? -43.075 -6.976 26.820 1.00 76.44 340 SER A O 1
ATOM 2711 N N . LEU A 1 341 ? -45.227 -6.350 26.911 1.00 69.44 341 LEU A N 1
ATOM 2712 C CA . LEU A 1 341 ? -45.145 -5.418 25.776 1.00 69.44 341 LEU A CA 1
ATOM 2713 C C . LEU A 1 341 ? -44.233 -4.215 26.082 1.00 69.44 341 LEU A C 1
ATOM 2715 O O . LEU A 1 341 ? -43.742 -3.563 25.160 1.00 69.44 341 LEU A O 1
ATOM 2719 N N . ASP A 1 342 ? -43.974 -3.946 27.363 1.00 69.75 342 ASP A N 1
ATOM 2720 C CA . ASP A 1 342 ? -43.130 -2.849 27.828 1.00 69.75 342 ASP A CA 1
ATOM 2721 C C . ASP A 1 342 ? -41.623 -3.137 27.738 1.00 69.75 342 ASP A C 1
ATOM 2723 O O . ASP A 1 342 ? -40.840 -2.204 27.893 1.00 69.75 342 ASP A O 1
ATOM 2727 N N . ARG A 1 343 ? -41.193 -4.358 27.368 1.00 69.81 343 ARG A N 1
ATOM 2728 C CA . ARG A 1 343 ? -39.763 -4.704 27.192 1.00 69.81 343 ARG A CA 1
ATOM 2729 C C . ARG A 1 343 ? -39.005 -3.815 26.203 1.00 69.81 343 ARG A C 1
ATOM 2731 O O . ARG A 1 343 ? -37.781 -3.780 26.214 1.00 69.81 343 ARG A O 1
ATOM 2738 N N . TRP A 1 344 ? -39.728 -3.140 25.311 1.00 72.81 344 TRP A N 1
ATOM 2739 C CA . TRP A 1 344 ? -39.173 -2.248 24.290 1.00 72.81 344 TRP A CA 1
ATOM 2740 C C . TRP A 1 344 ? -39.111 -0.782 24.741 1.00 72.81 344 TRP A C 1
ATOM 2742 O O . TRP A 1 344 ? -38.628 0.077 24.000 1.00 72.81 344 TRP A O 1
ATOM 2752 N N . LYS A 1 345 ? -39.616 -0.460 25.938 1.00 78.69 345 LYS A N 1
ATOM 2753 C CA . LYS A 1 345 ? -39.546 0.888 26.505 1.00 78.69 345 LYS A CA 1
ATOM 2754 C C . LYS A 1 345 ? -38.208 1.090 27.207 1.00 78.69 345 LYS A C 1
ATOM 2756 O O . LYS A 1 345 ? -37.668 0.194 27.843 1.00 78.69 345 LYS A O 1
ATOM 2761 N N . LYS A 1 346 ? -37.664 2.303 27.088 1.00 77.06 346 LYS A N 1
ATOM 2762 C CA . LYS A 1 346 ? -36.394 2.666 27.728 1.00 77.06 346 LYS A CA 1
ATOM 2763 C C . LYS A 1 346 ? -36.630 2.954 29.220 1.00 77.06 346 LYS A C 1
ATOM 2765 O O . LYS A 1 346 ? -37.490 3.789 29.521 1.00 77.06 346 LYS A O 1
ATOM 2770 N N . PRO A 1 347 ? -35.844 2.360 30.138 1.00 80.50 347 PRO A N 1
ATOM 2771 C CA . PRO A 1 347 ? -35.896 2.687 31.556 1.00 80.50 347 PRO A CA 1
ATOM 2772 C C . PRO A 1 347 ? -35.743 4.195 31.795 1.00 80.50 347 PRO A C 1
ATOM 2774 O O . PRO A 1 347 ? -34.905 4.863 31.179 1.00 80.50 347 PRO A O 1
ATOM 2777 N N . SER A 1 348 ? -36.503 4.742 32.743 1.00 80.75 348 SER A N 1
ATOM 2778 C CA . SER A 1 348 ? -36.441 6.168 33.099 1.00 80.75 348 SER A CA 1
ATOM 2779 C C . SER A 1 348 ? -35.048 6.592 33.588 1.00 80.75 348 SER A C 1
ATOM 2781 O O . SER A 1 348 ? -34.625 7.727 33.342 1.00 80.75 348 SER A O 1
ATOM 2783 N N . VAL A 1 349 ? -34.296 5.669 34.200 1.00 80.81 349 VAL A N 1
ATOM 2784 C CA . VAL A 1 349 ? -32.901 5.884 34.604 1.00 80.81 349 VAL A CA 1
ATOM 2785 C C . VAL A 1 349 ? -31.998 6.195 33.403 1.00 80.81 349 VAL A C 1
ATOM 2787 O O . VAL A 1 349 ? -31.183 7.112 33.487 1.00 80.81 349 VAL A O 1
ATOM 2790 N N . ILE A 1 350 ? -32.213 5.564 32.241 1.00 78.75 350 ILE A N 1
ATOM 2791 C CA . ILE A 1 350 ? -31.451 5.849 31.011 1.00 78.75 350 ILE A CA 1
ATOM 2792 C C . ILE A 1 350 ? -31.750 7.264 30.502 1.00 78.75 350 ILE A C 1
ATOM 2794 O O . ILE A 1 350 ? -30.834 8.007 30.144 1.00 78.75 350 ILE A O 1
ATOM 2798 N N . LEU A 1 351 ? -33.019 7.681 30.514 1.00 79.50 351 LEU A N 1
ATOM 2799 C CA . LEU A 1 351 ? -33.410 9.039 30.111 1.00 79.50 351 LEU A CA 1
ATOM 2800 C C . LEU A 1 351 ? -32.795 10.103 31.035 1.00 79.50 351 LEU A C 1
ATOM 2802 O O . LEU A 1 351 ? -32.313 11.140 30.571 1.00 79.50 351 LEU A O 1
ATOM 2806 N N . LYS A 1 352 ? -32.746 9.824 32.342 1.00 81.56 352 LYS A N 1
ATOM 2807 C CA . LYS A 1 352 ? -32.128 10.702 33.343 1.00 81.56 352 LYS A CA 1
ATOM 2808 C C . LYS A 1 352 ? -30.612 10.807 33.159 1.00 81.56 352 LYS A C 1
ATOM 2810 O O . LYS A 1 352 ? -30.064 11.905 33.256 1.00 81.56 352 LYS A O 1
ATOM 2815 N N . LEU A 1 353 ? -29.944 9.697 32.839 1.00 80.19 353 LEU A N 1
ATOM 2816 C CA . LEU A 1 353 ? -28.512 9.673 32.529 1.00 80.19 353 LEU A CA 1
ATOM 2817 C C . LEU A 1 353 ? -28.180 10.479 31.271 1.00 80.19 353 LEU A C 1
ATOM 2819 O O . LEU A 1 353 ? -27.238 11.273 31.306 1.00 80.19 353 LEU A O 1
ATOM 2823 N N . LYS A 1 354 ? -28.983 10.358 30.204 1.00 73.25 354 LYS A N 1
ATOM 2824 C CA . LYS A 1 354 ? -28.816 11.160 28.977 1.00 73.25 354 LYS A CA 1
ATOM 2825 C C . LYS A 1 354 ? -28.864 12.663 29.275 1.00 73.25 354 LYS A C 1
ATOM 2827 O O . LYS A 1 354 ? -27.980 13.407 28.851 1.00 73.25 354 LYS A O 1
ATOM 2832 N N . SER A 1 355 ? -29.848 13.099 30.063 1.00 76.94 355 SER A N 1
ATOM 2833 C CA . SER A 1 355 ? -29.976 14.504 30.478 1.00 76.94 355 SER A CA 1
ATOM 2834 C C . SER A 1 355 ? -28.766 14.983 31.297 1.00 76.94 355 SER A C 1
ATOM 2836 O O . SER A 1 355 ? -28.166 16.017 30.994 1.00 76.94 355 SER A O 1
ATOM 2838 N N . LEU A 1 356 ? -28.332 14.196 32.289 1.00 77.00 356 LEU A N 1
ATOM 2839 C CA . LEU A 1 356 ? -27.188 14.536 33.144 1.00 77.00 356 LEU A CA 1
ATOM 2840 C C . LEU A 1 356 ? -25.863 14.631 32.372 1.00 77.00 356 LEU A C 1
ATOM 2842 O O . LEU A 1 356 ? -25.036 15.490 32.686 1.00 77.00 356 LEU A O 1
ATOM 2846 N N . MET A 1 357 ? -25.660 13.771 31.373 1.00 71.56 357 MET A N 1
ATOM 2847 C CA . MET A 1 357 ? -24.445 13.753 30.556 1.00 71.56 357 MET A CA 1
ATOM 2848 C C . MET A 1 357 ? -24.339 15.001 29.671 1.00 71.56 357 MET A C 1
ATOM 2850 O O . MET A 1 357 ? -23.277 15.630 29.620 1.00 71.56 357 MET A O 1
ATOM 2854 N N . SER A 1 358 ? -25.454 15.400 29.050 1.00 68.44 358 SER A N 1
ATOM 2855 C CA . SER A 1 358 ? -25.544 16.608 28.219 1.00 68.44 358 SER A CA 1
ATOM 2856 C C . SER A 1 358 ? -25.276 17.889 29.024 1.00 68.44 358 SER A C 1
ATOM 2858 O O . SER A 1 358 ? -24.585 18.785 28.552 1.00 68.44 358 SER A O 1
ATOM 2860 N N . LEU A 1 359 ? -25.739 17.951 30.279 1.00 64.88 359 LEU A N 1
ATOM 2861 C CA . LEU A 1 359 ? -25.577 19.121 31.154 1.00 64.88 359 LEU A CA 1
ATOM 2862 C C . LEU A 1 359 ? -24.185 19.266 31.791 1.00 64.88 359 LEU A C 1
ATOM 2864 O O . LEU A 1 359 ? -23.788 20.382 32.123 1.00 64.88 359 LEU A O 1
ATOM 2868 N N . ARG A 1 360 ? -23.468 18.163 32.056 1.00 64.31 360 ARG A N 1
ATOM 2869 C CA . ARG A 1 360 ? -22.283 18.181 32.945 1.00 64.31 360 ARG A CA 1
ATOM 2870 C C . ARG A 1 360 ? -20.969 17.740 32.309 1.00 64.31 360 ARG A C 1
ATOM 2872 O O . ARG A 1 360 ? -19.916 18.002 32.890 1.00 64.31 360 ARG A O 1
ATOM 2879 N N . VAL A 1 361 ? -21.008 17.048 31.173 1.00 61.34 361 VAL A N 1
ATOM 2880 C CA . VAL A 1 361 ? -19.821 16.373 30.618 1.00 61.34 361 VAL A CA 1
ATOM 2881 C C . VAL A 1 361 ? -19.472 16.875 29.218 1.00 61.34 361 VAL A C 1
ATOM 2883 O O . VAL A 1 361 ? -18.287 17.020 28.917 1.00 61.34 361 VAL A O 1
ATOM 2886 N N . MET A 1 362 ? -20.470 17.180 28.386 1.00 55.84 362 MET A N 1
ATOM 2887 C CA . MET A 1 362 ? -20.266 17.507 26.972 1.00 55.84 362 MET A CA 1
ATOM 2888 C C . MET A 1 362 ? -20.219 19.022 26.705 1.00 55.84 362 MET A C 1
ATOM 2890 O O . MET A 1 362 ? -20.996 19.777 27.291 1.00 55.84 362 MET A O 1
ATOM 2894 N N . PRO A 1 363 ? -19.350 19.497 25.793 1.00 55.50 363 PRO A N 1
ATOM 2895 C CA . PRO A 1 363 ? -19.500 20.819 25.195 1.00 55.50 363 PRO A CA 1
ATOM 2896 C C . PRO A 1 363 ? -20.828 20.902 24.417 1.00 55.50 363 PRO A C 1
ATOM 2898 O O . PRO A 1 363 ? -21.223 19.907 23.805 1.00 55.50 363 PRO A O 1
ATOM 2901 N N . PRO A 1 364 ? -21.481 22.077 24.332 1.00 49.66 364 PRO A N 1
ATOM 2902 C CA . PRO A 1 364 ? -22.758 22.247 23.623 1.00 49.66 364 PRO A CA 1
ATOM 2903 C C . PRO A 1 364 ? -22.755 21.747 22.167 1.00 49.66 364 PRO A C 1
ATOM 2905 O O . PRO A 1 364 ? -23.791 21.355 21.640 1.00 49.66 364 PRO A O 1
ATOM 2908 N N . THR A 1 365 ? -21.584 21.722 21.525 1.00 46.91 365 THR A N 1
ATOM 2909 C CA . THR A 1 365 ? -21.384 21.306 20.130 1.00 46.91 365 THR A CA 1
ATOM 2910 C C . THR A 1 365 ? -21.368 19.786 19.911 1.00 46.91 365 THR A C 1
ATOM 2912 O O . THR A 1 365 ? -21.363 19.350 18.767 1.00 46.91 365 THR A O 1
ATOM 2915 N N . TRP A 1 366 ? -21.369 18.970 20.973 1.00 47.94 366 TRP A N 1
ATOM 2916 C CA . TRP A 1 366 ? -21.223 17.504 20.897 1.00 47.94 366 TRP A CA 1
ATOM 2917 C C . TRP A 1 366 ? -22.537 16.735 21.102 1.00 47.94 366 TRP A C 1
ATOM 2919 O O . TRP A 1 366 ? -22.563 15.511 20.983 1.00 47.94 366 TRP A O 1
ATOM 2929 N N . ASN A 1 367 ? -23.649 17.436 21.349 1.00 45.25 367 ASN A N 1
ATOM 2930 C CA . ASN A 1 367 ? -24.966 16.821 21.558 1.00 45.25 367 ASN A CA 1
ATOM 2931 C C . ASN A 1 367 ? -25.486 16.023 20.341 1.00 45.25 367 ASN A C 1
ATOM 2933 O O . ASN A 1 367 ? -26.346 15.166 20.517 1.00 45.25 367 ASN A O 1
ATOM 2937 N N . ALA A 1 368 ? -24.958 16.258 19.133 1.00 43.06 368 ALA A N 1
ATOM 2938 C CA . ALA A 1 368 ? -25.358 15.541 17.919 1.00 43.06 368 ALA A CA 1
ATOM 2939 C C . ALA A 1 368 ? -24.734 14.133 17.793 1.00 43.06 368 ALA A C 1
ATOM 2941 O O . ALA A 1 368 ? -25.365 13.240 17.240 1.00 43.06 368 ALA A O 1
ATOM 2942 N N . ALA A 1 369 ? -23.535 13.903 18.345 1.00 37.59 369 ALA A N 1
ATOM 2943 C CA . ALA A 1 369 ? -22.776 12.660 18.140 1.00 37.59 369 ALA A CA 1
ATOM 2944 C C . ALA A 1 369 ? -23.243 11.483 19.0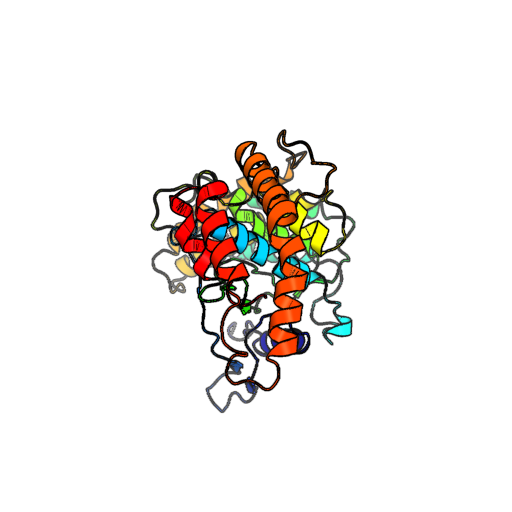23 1.00 37.59 369 ALA A C 1
ATOM 2946 O O . ALA A 1 369 ? -22.963 10.328 18.726 1.00 37.59 369 ALA A O 1
ATOM 2947 N N . PHE A 1 370 ? -23.979 11.751 20.107 1.00 38.91 370 PHE A N 1
ATOM 2948 C CA . PHE A 1 370 ? -24.452 10.715 21.041 1.00 38.91 370 PHE A CA 1
ATOM 2949 C C . PHE A 1 370 ? -25.815 10.109 20.684 1.00 38.91 370 PHE A C 1
ATOM 2951 O O . PHE A 1 370 ? -26.261 9.179 21.359 1.00 38.91 370 PHE A O 1
ATOM 2958 N N . GLY A 1 371 ? -26.476 10.601 19.631 1.00 37.31 371 GLY A N 1
ATOM 2959 C CA . GLY A 1 371 ? -27.687 9.968 19.104 1.00 37.31 371 GLY A CA 1
ATOM 2960 C C . GLY A 1 371 ? -27.447 8.534 18.615 1.00 37.31 371 GLY A C 1
ATOM 2961 O O . GLY A 1 371 ? -28.371 7.733 18.643 1.00 37.31 371 GLY A O 1
ATOM 2962 N N . GLU A 1 372 ? -26.207 8.191 18.243 1.00 35.25 372 GLU A N 1
ATOM 2963 C CA . GLU A 1 372 ? -25.864 6.931 17.568 1.00 35.25 372 GLU A CA 1
ATOM 2964 C C . GLU A 1 372 ? -25.284 5.833 18.485 1.00 35.25 372 GLU A C 1
ATOM 2966 O O . GLU A 1 372 ? -25.167 4.688 18.060 1.00 35.25 372 GLU A O 1
ATOM 2971 N N . MET A 1 373 ? -25.027 6.100 19.776 1.00 34.19 373 MET A N 1
ATOM 2972 C CA . MET A 1 373 ? -24.703 5.052 20.776 1.00 34.19 373 MET A CA 1
ATOM 2973 C C . MET A 1 373 ? -25.930 4.199 21.179 1.00 34.19 373 MET A C 1
ATOM 2975 O O . MET A 1 373 ? -25.956 3.587 22.243 1.00 34.19 373 MET A O 1
ATOM 2979 N N . GLU A 1 374 ? -26.973 4.162 20.346 1.00 35.34 374 GLU A N 1
ATOM 2980 C CA . GLU A 1 374 ? -28.249 3.485 20.608 1.00 35.34 374 GLU A CA 1
ATOM 2981 C C . GLU A 1 374 ? -28.242 1.966 20.373 1.00 35.34 374 GLU A C 1
ATOM 2983 O O . GLU A 1 374 ? -29.294 1.350 20.510 1.00 35.34 374 GLU A O 1
ATOM 2988 N N . ILE A 1 375 ? -27.096 1.345 20.061 1.00 29.53 375 ILE A N 1
ATOM 2989 C CA . ILE A 1 375 ? -27.048 -0.079 19.662 1.00 29.53 375 ILE A CA 1
ATOM 2990 C C . ILE A 1 375 ? -26.184 -0.967 20.591 1.00 29.53 375 ILE A C 1
ATOM 2992 O O . ILE A 1 375 ? -26.184 -2.182 20.438 1.00 29.53 375 ILE A O 1
ATOM 2996 N N . ALA A 1 376 ? -25.484 -0.422 21.595 1.00 28.22 376 ALA A N 1
ATOM 2997 C CA . ALA A 1 376 ? -24.536 -1.207 22.416 1.00 28.22 376 ALA A CA 1
ATOM 2998 C C . ALA A 1 376 ? -24.882 -1.346 23.917 1.00 28.22 376 ALA A C 1
ATOM 3000 O O . ALA A 1 376 ? -24.019 -1.722 24.710 1.00 28.22 376 ALA A O 1
ATOM 3001 N N . MET A 1 377 ? -26.122 -1.060 24.314 1.00 29.08 377 MET A N 1
ATOM 3002 C CA . MET A 1 377 ? -26.725 -1.481 25.590 1.00 29.08 377 MET A CA 1
ATOM 3003 C C . MET A 1 377 ? -28.087 -2.081 25.288 1.00 29.08 377 MET A C 1
ATOM 3005 O O . MET A 1 377 ? -28.459 -3.040 25.993 1.00 29.08 377 MET A O 1
#

Secondary structure (DSSP, 8-state):
---SS----HHHHHHHHHHHHHTT-S---EEEEE--TTTTSS-EEEE-----B---STT-TTS-HHHHHHHHHHHHHHHHHHHHS-TTTTT-TTSS--S-HHHHHHHHHHHHHHHH-SS--HHHHHHHHHHHHT--TTTT--EEE-SS--GGGEEEPSSSSSEEEE--GGG-EEE-THHHHHHHHGGGG--TTSPPTT--SS--GGG-TTPPPHHHHHHHHHHHHT--S--TTHHHHHHHHHHHHHHHHHHHHHHHHTT--S-TTGGGHHHHHHHHHHHHHHHHT---S--S-PPPTT--SS---HHHHHHHHHHHHHIIIIIHHHHHHHHHHHHHSTTSGGGGSPPHHHHHHHHHHHHHTS-GGGTTGGGG-TT--

Radius of gyration: 24.98 Å; Cα contacts (8 Å, |Δi|>4): 462; chains: 1; bounding box: 69×46×72 Å

Nearest PDB structures (foldseek):
  3dxp-assembly1_A-2  TM=8.949E-01  e=1.947E-20  Cupriavidus pinatubonensis JMP134
  3att-assembly1_A  TM=7.687E-01  e=8.913E-11  Mycobacterium tuberculosis
  5uxb-assembly1_A  TM=6.591E-01  e=2.681E-05  Brachybacterium faecium DSM 4810
  6fuc-assembly1_A  TM=6.703E-01  e=5.282E-05  Streptomyces rimosus
  4dfb-assembly2_B  TM=6.813E-01  e=1.139E-04  Enterococcus casseliflavus

pLDDT: mean 83.2, std 18.16, range [27.95, 98.75]

InterPro domains:
  IPR002575 Aminoglycoside phosphotransferase [PF01636] (7-199)
  IPR011009 Protein kinase-like domain superfamily [SSF56112] (9-274)
  IPR037069 Acyl-CoA dehydrogenase/oxidase, N-terminal domain superfamily [G3DSA:1.10.540.10] (303-360)
  IPR041726 Acyl-CoA dehydrogenase family member 10/11, N-terminal [cd05154] (10-223)
  IPR052898 Acyl-CoA dehydrogenase 10-like [PTHR47829] (9-287)

Foldseek 3Di:
DPPPDPPLPQVLLLLQLCLCVVVVQQAFAWDDWDCPCVVPNHTHTDTDDDDFDADLDLLPPVDDLQLNLLLLLQLLLSLLVQQQDDCVSSVNVPSADFFDPQVVLLVVLVVLLVVLDPDDQVLLVVLSVLLNVCPDPPSRAWTWDQQQRERRQFGAHHPHSHTNHGHDSSRIHTTDSLLRLLLHVLLVLQDPQADDRRDPDDDRSVRRRNNDDSLLSLLSSCVSNVHDSPPVCSLSSNLSSLSNLLSVLSNLCSCVVVVNHPDPCSVSSVVRNNSSSVSSVVSSPDRDPDDPDDDPPPSDSDPQDPVRVVLVVLVVVLCVPQVVVCVVVQVVVLVVCVVPPCNPPDDVSVVVSLVVCCPRRDDVVCNVVVVPVVPPD